Protein AF-A0A815VUG5-F1 (afdb_monomer)

Sequence (391 aa):
QDQIVLQLFACMDKIWQANDFDFRLSLFNVVQTQERCGFIEMITESETLREIESRSGTIKGSLGESALYDWLRLHNTSDREFRIALENLTYSCAAYCVATYILGIGDRHNDNIMVKQSGHLFHIDFGKYLGDTQKFGWFNRDRAPFVFTKQMLYAMSDRGTSNDALHRFVDLCCNAFCTLQQNSSLLLLLLSHLCSSNVANLNHDAVRFVYDRLSPLTNYAHSIAHFTELIVDSLNSTWTTFNFLIHTFAQTTNSTNSSNTISIGTTLSFIPKTYTIATDGKIISAHVVSYEKRTHPTKHYLYKVKVEREIFDDNIIINNQNITRLYITYHYRTYNEFYELYERLNKQFPLINLDLKFSRQTEDKIVAQRRVSDINDFLENLFRLTNEVVE

Mean predicted aligned error: 16.28 Å

Secondary structure (DSSP, 8-state):
-HHHHHHHHHHHHHHHHHTT---------EEEEETTEEEE---SSEEEHHHHHHHHTTS-SS-GGGHHHHHHHHH--SHHHHHHHHHHHHHHHHHHHHHHHHHT-----TTSEEEETTS-EEE----S-TT---EETTEES--SSS---HHHHHHHTTTS-HHHHHHHHHHHHHHHHHHHHHTHHHHHHHHHHHTTS--TT-SHHHHHHHHHHH-TTS-HHHHHHHHHHHHHHHTT---HHHHHHHHHHHHHHHSTTS-----S-------TT---HHHH-EEEEEEEEEEEEE-SSS-EEEEEEEEEEEEEEEEEEETTEEEEEEEEEEEEEEHHHHHHHHHHHHHH-TT-------------HHHHHHHHHHHHHHHHHHHTS-HHHH-

Foldseek 3Di:
DLQVLLVLLVVLQVLCVVVVHHLLADGWDWADDDVVDTDTDDDPQKDFQVVLQVVCVVDDDDHSLCSVLVLLCVLQVDPVQSVQLLSLQLSQVLSQLLSCLLFVQDPDDRRQWMAHNSNHIDGHDRVGTLPNFPDPDPDGPRQASGADESSSLCNNQSVHDSVLSVLVSLQSNLSSLVSCLCVVVVSLVVLVVCLVPPDPPSHPSSSVSSCVSSVSVDDSLVSSLVVLVSVCSNHVDDDPVNVVSNVVSVVVVVPPPDDDDDDPDPPPDPPPPDDDCARPAAWQAKAFPDKDWDPPPHTFIKTKIKTKGWHFDPPDDDPNDTDTDIDIDIDIDGLVVLVVVVVVLCVVPVVDPQDQDDDPDDDDPVVNVVNSVSSRVRRVSQSVDDPVSSD

Nearest PDB structures (foldseek):
  7por-assembly1_A  TM=9.040E-01  e=1.120E-15  Mus musculus
  7k6m-assembly1_A  TM=8.863E-01  e=4.046E-14  Homo sapiens
  5sxa-assembly1_A  TM=8.932E-01  e=9.224E-14  Homo sapiens
  8dp0-assembly1_A  TM=8.334E-01  e=8.787E-14  Homo sapiens
  7mez-assembly1_A  TM=8.416E-01  e=1.498E-13  Homo sapiens

Solvent-accessible surface area (backbone atoms only — not comparable to full-atom values): 22475 Å² total; per-residue (Å²): 104,49,50,56,54,50,50,52,49,53,50,51,51,51,54,35,48,77,68,80,37,83,37,56,75,62,83,72,56,51,46,78,76,53,91,97,40,63,51,70,60,82,74,75,67,51,46,29,47,44,57,44,40,58,65,45,72,77,58,88,90,71,73,66,38,51,21,56,36,54,53,40,46,70,67,23,81,48,74,66,53,29,50,50,15,39,49,27,29,50,33,6,42,25,45,50,37,41,53,32,39,42,47,32,49,47,91,75,48,48,76,35,28,33,37,31,56,67,20,33,30,35,77,51,82,53,90,30,42,47,65,62,64,70,60,67,76,95,42,72,69,74,84,48,73,41,82,52,52,67,27,57,50,44,34,53,19,73,87,52,71,55,62,64,40,47,52,55,43,50,50,49,27,41,50,56,42,50,56,48,26,79,48,35,68,61,57,51,50,52,47,56,59,48,37,77,42,96,50,87,73,41,42,73,67,30,44,47,49,34,47,64,61,46,38,69,89,58,55,69,68,57,53,42,39,52,53,49,49,50,55,39,58,32,53,76,49,93,53,67,71,56,52,52,47,44,51,49,45,57,51,58,66,67,62,70,83,66,85,89,77,94,69,86,74,88,74,84,66,89,59,99,78,70,84,39,57,89,77,65,22,45,78,77,46,59,41,60,79,48,73,47,83,44,72,77,95,56,74,44,59,36,34,35,28,42,35,35,27,41,33,82,45,95,86,49,78,59,91,92,40,80,45,73,45,79,47,78,46,79,46,77,43,44,68,66,60,57,51,51,52,51,53,51,48,41,70,76,40,72,88,55,92,80,69,71,88,85,70,96,65,78,87,38,75,68,56,55,57,50,46,47,53,48,50,34,55,34,40,53,54,47,70,68,49,57,66,86,78,62,106

Structure (mmCIF, N/CA/C/O backbone):
data_AF-A0A815VUG5-F1
#
_entry.id   AF-A0A815VUG5-F1
#
loop_
_atom_site.group_PDB
_atom_site.id
_atom_site.type_symbol
_atom_site.label_atom_id
_atom_site.label_alt_id
_atom_site.label_comp_id
_atom_site.label_asym_id
_atom_site.label_entity_id
_atom_site.label_seq_id
_atom_site.pdbx_PDB_ins_code
_atom_site.Cartn_x
_atom_site.Cartn_y
_atom_site.Cartn_z
_atom_site.occupancy
_atom_site.B_iso_or_equiv
_atom_site.auth_seq_id
_atom_site.auth_comp_id
_atom_site.auth_asym_id
_atom_site.auth_atom_id
_atom_site.pdbx_PDB_model_num
ATOM 1 N N . GLN A 1 1 ? 5.856 -1.641 -21.251 1.00 85.94 1 GLN A N 1
ATOM 2 C CA . GLN A 1 1 ? 6.251 -1.076 -19.944 1.00 85.94 1 GLN A CA 1
ATOM 3 C C . GLN A 1 1 ? 5.311 -1.595 -18.869 1.00 85.94 1 GLN A C 1
ATOM 5 O O . GLN A 1 1 ? 5.776 -2.299 -17.984 1.00 85.94 1 GLN A O 1
ATOM 10 N N . ASP A 1 2 ? 4.002 -1.398 -19.022 1.00 90.19 2 ASP A N 1
ATOM 11 C CA . ASP A 1 2 ? 2.960 -1.885 -18.104 1.00 90.19 2 ASP A CA 1
ATOM 12 C C . ASP A 1 2 ? 3.083 -3.370 -17.759 1.00 90.19 2 ASP A C 1
ATOM 14 O O . ASP A 1 2 ? 3.078 -3.730 -16.588 1.00 90.19 2 ASP A O 1
ATOM 18 N N . GLN A 1 3 ? 3.298 -4.228 -18.763 1.00 91.06 3 GLN A N 1
ATOM 19 C CA . GLN A 1 3 ? 3.487 -5.665 -18.545 1.00 91.06 3 GLN A CA 1
ATOM 20 C C . GLN A 1 3 ? 4.659 -5.976 -17.594 1.00 91.06 3 GLN A C 1
ATOM 22 O O . GLN A 1 3 ? 4.544 -6.875 -16.768 1.00 91.06 3 GLN A O 1
ATOM 27 N N . ILE A 1 4 ? 5.765 -5.224 -17.661 1.00 89.75 4 ILE A N 1
ATOM 28 C CA . ILE A 1 4 ? 6.914 -5.418 -16.762 1.00 89.75 4 ILE A CA 1
ATOM 29 C C . ILE A 1 4 ? 6.592 -4.917 -15.359 1.00 89.75 4 ILE A C 1
ATOM 31 O O . ILE A 1 4 ? 6.892 -5.605 -14.389 1.00 89.75 4 ILE A O 1
ATOM 35 N N . VAL A 1 5 ? 5.958 -3.750 -15.235 1.00 91.56 5 VAL A N 1
ATOM 36 C CA . VAL A 1 5 ? 5.565 -3.208 -13.927 1.00 91.56 5 VAL A CA 1
ATOM 37 C C . VAL A 1 5 ? 4.613 -4.168 -13.212 1.00 91.56 5 VAL A C 1
ATOM 39 O O . VAL A 1 5 ? 4.834 -4.496 -12.050 1.00 91.56 5 VAL A O 1
ATOM 42 N N . LEU A 1 6 ? 3.624 -4.712 -13.924 1.00 94.31 6 LEU A N 1
ATOM 43 C CA . LEU A 1 6 ? 2.701 -5.714 -13.389 1.00 94.31 6 LEU A CA 1
ATOM 44 C C . LEU A 1 6 ? 3.402 -7.027 -13.018 1.00 94.31 6 LEU A C 1
ATOM 46 O O . LEU A 1 6 ? 3.059 -7.635 -12.008 1.00 94.31 6 LEU A O 1
ATOM 50 N N . GLN A 1 7 ? 4.416 -7.454 -13.775 1.00 92.25 7 GLN A N 1
ATOM 51 C CA . GLN A 1 7 ? 5.239 -8.614 -13.410 1.00 92.25 7 GLN A CA 1
ATOM 52 C C . GLN A 1 7 ? 6.087 -8.362 -12.157 1.00 92.25 7 GLN A C 1
ATOM 54 O O . GLN A 1 7 ? 6.210 -9.251 -11.315 1.00 92.25 7 GLN A O 1
ATOM 59 N N . LEU A 1 8 ? 6.650 -7.161 -12.003 1.00 93.19 8 LEU A N 1
ATOM 60 C CA . LEU A 1 8 ? 7.384 -6.768 -10.799 1.00 93.19 8 LEU A CA 1
ATOM 61 C C . LEU A 1 8 ? 6.453 -6.724 -9.585 1.00 93.19 8 LEU A C 1
ATOM 63 O O . LEU A 1 8 ? 6.804 -7.249 -8.533 1.00 93.19 8 LEU A O 1
ATOM 67 N N . PHE A 1 9 ? 5.245 -6.188 -9.746 1.00 95.81 9 PHE A N 1
ATOM 68 C CA . PHE A 1 9 ? 4.210 -6.235 -8.719 1.00 95.81 9 PHE A CA 1
ATOM 69 C C . PHE A 1 9 ? 3.802 -7.667 -8.362 1.00 95.81 9 PHE A C 1
ATOM 71 O O . PHE A 1 9 ? 3.721 -7.990 -7.182 1.00 95.81 9 PHE A O 1
ATOM 78 N N . ALA A 1 10 ? 3.639 -8.556 -9.346 1.00 95.50 10 ALA A N 1
ATOM 79 C CA . ALA A 1 10 ? 3.379 -9.975 -9.093 1.00 95.50 10 ALA A CA 1
ATOM 80 C C . ALA A 1 10 ? 4.529 -10.649 -8.330 1.00 95.50 10 ALA A C 1
ATOM 82 O O . ALA A 1 10 ? 4.305 -11.547 -7.521 1.00 95.50 10 ALA A O 1
ATOM 83 N N . CYS A 1 11 ? 5.774 -10.231 -8.572 1.00 95.38 11 CYS A N 1
ATOM 84 C CA . CYS A 1 11 ? 6.913 -10.703 -7.795 1.00 95.38 11 CYS A CA 1
ATOM 85 C C . CYS A 1 11 ? 6.872 -10.184 -6.352 1.00 95.38 11 CYS A C 1
ATOM 87 O O . CYS A 1 11 ? 7.107 -10.963 -5.433 1.00 95.38 11 CYS A O 1
ATOM 89 N N . MET A 1 12 ? 6.574 -8.897 -6.146 1.00 96.56 12 MET A N 1
ATOM 90 C CA . MET A 1 12 ? 6.418 -8.314 -4.808 1.00 96.56 12 MET A CA 1
ATOM 91 C C . MET A 1 12 ? 5.311 -9.022 -4.019 1.00 96.56 12 MET A C 1
ATOM 93 O O . MET A 1 12 ? 5.532 -9.393 -2.871 1.00 96.56 12 MET A O 1
ATOM 97 N N . ASP A 1 13 ? 4.176 -9.302 -4.664 1.00 96.44 13 ASP A N 1
ATOM 98 C CA . ASP A 1 13 ? 3.054 -10.038 -4.077 1.00 96.44 13 ASP A CA 1
ATOM 99 C C . ASP A 1 13 ? 3.458 -11.442 -3.610 1.00 96.44 13 ASP A C 1
ATOM 101 O O . ASP A 1 13 ? 3.217 -11.819 -2.466 1.00 96.44 13 ASP A O 1
ATOM 105 N N . LYS A 1 14 ? 4.197 -12.186 -4.441 1.00 95.75 14 LYS A N 1
ATOM 106 C CA . LYS A 1 14 ? 4.744 -13.496 -4.050 1.00 95.75 14 LYS A CA 1
ATOM 107 C C . LYS A 1 14 ? 5.735 -13.411 -2.891 1.00 95.75 14 LYS A C 1
ATOM 109 O O . LYS A 1 14 ? 5.760 -14.311 -2.057 1.00 95.75 14 LYS A O 1
ATOM 114 N N . ILE A 1 15 ? 6.559 -12.361 -2.838 1.00 94.88 15 ILE A N 1
ATOM 115 C CA . ILE A 1 15 ? 7.486 -12.137 -1.721 1.00 94.88 15 ILE A CA 1
ATOM 116 C C . ILE A 1 15 ? 6.699 -11.896 -0.429 1.00 94.88 15 ILE A C 1
ATOM 118 O O . ILE A 1 15 ? 7.027 -12.493 0.594 1.00 94.88 15 ILE A O 1
ATOM 122 N N . TRP A 1 16 ? 5.654 -11.067 -0.462 1.00 95.06 16 TRP A N 1
ATOM 123 C CA . TRP A 1 16 ? 4.803 -10.830 0.704 1.00 95.06 16 TRP A CA 1
ATOM 124 C C . TRP A 1 16 ? 4.090 -12.102 1.164 1.00 95.06 16 TRP A C 1
ATOM 126 O O . TRP A 1 16 ? 4.183 -12.446 2.340 1.00 95.06 16 TRP A O 1
ATOM 136 N N . GLN A 1 17 ? 3.486 -12.854 0.240 1.00 93.62 17 GLN A N 1
ATOM 137 C CA . GLN A 1 17 ? 2.802 -14.113 0.552 1.00 93.62 17 GLN A CA 1
ATOM 138 C C . GLN A 1 17 ? 3.749 -15.160 1.149 1.00 93.62 17 GLN A C 1
ATOM 140 O O . GLN A 1 17 ? 3.374 -15.868 2.077 1.00 93.62 17 GLN A O 1
ATOM 145 N N . ALA A 1 18 ? 4.995 -15.233 0.668 1.00 92.69 18 ALA A N 1
ATOM 146 C CA . ALA A 1 18 ? 6.015 -16.122 1.227 1.00 92.69 18 ALA A CA 1
ATOM 147 C C . ALA A 1 18 ? 6.457 -15.739 2.654 1.00 92.69 18 ALA A C 1
ATOM 149 O O . ALA A 1 18 ? 7.100 -16.544 3.321 1.00 92.69 18 ALA A O 1
ATOM 150 N N . ASN A 1 19 ? 6.130 -14.527 3.110 1.00 89.06 19 ASN A N 1
ATOM 151 C CA . ASN A 1 19 ? 6.386 -14.026 4.462 1.00 89.06 19 ASN A CA 1
ATOM 152 C C . ASN A 1 19 ? 5.072 -13.841 5.254 1.00 89.06 19 ASN A C 1
ATOM 154 O O . ASN A 1 19 ? 5.003 -12.982 6.129 1.00 89.06 19 ASN A O 1
ATOM 158 N N . ASP A 1 20 ? 4.029 -14.614 4.926 1.00 90.62 20 ASP A N 1
ATOM 159 C CA . ASP A 1 20 ? 2.719 -14.630 5.599 1.00 90.62 20 ASP A CA 1
ATOM 160 C C . ASP A 1 20 ? 1.939 -13.300 5.559 1.00 90.62 20 ASP A C 1
ATOM 162 O O . ASP A 1 20 ? 1.045 -13.054 6.375 1.00 90.62 20 ASP A O 1
ATOM 166 N N . PHE A 1 21 ? 2.229 -12.445 4.574 1.00 90.75 21 PHE A N 1
ATOM 167 C CA . PHE A 1 21 ? 1.478 -11.219 4.328 1.00 90.75 21 PHE A CA 1
ATOM 168 C C . PHE A 1 21 ? 0.626 -11.322 3.060 1.00 90.75 21 PHE A C 1
ATOM 170 O O . PHE A 1 21 ? 1.145 -11.438 1.952 1.00 90.75 21 PHE A O 1
ATOM 177 N N . ASP A 1 22 ? -0.692 -11.194 3.219 1.00 93.31 22 ASP A N 1
ATOM 178 C CA . ASP A 1 22 ? -1.633 -11.001 2.113 1.00 93.31 22 ASP A CA 1
ATOM 179 C C . ASP A 1 22 ? -2.083 -9.536 2.059 1.00 93.31 22 ASP A C 1
ATOM 181 O O . ASP A 1 22 ? -2.927 -9.088 2.843 1.00 93.31 22 ASP A O 1
ATOM 185 N N . PHE A 1 23 ? -1.501 -8.780 1.126 1.00 94.94 23 PHE A N 1
ATOM 186 C CA . PHE A 1 23 ? -1.868 -7.385 0.884 1.00 94.94 23 PHE A CA 1
ATOM 187 C C . PHE A 1 23 ? -2.985 -7.211 -0.148 1.00 94.94 23 PHE A C 1
ATOM 189 O O . PHE A 1 23 ? -3.315 -6.078 -0.494 1.00 94.94 23 PHE A O 1
ATOM 196 N N . ARG A 1 24 ? -3.611 -8.299 -0.611 1.00 95.19 24 ARG A N 1
ATOM 197 C CA . ARG A 1 24 ? -4.793 -8.245 -1.480 1.00 95.19 24 ARG A CA 1
ATOM 198 C C . ARG A 1 24 ? -4.532 -7.420 -2.749 1.00 95.19 24 ARG A C 1
ATOM 200 O O . ARG A 1 24 ? -5.316 -6.547 -3.122 1.00 95.19 24 ARG A O 1
ATOM 207 N N . LEU A 1 25 ? -3.388 -7.648 -3.396 1.00 94.38 25 LEU A N 1
ATOM 208 C CA . LEU A 1 25 ? -3.000 -6.918 -4.599 1.00 94.38 25 LEU A CA 1
ATOM 209 C C . LEU A 1 25 ? -3.880 -7.349 -5.786 1.00 94.38 25 LEU A C 1
ATOM 211 O O . LEU A 1 25 ? -3.941 -8.525 -6.132 1.00 94.38 25 LEU A O 1
ATOM 215 N N . SER A 1 26 ? -4.560 -6.401 -6.434 1.00 93.00 26 SER A N 1
ATOM 216 C CA . SER A 1 26 ? -5.410 -6.685 -7.598 1.00 93.00 26 SER A CA 1
ATOM 217 C C . SER A 1 26 ? -4.659 -6.403 -8.898 1.00 93.00 26 SER A C 1
ATOM 219 O O . SER A 1 26 ? -4.688 -5.287 -9.414 1.00 93.00 26 SER A O 1
ATOM 221 N N . LEU A 1 27 ? -4.005 -7.428 -9.444 1.00 94.81 27 LEU A N 1
ATOM 222 C CA . LEU A 1 27 ? -3.308 -7.353 -10.729 1.00 94.81 27 LEU A CA 1
ATOM 223 C C . LEU A 1 27 ? -4.229 -7.700 -11.900 1.00 94.81 27 LEU A C 1
ATOM 225 O O . LEU A 1 27 ? -5.130 -8.524 -11.772 1.00 94.81 27 LEU A O 1
ATOM 229 N N . PHE A 1 28 ? -3.965 -7.083 -13.048 1.00 95.25 28 PHE A N 1
ATOM 230 C CA . PHE A 1 28 ? -4.668 -7.317 -14.306 1.00 95.25 28 PHE A CA 1
ATOM 231 C C . PHE A 1 28 ? -3.673 -7.706 -15.396 1.00 95.25 28 PHE A C 1
ATOM 233 O O . PHE A 1 28 ? -2.480 -7.405 -15.312 1.00 95.25 28 PHE A O 1
ATOM 240 N N . ASN A 1 29 ? -4.150 -8.394 -16.425 1.00 94.69 29 ASN A N 1
ATOM 241 C CA . ASN A 1 29 ? -3.298 -8.872 -17.499 1.00 94.69 29 ASN A CA 1
ATOM 242 C C . ASN A 1 29 ? -3.049 -7.787 -18.546 1.00 94.69 29 ASN A C 1
ATOM 244 O O . ASN A 1 29 ? -3.972 -7.155 -19.059 1.00 94.69 29 ASN A O 1
ATOM 248 N N . VAL A 1 30 ? -1.780 -7.624 -18.916 1.00 94.38 30 VAL A N 1
ATOM 249 C CA . VAL A 1 30 ? -1.361 -6.816 -20.062 1.00 94.38 30 VAL A CA 1
ATOM 250 C C . VAL A 1 30 ? -0.482 -7.673 -20.951 1.00 94.38 30 VAL A C 1
ATOM 252 O O . VAL A 1 30 ? 0.514 -8.237 -20.495 1.00 94.38 30 VAL A O 1
ATOM 255 N N . VAL A 1 31 ? -0.854 -7.766 -22.224 1.00 94.00 31 VAL A N 1
ATOM 256 C CA . VAL A 1 31 ? -0.143 -8.574 -23.213 1.00 94.00 31 VAL A CA 1
ATOM 257 C C . VAL A 1 31 ? 0.210 -7.699 -24.400 1.00 94.00 31 VAL A C 1
ATOM 259 O O . VAL A 1 31 ? -0.668 -7.247 -25.136 1.00 94.00 31 VAL A O 1
ATOM 262 N N . GLN A 1 32 ? 1.505 -7.484 -24.611 1.00 90.44 32 GLN A N 1
ATOM 263 C CA . GLN A 1 32 ? 1.992 -6.884 -25.846 1.00 90.44 32 GLN A CA 1
ATOM 264 C C . GLN A 1 32 ? 1.894 -7.898 -26.996 1.00 90.44 32 GLN A C 1
ATOM 266 O O . GLN A 1 32 ? 2.369 -9.025 -26.874 1.00 90.44 32 GLN A O 1
ATOM 271 N N . THR A 1 33 ? 1.306 -7.493 -28.123 1.00 92.19 33 THR A N 1
ATOM 272 C CA . THR A 1 33 ? 1.186 -8.339 -29.323 1.00 92.19 33 THR A CA 1
ATOM 273 C C . THR A 1 33 ? 2.107 -7.888 -30.449 1.00 92.19 33 THR A C 1
ATOM 275 O O . THR A 1 33 ? 2.665 -8.729 -31.150 1.00 92.19 33 THR A O 1
ATOM 278 N N . GLN A 1 34 ? 2.286 -6.575 -30.624 1.00 90.56 34 GLN A N 1
ATOM 279 C CA . GLN A 1 34 ? 3.186 -5.975 -31.615 1.00 90.56 34 GLN A CA 1
ATOM 280 C C . GLN A 1 34 ? 3.817 -4.688 -31.059 1.00 90.56 34 GLN A C 1
ATOM 282 O O . GLN A 1 34 ? 3.599 -4.303 -29.905 1.00 90.56 34 GLN A O 1
ATOM 287 N N . GLU A 1 35 ? 4.634 -4.005 -31.861 1.00 86.56 35 GLU A N 1
ATOM 288 C CA . GLU A 1 35 ? 5.133 -2.680 -31.497 1.00 86.56 35 GLU A CA 1
ATOM 289 C C . GLU A 1 35 ? 3.952 -1.708 -31.341 1.00 86.56 35 GLU A C 1
ATOM 291 O O . GLU A 1 35 ? 3.152 -1.544 -32.257 1.00 86.56 35 GLU A O 1
ATOM 296 N N . ARG A 1 36 ? 3.820 -1.084 -30.161 1.00 85.81 36 ARG A N 1
ATOM 297 C CA . ARG A 1 36 ? 2.712 -0.168 -29.812 1.00 85.81 36 ARG A CA 1
ATOM 298 C C . ARG A 1 36 ? 1.305 -0.778 -29.929 1.00 85.81 36 ARG A C 1
ATOM 300 O O . ARG A 1 36 ? 0.328 -0.037 -30.002 1.00 85.81 36 ARG A O 1
ATOM 307 N N . CYS A 1 37 ? 1.176 -2.106 -29.912 1.00 92.81 37 CYS A N 1
ATOM 308 C CA . CYS A 1 37 ? -0.117 -2.791 -29.873 1.00 92.81 37 CYS A CA 1
ATOM 309 C C . CYS A 1 37 ? -0.128 -3.876 -28.795 1.00 92.81 37 CYS A C 1
ATOM 311 O O . CYS A 1 37 ? 0.854 -4.593 -28.588 1.00 92.81 37 CYS A O 1
ATOM 313 N N . GLY A 1 38 ? -1.264 -4.018 -28.124 1.00 94.06 38 GLY A N 1
ATOM 314 C CA . GLY A 1 38 ? -1.458 -5.014 -27.085 1.00 94.06 38 GLY A CA 1
ATOM 315 C C . GLY A 1 38 ? -2.888 -5.015 -26.569 1.00 94.06 38 GLY A C 1
ATOM 316 O O . GLY A 1 38 ? -3.718 -4.218 -27.004 1.00 94.06 38 GLY A O 1
ATOM 317 N N . PHE A 1 39 ? -3.153 -5.918 -25.635 1.00 95.94 39 PHE A N 1
ATOM 318 C CA . PHE A 1 39 ? -4.421 -6.029 -24.930 1.00 95.94 39 PHE A CA 1
ATOM 319 C C . PHE A 1 39 ? -4.220 -5.735 -23.448 1.00 95.94 39 PHE A C 1
ATOM 321 O O . PHE A 1 39 ? -3.195 -6.099 -22.867 1.00 95.94 39 PHE A O 1
ATOM 328 N N . ILE A 1 40 ? -5.222 -5.095 -22.853 1.00 95.69 40 ILE A N 1
ATOM 329 C CA . ILE A 1 40 ? -5.315 -4.827 -21.421 1.00 95.69 40 ILE A CA 1
ATOM 330 C C . ILE A 1 40 ? -6.616 -5.464 -20.945 1.00 95.69 40 ILE A C 1
ATOM 332 O O . ILE A 1 40 ? -7.667 -5.266 -21.556 1.00 95.69 40 ILE A O 1
ATOM 336 N N . GLU A 1 41 ? -6.537 -6.259 -19.887 1.00 96.50 41 GLU A N 1
ATOM 337 C CA . GLU A 1 41 ? -7.708 -6.831 -19.238 1.00 96.50 41 GLU A CA 1
ATOM 338 C C . GLU A 1 41 ? -8.593 -5.725 -18.661 1.00 96.50 41 GLU A C 1
ATOM 340 O O . GLU A 1 41 ? -8.137 -4.855 -17.919 1.00 96.50 41 GLU A O 1
ATOM 345 N N . MET A 1 42 ? -9.881 -5.776 -18.995 1.00 94.31 42 MET A N 1
ATOM 346 C CA . MET A 1 42 ? -10.871 -4.875 -18.427 1.00 94.31 42 MET A CA 1
ATOM 347 C C . MET A 1 42 ? -11.306 -5.398 -17.061 1.00 94.31 42 MET A C 1
ATOM 349 O O . MET A 1 42 ? -11.932 -6.453 -16.964 1.00 94.31 42 MET A O 1
ATOM 353 N N . ILE A 1 43 ? -11.012 -4.633 -16.012 1.00 94.75 43 ILE A N 1
ATOM 354 C CA . ILE A 1 43 ? -11.497 -4.932 -14.668 1.00 94.75 43 ILE A CA 1
ATOM 355 C C . ILE A 1 43 ? -12.938 -4.437 -14.545 1.00 94.75 43 ILE A C 1
ATOM 357 O O . ILE A 1 43 ? -13.225 -3.251 -14.696 1.00 94.75 43 ILE A O 1
ATOM 361 N N . THR A 1 44 ? -13.862 -5.364 -14.307 1.00 94.44 44 THR A N 1
ATOM 362 C CA . THR A 1 44 ? -15.275 -5.047 -14.085 1.00 94.44 44 THR A CA 1
ATOM 363 C C . THR A 1 44 ? -15.501 -4.523 -12.671 1.00 94.44 44 THR A C 1
ATOM 365 O O . THR A 1 44 ? -14.703 -4.779 -11.766 1.00 94.44 44 THR A O 1
ATOM 368 N N . GLU A 1 45 ? -16.626 -3.826 -12.475 1.00 95.12 45 GLU A N 1
ATOM 369 C CA . GLU A 1 45 ? -17.053 -3.329 -11.157 1.00 95.12 45 GLU A CA 1
ATOM 370 C C . GLU A 1 45 ? -15.999 -2.426 -10.502 1.00 95.12 45 GLU A C 1
ATOM 372 O O . GLU A 1 45 ? -15.796 -2.462 -9.290 1.00 95.12 45 GLU A O 1
ATOM 377 N N . SER A 1 46 ? -15.297 -1.631 -11.307 1.00 96.50 46 SER A N 1
ATOM 378 C CA . SER A 1 46 ? -14.299 -0.677 -10.832 1.00 96.50 46 SER A CA 1
ATOM 379 C C . SER A 1 46 ? -14.495 0.690 -11.454 1.00 96.50 46 SER A C 1
ATOM 381 O O . SER A 1 46 ? -14.853 0.790 -12.625 1.00 96.50 46 SER A O 1
ATOM 383 N N . GLU A 1 47 ? -14.210 1.725 -10.674 1.00 95.06 47 GLU A N 1
ATOM 384 C CA . GLU A 1 47 ? -14.261 3.123 -11.097 1.00 95.06 47 GLU A CA 1
ATOM 385 C C . GLU A 1 47 ? -12.966 3.822 -10.684 1.00 95.06 47 GLU A C 1
ATOM 387 O O . GLU A 1 47 ? -12.315 3.429 -9.709 1.00 95.06 47 GLU A O 1
ATOM 392 N N . THR A 1 48 ? -12.577 4.853 -11.429 1.00 94.12 48 THR A N 1
ATOM 393 C CA . THR A 1 48 ? -11.455 5.712 -11.031 1.00 94.12 48 THR A CA 1
ATOM 394 C C . THR A 1 48 ? -11.824 6.510 -9.781 1.00 94.12 48 THR A C 1
ATOM 396 O O . THR A 1 48 ? -12.988 6.869 -9.574 1.00 94.12 48 THR A O 1
ATOM 399 N N . LEU A 1 49 ? -10.839 6.863 -8.949 1.00 90.81 49 LEU A N 1
ATOM 400 C CA . LEU A 1 49 ? -11.088 7.755 -7.810 1.00 90.81 49 LEU A CA 1
ATOM 401 C C . LEU A 1 49 ? -11.694 9.085 -8.267 1.00 90.81 49 LEU A C 1
ATOM 403 O O . LEU A 1 49 ? -12.547 9.642 -7.576 1.00 90.81 49 LEU A O 1
ATOM 407 N N . ARG A 1 50 ? -11.307 9.574 -9.453 1.00 88.75 50 ARG A N 1
ATOM 408 C CA . ARG A 1 50 ? -11.865 10.802 -10.021 1.00 88.75 50 ARG A CA 1
ATOM 409 C C . ARG A 1 50 ? -13.364 10.686 -10.301 1.00 88.75 50 ARG A C 1
ATOM 411 O O . ARG A 1 50 ? -14.115 11.611 -9.983 1.00 88.75 50 ARG A O 1
ATOM 418 N N . GLU A 1 51 ? -13.805 9.576 -10.885 1.00 90.44 51 GLU A N 1
ATOM 419 C CA . GLU A 1 51 ? -15.226 9.319 -11.141 1.00 90.44 51 GLU A CA 1
ATOM 420 C C . GLU A 1 51 ? -16.011 9.233 -9.831 1.00 90.44 51 GLU A C 1
ATOM 422 O O . GLU A 1 51 ? -17.042 9.900 -9.699 1.00 90.44 51 GLU A O 1
ATOM 427 N N . ILE A 1 52 ? -15.482 8.507 -8.841 1.00 90.06 52 ILE A N 1
ATOM 428 C CA . ILE A 1 52 ? -16.081 8.374 -7.507 1.00 90.06 52 ILE A CA 1
ATOM 429 C C . ILE A 1 52 ? -16.255 9.752 -6.847 1.00 90.06 52 ILE A C 1
ATOM 431 O O . ILE A 1 52 ? -17.343 10.092 -6.378 1.00 90.06 52 ILE A O 1
ATOM 435 N N . GLU A 1 53 ? -15.215 10.590 -6.867 1.00 84.38 53 GLU A N 1
ATOM 436 C CA . GLU A 1 53 ? -15.265 11.964 -6.350 1.00 84.38 53 GLU A CA 1
ATOM 437 C C . GLU A 1 53 ? -16.296 12.831 -7.080 1.00 84.38 53 GLU A C 1
ATOM 439 O O . GLU A 1 53 ? -17.027 13.604 -6.453 1.00 84.38 53 GLU A O 1
ATOM 444 N N . SER A 1 54 ? -16.363 12.715 -8.409 1.00 82.94 54 SER A N 1
ATOM 445 C CA . SER A 1 54 ? -17.252 13.536 -9.233 1.00 82.94 54 SER A CA 1
ATOM 446 C C . SER A 1 54 ? -18.735 13.260 -8.966 1.00 82.94 54 SER A C 1
ATOM 448 O O . SER A 1 54 ? -19.538 14.194 -8.966 1.00 82.94 54 SER A O 1
ATOM 450 N N . ARG A 1 55 ? -19.102 12.006 -8.666 1.00 74.06 55 ARG A N 1
ATOM 451 C CA . ARG A 1 55 ? -20.490 11.607 -8.378 1.00 74.06 55 ARG A CA 1
ATOM 452 C C . ARG A 1 55 ? -20.997 12.202 -7.066 1.00 74.06 55 ARG A C 1
ATOM 454 O O . ARG A 1 55 ? -22.127 12.692 -7.005 1.00 74.06 55 ARG A O 1
ATOM 461 N N . SER A 1 56 ? -20.147 12.233 -6.044 1.00 64.94 56 SER A N 1
ATOM 462 C CA . SER A 1 56 ? -20.505 12.740 -4.713 1.00 64.94 56 SER A CA 1
ATOM 463 C C . SER A 1 56 ? -20.620 14.266 -4.646 1.00 64.94 56 SER A C 1
ATOM 465 O O . SER A 1 56 ? -21.313 14.789 -3.775 1.00 64.94 56 SER A O 1
ATOM 467 N N . GLY A 1 57 ? -20.040 14.999 -5.605 1.00 52.91 57 GLY A N 1
ATOM 468 C CA . GLY A 1 57 ? -20.140 16.463 -5.703 1.00 52.91 57 GLY A CA 1
ATOM 469 C C . GLY A 1 57 ? -21.558 17.022 -5.917 1.00 52.91 57 GLY A C 1
ATOM 470 O O . GLY A 1 57 ? -21.754 18.232 -5.814 1.00 52.91 57 GLY A O 1
ATOM 471 N N . THR A 1 58 ? -22.556 16.168 -6.177 1.00 48.56 58 THR A N 1
ATOM 472 C CA . THR A 1 58 ? -23.959 16.578 -6.393 1.00 48.56 58 THR A CA 1
ATOM 473 C C . THR A 1 58 ? -24.771 16.659 -5.088 1.00 48.56 58 THR A C 1
ATOM 475 O O . THR A 1 58 ? -25.839 17.274 -5.064 1.00 48.56 58 THR A O 1
ATOM 478 N N . ILE A 1 59 ? -24.282 16.095 -3.974 1.00 46.12 59 ILE A N 1
ATOM 479 C CA . ILE A 1 59 ? -25.003 16.066 -2.691 1.00 46.12 59 ILE A CA 1
ATOM 480 C C . ILE A 1 59 ? -24.287 16.975 -1.678 1.00 46.12 59 ILE A C 1
ATOM 482 O O . ILE A 1 59 ? -23.148 16.755 -1.284 1.00 46.12 59 ILE A O 1
ATOM 486 N N . LYS A 1 60 ? -2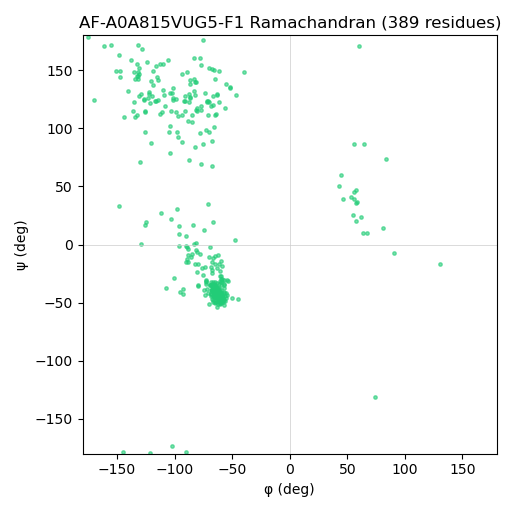4.974 18.054 -1.289 1.00 44.41 60 LYS A N 1
ATOM 487 C CA . LYS A 1 60 ? -24.519 19.133 -0.395 1.00 44.41 60 LYS A CA 1
ATOM 488 C C . LYS A 1 60 ? -23.954 18.627 0.947 1.00 44.41 60 LYS A C 1
ATOM 490 O O . LYS A 1 60 ? -24.645 17.907 1.658 1.00 44.41 60 LYS A O 1
ATOM 495 N N . GLY A 1 61 ? -22.818 19.189 1.381 1.00 41.38 61 GLY A N 1
ATOM 496 C CA . GLY A 1 61 ? -22.627 19.557 2.798 1.00 41.38 61 GLY A CA 1
ATOM 497 C C . GLY A 1 61 ? -21.350 19.105 3.515 1.00 41.38 61 GLY A C 1
ATOM 498 O O . GLY A 1 61 ? -21.018 19.700 4.533 1.00 41.38 61 GLY A O 1
ATOM 499 N N . SER A 1 62 ? -20.600 18.133 2.995 1.00 46.00 62 SER A N 1
ATOM 500 C CA . SER A 1 62 ? -19.322 17.683 3.570 1.00 46.00 62 SER A CA 1
ATOM 501 C C . SER A 1 62 ? -18.383 17.317 2.423 1.00 46.00 62 SER A C 1
ATOM 503 O O . SER A 1 62 ? -18.660 16.377 1.688 1.00 46.00 62 SER A O 1
ATOM 505 N N . LEU A 1 63 ? -17.346 18.141 2.222 1.00 51.28 63 LEU A N 1
ATOM 506 C CA . LEU A 1 63 ? -16.325 18.079 1.161 1.00 51.28 63 LEU A CA 1
ATOM 507 C C . LEU A 1 63 ? -15.873 16.638 0.850 1.00 51.28 63 LEU A C 1
ATOM 509 O O . LEU A 1 63 ? -15.808 15.828 1.763 1.00 51.28 63 LEU A O 1
ATOM 513 N N . GLY A 1 64 ? -15.507 16.357 -0.411 1.00 62.25 64 GLY A N 1
ATOM 514 C CA . GLY A 1 64 ? -15.295 15.034 -1.045 1.00 62.25 64 GLY A CA 1
ATOM 515 C C . GLY A 1 64 ? -14.448 13.947 -0.348 1.00 62.25 64 GLY A C 1
ATOM 516 O O . GLY A 1 64 ? -14.275 12.870 -0.917 1.00 62.25 64 GLY A O 1
ATOM 517 N N . GLU A 1 65 ? -13.967 14.174 0.872 1.00 72.12 65 GLU A N 1
ATOM 518 C CA . GLU A 1 65 ? -13.301 13.203 1.743 1.00 72.12 65 GLU A CA 1
ATOM 519 C C . GLU A 1 65 ? -14.184 11.981 2.069 1.00 72.12 65 GLU A C 1
ATOM 521 O O . GLU A 1 65 ? -13.649 10.885 2.200 1.00 72.12 65 GLU A O 1
ATOM 526 N N . SER A 1 66 ? -15.520 12.109 2.111 1.00 83.62 66 SER A N 1
ATOM 527 C CA . SER A 1 66 ? -16.414 10.952 2.323 1.00 83.62 66 SER A CA 1
ATOM 528 C C . SER A 1 66 ? -16.773 10.184 1.051 1.00 83.62 66 SER A C 1
ATOM 530 O O . SER A 1 66 ? -17.331 9.094 1.141 1.00 83.62 66 SER A O 1
ATOM 532 N N . ALA A 1 67 ? -16.454 10.702 -0.140 1.00 87.62 67 ALA A N 1
ATOM 533 C CA . ALA A 1 67 ? -17.015 10.170 -1.382 1.00 87.62 67 ALA A CA 1
ATOM 534 C C . ALA A 1 67 ? -16.646 8.697 -1.636 1.00 87.62 67 ALA A C 1
ATOM 536 O O . ALA A 1 67 ? -17.510 7.921 -2.036 1.00 87.62 67 ALA A O 1
ATOM 537 N N . LEU A 1 68 ? -15.408 8.294 -1.333 1.00 90.94 68 LEU A N 1
ATOM 538 C CA . LEU A 1 68 ? -14.985 6.893 -1.417 1.00 90.94 68 LEU A CA 1
ATOM 539 C C . LEU A 1 68 ? -15.702 6.005 -0.393 1.00 90.94 68 LEU A C 1
ATOM 541 O O . LEU A 1 68 ? -16.128 4.903 -0.731 1.00 90.94 68 LEU A O 1
ATOM 545 N N . TYR A 1 69 ? -15.865 6.492 0.841 1.00 91.88 69 TYR A N 1
ATOM 546 C CA . TYR A 1 69 ? -16.601 5.779 1.887 1.00 91.88 69 TYR A CA 1
ATOM 547 C C . TYR A 1 69 ? -18.050 5.527 1.456 1.00 91.88 69 TYR A C 1
ATOM 549 O O . TYR A 1 69 ? -18.532 4.396 1.504 1.00 91.88 69 TYR A O 1
ATOM 557 N N . ASP A 1 70 ? -18.731 6.577 0.996 1.00 91.06 70 ASP A N 1
ATOM 558 C CA . ASP A 1 70 ? -20.136 6.514 0.599 1.00 91.06 70 ASP A CA 1
ATOM 559 C C . ASP A 1 70 ? -20.324 5.625 -0.641 1.00 91.06 70 ASP A C 1
ATOM 561 O O . ASP A 1 70 ? -21.277 4.848 -0.704 1.00 91.06 70 ASP A O 1
ATOM 565 N N . TRP A 1 71 ? -19.384 5.658 -1.591 1.00 93.38 71 TRP A N 1
ATOM 566 C CA . TRP A 1 71 ? -19.389 4.777 -2.762 1.00 93.38 71 TRP A CA 1
ATOM 567 C C . TRP A 1 71 ? -19.187 3.303 -2.394 1.00 93.38 71 TRP A C 1
ATOM 569 O O . TRP A 1 71 ? -19.912 2.443 -2.898 1.00 93.38 71 TRP A O 1
ATOM 579 N N . LEU A 1 72 ? -18.261 2.992 -1.480 1.00 94.62 72 LEU A N 1
ATOM 580 C CA . LEU A 1 72 ? -18.080 1.624 -0.984 1.00 94.62 72 LEU A CA 1
ATOM 581 C C . LEU A 1 72 ? -19.317 1.148 -0.220 1.00 94.62 72 LEU A C 1
ATOM 583 O O . LEU A 1 72 ? -19.726 -0.003 -0.377 1.00 94.62 72 LEU A O 1
ATOM 587 N N . ARG A 1 73 ? -19.952 2.029 0.561 1.00 92.94 73 ARG A N 1
ATOM 588 C CA . ARG A 1 73 ? -21.175 1.703 1.303 1.00 92.94 73 ARG A CA 1
ATOM 589 C C . ARG A 1 73 ? -22.367 1.469 0.379 1.00 92.94 73 ARG A C 1
ATOM 591 O O . ARG A 1 73 ? -23.187 0.604 0.663 1.00 92.94 73 ARG A O 1
ATOM 598 N N . LEU A 1 74 ? -22.450 2.204 -0.730 1.00 93.44 74 LEU A N 1
ATOM 599 C CA . LEU A 1 74 ? -23.495 2.032 -1.738 1.00 93.44 74 LEU A CA 1
ATOM 600 C C . LEU A 1 74 ? -23.455 0.635 -2.376 1.00 93.44 74 LEU A C 1
ATOM 602 O O . LEU A 1 74 ? -24.506 0.040 -2.599 1.00 93.44 74 LEU A O 1
ATOM 606 N N . HIS A 1 75 ? -22.257 0.112 -2.649 1.00 93.62 75 HIS A N 1
ATOM 607 C CA . HIS A 1 75 ? -22.076 -1.179 -3.321 1.00 93.62 75 HIS A CA 1
ATOM 608 C C . HIS A 1 75 ? -21.987 -2.375 -2.362 1.00 93.62 75 HIS A C 1
ATOM 610 O O . HIS A 1 75 ? -22.160 -3.511 -2.791 1.00 93.62 75 HIS A O 1
ATOM 616 N N . ASN A 1 76 ? -21.766 -2.138 -1.066 1.00 94.50 76 ASN A N 1
ATOM 617 C CA . ASN A 1 76 ? -21.676 -3.181 -0.045 1.00 94.50 76 ASN A CA 1
ATOM 618 C C . ASN A 1 76 ? -22.751 -2.948 1.024 1.00 94.50 76 ASN A C 1
ATOM 620 O O . ASN A 1 76 ? -22.525 -2.268 2.026 1.00 94.50 76 ASN A O 1
ATOM 624 N N . THR A 1 77 ? -23.945 -3.494 0.780 1.00 92.25 77 THR A N 1
ATOM 625 C CA . THR A 1 77 ? -25.135 -3.215 1.605 1.00 92.25 77 THR A CA 1
ATOM 626 C C . THR A 1 77 ? -25.092 -3.880 2.977 1.00 92.25 77 THR A C 1
ATOM 628 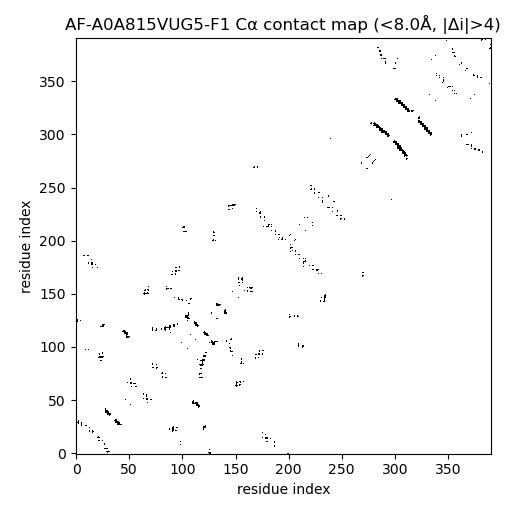O O . THR A 1 77 ? -25.633 -3.329 3.937 1.00 92.25 77 THR A O 1
ATOM 631 N N . SER A 1 78 ? -24.440 -5.041 3.098 1.00 94.19 78 SER A N 1
ATOM 632 C CA . SER A 1 78 ? -24.260 -5.693 4.392 1.00 94.19 78 SER A CA 1
ATOM 633 C C . SER A 1 78 ? -23.055 -5.120 5.140 1.00 94.19 78 SER A C 1
ATOM 635 O O . SER A 1 78 ? -21.993 -4.878 4.565 1.00 94.19 78 SER A O 1
ATOM 637 N N . ASP A 1 79 ? -23.170 -4.979 6.464 1.00 89.94 79 ASP A N 1
ATOM 638 C CA . ASP A 1 79 ? -22.060 -4.495 7.301 1.00 89.94 79 ASP A CA 1
ATOM 639 C C . ASP A 1 79 ? -20.827 -5.406 7.229 1.00 89.94 79 ASP A C 1
ATOM 641 O O . ASP A 1 79 ? -19.692 -4.960 7.401 1.00 89.94 79 ASP A O 1
ATOM 645 N N . ARG A 1 80 ? -21.036 -6.700 6.952 1.00 90.81 80 ARG A N 1
ATOM 646 C CA . ARG A 1 80 ? -19.950 -7.660 6.760 1.00 90.81 80 ARG A CA 1
ATOM 647 C C . ARG A 1 80 ? -19.190 -7.402 5.461 1.00 90.81 80 ARG A C 1
ATOM 649 O O . ARG A 1 80 ? -17.966 -7.339 5.509 1.00 90.81 80 ARG A O 1
ATOM 656 N N . GLU A 1 81 ? -19.885 -7.277 4.333 1.00 92.69 81 GLU A N 1
ATOM 657 C CA . GLU A 1 81 ? -19.256 -6.986 3.036 1.00 92.69 81 GLU A CA 1
ATOM 658 C C . GLU A 1 81 ? -18.578 -5.623 3.058 1.00 92.69 81 GLU A C 1
ATOM 660 O O . GLU A 1 81 ? -17.445 -5.496 2.604 1.00 92.69 81 GLU A O 1
ATOM 665 N N . PHE A 1 82 ? -19.218 -4.633 3.680 1.00 93.88 82 PHE A N 1
ATOM 666 C CA . PHE A 1 82 ? -18.659 -3.297 3.794 1.00 93.88 82 PHE A CA 1
ATOM 667 C C . PHE A 1 82 ? -17.332 -3.289 4.561 1.00 93.88 82 PHE A C 1
ATOM 669 O O . PHE A 1 82 ? -16.346 -2.744 4.071 1.00 93.88 82 PHE A O 1
ATOM 676 N N . ARG A 1 83 ? -17.250 -3.976 5.711 1.00 91.81 83 ARG A N 1
ATOM 677 C CA . ARG A 1 83 ? -15.972 -4.146 6.428 1.00 91.81 83 ARG A CA 1
ATOM 678 C C . ARG A 1 83 ? -14.914 -4.853 5.590 1.00 91.81 83 ARG A C 1
ATOM 680 O O . ARG A 1 83 ? -13.759 -4.448 5.623 1.00 91.81 83 ARG A O 1
ATOM 687 N N . ILE A 1 84 ? -15.289 -5.911 4.868 1.00 93.25 84 ILE A N 1
ATOM 688 C CA . ILE A 1 84 ? -14.353 -6.633 3.994 1.00 93.25 84 ILE A CA 1
ATOM 689 C C . ILE A 1 84 ? -13.820 -5.690 2.910 1.00 93.25 84 ILE A C 1
ATOM 691 O O . ILE A 1 84 ? -12.620 -5.697 2.647 1.00 93.25 84 ILE A O 1
ATOM 695 N N . ALA A 1 85 ? -14.677 -4.846 2.334 1.00 96.25 85 ALA A N 1
ATOM 696 C CA . ALA A 1 85 ? -14.281 -3.855 1.344 1.00 96.25 85 ALA A CA 1
ATOM 697 C C . ALA A 1 85 ? -13.339 -2.789 1.926 1.00 96.25 85 ALA A C 1
ATOM 699 O O . ALA A 1 85 ? -12.325 -2.475 1.306 1.00 96.25 85 ALA A O 1
ATOM 700 N N . LEU A 1 86 ? -13.605 -2.286 3.136 1.00 94.00 86 LEU A N 1
ATOM 701 C CA . LEU A 1 86 ? -12.690 -1.366 3.820 1.00 94.00 86 LEU A CA 1
ATOM 702 C C . LEU A 1 86 ? -11.332 -2.013 4.112 1.00 94.00 86 LEU A C 1
ATOM 704 O O . LEU A 1 86 ? -10.300 -1.391 3.886 1.00 94.00 86 LEU A O 1
ATOM 708 N N . GLU A 1 87 ? -11.307 -3.272 4.550 1.00 93.44 87 GLU A N 1
ATOM 709 C CA . GLU A 1 87 ? -10.046 -3.990 4.725 1.00 93.44 87 GLU A CA 1
ATOM 710 C C . GLU A 1 87 ? -9.316 -4.182 3.389 1.00 93.44 87 GLU A C 1
ATOM 712 O O . GLU A 1 87 ? -8.119 -3.914 3.317 1.00 93.44 87 GLU A O 1
ATOM 717 N N . ASN A 1 88 ? -10.018 -4.597 2.326 1.00 96.88 88 ASN A N 1
ATOM 718 C CA . ASN A 1 88 ? -9.439 -4.729 0.985 1.00 96.88 88 ASN A CA 1
ATOM 719 C C . ASN A 1 88 ? -8.796 -3.416 0.545 1.00 96.88 88 ASN A C 1
ATOM 721 O O . ASN A 1 88 ? -7.662 -3.434 0.066 1.00 96.88 88 ASN A O 1
ATOM 725 N N . LEU A 1 89 ? -9.466 -2.290 0.794 1.00 96.56 89 LEU A N 1
ATOM 726 C CA . LEU A 1 89 ? -8.945 -0.958 0.516 1.00 96.56 89 LEU A CA 1
ATOM 727 C C . LEU A 1 89 ? -7.659 -0.695 1.299 1.00 96.56 89 LEU A C 1
ATOM 729 O O . LEU A 1 89 ? -6.668 -0.284 0.706 1.00 96.56 89 LEU A O 1
ATOM 733 N N . THR A 1 90 ? -7.644 -0.955 2.610 1.00 94.56 90 THR A N 1
ATOM 734 C CA . THR A 1 90 ? -6.464 -0.727 3.457 1.00 94.56 90 THR A CA 1
ATOM 735 C C . THR A 1 90 ? -5.259 -1.554 3.009 1.00 94.56 90 THR A C 1
ATOM 737 O O . THR A 1 90 ? -4.175 -0.999 2.838 1.00 94.56 90 THR A O 1
ATOM 740 N N . TYR A 1 91 ? -5.435 -2.863 2.808 1.00 96.06 91 TYR A N 1
ATOM 741 C CA . TYR A 1 91 ? -4.341 -3.771 2.449 1.00 96.06 91 TYR A CA 1
ATOM 742 C C . TYR A 1 91 ? -3.784 -3.469 1.054 1.00 96.06 91 TYR A C 1
ATOM 744 O O . TYR A 1 91 ? -2.575 -3.279 0.906 1.00 96.06 91 TYR A O 1
ATOM 752 N N . SER A 1 92 ? -4.665 -3.343 0.057 1.00 97.38 92 SER A N 1
ATOM 753 C CA . SER A 1 92 ? -4.248 -3.075 -1.323 1.00 97.38 92 SER A CA 1
ATOM 754 C C . SER A 1 92 ? -3.611 -1.692 -1.464 1.00 97.38 92 SER A C 1
ATOM 756 O O . SER A 1 92 ? -2.569 -1.558 -2.104 1.00 97.38 92 SER A O 1
ATOM 758 N N . CYS A 1 93 ? -4.157 -0.671 -0.795 1.00 95.75 93 CYS A N 1
ATOM 759 C CA . CYS A 1 93 ? -3.566 0.664 -0.772 1.00 95.75 93 CYS A CA 1
ATOM 760 C C . CYS A 1 93 ? -2.158 0.653 -0.165 1.00 95.75 93 CYS A C 1
ATOM 762 O O . CYS A 1 93 ? -1.246 1.208 -0.775 1.00 95.75 93 CYS A O 1
ATOM 764 N N . ALA A 1 94 ? -1.946 -0.038 0.962 1.00 94.88 94 ALA A N 1
ATOM 765 C CA . ALA A 1 94 ? -0.626 -0.135 1.584 1.00 94.88 94 ALA A CA 1
ATOM 766 C C . ALA A 1 94 ? 0.411 -0.767 0.637 1.00 94.88 94 ALA A C 1
ATOM 768 O O . ALA A 1 94 ? 1.507 -0.226 0.462 1.00 94.88 94 ALA A O 1
ATOM 769 N N . ALA A 1 95 ? 0.049 -1.862 -0.040 1.00 96.19 95 ALA A N 1
ATOM 770 C CA . ALA A 1 95 ? 0.933 -2.489 -1.018 1.00 96.19 95 ALA A CA 1
ATOM 771 C C . ALA A 1 95 ? 1.235 -1.586 -2.217 1.00 96.19 95 ALA A C 1
ATOM 773 O O . ALA A 1 95 ? 2.399 -1.468 -2.600 1.00 96.19 95 ALA A O 1
ATOM 774 N N . TYR A 1 96 ? 0.234 -0.910 -2.792 1.00 95.75 96 TYR A N 1
ATOM 775 C CA . TYR A 1 96 ? 0.470 0.001 -3.914 1.00 95.75 96 TYR A CA 1
ATOM 776 C C . TYR A 1 96 ? 1.302 1.225 -3.511 1.00 95.75 96 TYR A C 1
ATOM 778 O O . TYR A 1 96 ? 2.171 1.624 -4.288 1.00 95.75 96 TYR A O 1
ATOM 786 N N . CYS A 1 97 ? 1.132 1.784 -2.307 1.00 93.19 97 CYS A N 1
ATOM 787 C CA . CYS A 1 97 ? 1.987 2.866 -1.802 1.00 93.19 97 CYS A CA 1
ATOM 788 C C . CYS A 1 97 ? 3.460 2.438 -1.745 1.00 93.19 97 CYS A C 1
ATOM 790 O O . CYS A 1 97 ? 4.329 3.135 -2.267 1.00 93.19 97 CYS A O 1
ATOM 792 N N . VAL A 1 98 ? 3.742 1.258 -1.187 1.00 94.50 98 VAL A N 1
ATOM 793 C CA . VAL A 1 98 ? 5.106 0.715 -1.098 1.00 94.50 98 VAL A CA 1
ATOM 794 C C . VAL A 1 98 ? 5.668 0.366 -2.477 1.00 94.50 98 VAL A C 1
ATOM 796 O O . VAL A 1 98 ? 6.792 0.747 -2.806 1.00 94.50 98 VAL A O 1
ATOM 799 N N . ALA A 1 99 ? 4.894 -0.328 -3.310 1.00 94.56 99 ALA A N 1
ATOM 800 C CA . ALA A 1 99 ? 5.350 -0.795 -4.614 1.00 94.56 99 ALA A CA 1
ATOM 801 C C . ALA A 1 99 ? 5.632 0.368 -5.578 1.00 94.56 99 ALA A C 1
ATOM 803 O O . ALA A 1 99 ? 6.659 0.384 -6.261 1.00 94.56 99 ALA A O 1
ATOM 804 N N . THR A 1 100 ? 4.754 1.376 -5.606 1.00 91.88 100 THR A N 1
ATOM 805 C CA . THR A 1 100 ? 4.929 2.571 -6.450 1.00 91.88 100 THR A CA 1
ATOM 806 C C . THR A 1 100 ? 6.087 3.442 -5.978 1.00 91.88 100 THR A C 1
ATOM 808 O O . THR A 1 100 ? 6.816 3.964 -6.821 1.00 91.88 100 THR A O 1
ATOM 811 N N . TYR A 1 101 ? 6.317 3.529 -4.664 1.00 91.25 101 TYR A N 1
ATOM 812 C CA . TYR A 1 101 ? 7.483 4.196 -4.091 1.00 91.25 101 TYR A CA 1
ATOM 813 C C . TYR A 1 101 ? 8.797 3.524 -4.515 1.00 91.25 101 TYR A C 1
ATOM 815 O O . TYR A 1 101 ? 9.700 4.193 -5.025 1.00 91.25 101 TYR A O 1
ATOM 823 N N . ILE A 1 102 ? 8.896 2.199 -4.344 1.00 91.44 102 ILE A N 1
ATOM 824 C CA . ILE A 1 102 ? 10.106 1.425 -4.662 1.00 91.44 102 ILE A CA 1
ATOM 825 C C . ILE A 1 102 ? 10.423 1.502 -6.156 1.00 91.44 102 ILE A C 1
ATOM 827 O O . ILE A 1 102 ? 11.568 1.752 -6.528 1.00 91.44 102 ILE A O 1
ATOM 831 N N . LEU A 1 103 ? 9.414 1.324 -7.015 1.00 90.31 103 LEU A N 1
ATOM 832 C CA . LEU A 1 103 ? 9.590 1.378 -8.468 1.00 90.31 103 LEU A CA 1
ATOM 833 C C . LEU A 1 103 ? 9.615 2.805 -9.031 1.00 90.31 103 LEU A C 1
ATOM 835 O O . LEU A 1 103 ? 9.836 2.971 -10.227 1.00 90.31 103 LEU A O 1
ATOM 839 N N . GLY A 1 104 ? 9.386 3.836 -8.211 1.00 87.31 104 GLY A N 1
ATOM 840 C CA . GLY A 1 104 ? 9.378 5.233 -8.650 1.00 87.31 104 GLY A CA 1
ATOM 841 C C . GLY A 1 104 ? 8.364 5.503 -9.758 1.00 87.31 104 GLY A C 1
ATOM 842 O O . GLY A 1 104 ? 8.720 6.090 -10.781 1.00 87.31 104 GLY A O 1
ATOM 843 N N . ILE A 1 105 ? 7.132 5.020 -9.586 1.00 86.31 105 ILE A N 1
ATOM 844 C CA . ILE A 1 105 ? 6.049 5.211 -10.557 1.00 86.31 105 ILE A CA 1
ATOM 845 C C . ILE A 1 105 ? 5.505 6.632 -10.412 1.00 86.31 105 ILE A C 1
ATOM 847 O O . ILE A 1 105 ? 4.950 6.988 -9.372 1.00 86.31 105 ILE A O 1
ATOM 851 N N . GLY A 1 106 ? 5.676 7.432 -11.463 1.00 76.38 106 GLY A N 1
ATOM 852 C CA . GLY A 1 106 ? 5.280 8.839 -11.503 1.00 76.38 106 GLY A CA 1
ATOM 853 C C . GLY A 1 106 ? 3.854 9.053 -12.011 1.00 76.38 106 GLY A C 1
ATOM 854 O O . GLY A 1 106 ? 3.133 8.107 -12.336 1.00 76.38 106 GLY A O 1
ATOM 855 N N . ASP A 1 107 ? 3.440 10.321 -12.098 1.00 77.44 107 ASP A N 1
ATOM 856 C CA . ASP A 1 107 ? 2.143 10.732 -12.673 1.00 77.44 107 ASP A CA 1
ATOM 857 C C . ASP A 1 107 ? 0.942 10.009 -12.049 1.00 77.44 107 ASP A C 1
ATOM 859 O O . ASP A 1 107 ? 0.031 9.522 -12.721 1.00 77.44 107 ASP A O 1
ATOM 863 N N . ARG A 1 108 ? 0.994 9.837 -10.727 1.00 83.56 108 ARG A N 1
ATOM 864 C CA . ARG A 1 108 ? -0.075 9.211 -9.953 1.00 83.56 108 ARG A CA 1
ATOM 865 C C . ARG A 1 108 ? -1.070 10.293 -9.543 1.00 83.56 108 ARG A C 1
ATOM 867 O O . ARG A 1 108 ? -0.785 11.119 -8.681 1.00 83.56 108 ARG A O 1
ATOM 874 N N . HIS A 1 109 ? -2.227 10.292 -10.192 1.00 81.69 109 HIS A N 1
ATOM 875 C CA . HIS A 1 109 ? -3.382 11.138 -9.889 1.00 81.69 109 HIS A CA 1
ATOM 876 C C . HIS A 1 109 ? -4.654 10.282 -9.835 1.00 81.69 109 HIS A C 1
ATOM 878 O O . HIS A 1 109 ? -4.623 9.098 -10.168 1.00 81.69 109 HIS A O 1
ATOM 884 N N . ASN A 1 110 ? -5.773 10.873 -9.410 1.00 83.81 110 ASN A N 1
ATOM 885 C CA . ASN A 1 110 ? -7.027 10.155 -9.153 1.00 83.81 110 ASN A CA 1
ATOM 886 C C . ASN A 1 110 ? -7.637 9.455 -10.386 1.00 83.81 110 ASN A C 1
ATOM 888 O O . ASN A 1 110 ? -8.481 8.582 -10.213 1.00 83.81 110 ASN A O 1
ATOM 892 N N . ASP A 1 111 ? -7.227 9.799 -11.611 1.00 86.38 111 ASP A N 1
ATOM 893 C CA . ASP A 1 111 ? -7.649 9.082 -12.829 1.00 86.38 111 ASP A CA 1
ATOM 894 C C . ASP A 1 111 ? -6.843 7.793 -13.064 1.00 86.38 111 ASP A C 1
ATOM 896 O O . ASP A 1 111 ? -7.338 6.862 -13.688 1.00 86.38 111 ASP A O 1
ATOM 900 N N . ASN A 1 112 ? -5.623 7.709 -12.521 1.00 90.50 112 ASN A N 1
ATOM 901 C CA . ASN A 1 112 ? -4.725 6.557 -12.677 1.00 90.50 112 ASN A CA 1
ATOM 902 C C . ASN A 1 112 ? -4.815 5.565 -11.505 1.00 90.50 112 ASN A C 1
ATOM 904 O O . ASN A 1 112 ? -3.995 4.648 -11.382 1.00 90.50 112 ASN A O 1
ATOM 908 N N . ILE A 1 113 ? -5.789 5.768 -10.617 1.00 93.19 113 ILE A N 1
ATOM 909 C CA . ILE A 1 113 ? -6.064 4.916 -9.463 1.00 93.19 113 ILE A CA 1
ATOM 910 C C . ILE A 1 113 ? -7.533 4.525 -9.520 1.00 93.19 113 ILE A C 1
ATOM 912 O O . ILE A 1 113 ? -8.416 5.382 -9.559 1.00 93.19 113 ILE A O 1
ATOM 916 N N . MET A 1 114 ? -7.780 3.222 -9.510 1.00 95.88 114 MET A N 1
ATOM 917 C CA . MET A 1 114 ? -9.109 2.635 -9.563 1.00 95.88 114 MET A CA 1
ATOM 918 C C . MET A 1 114 ? -9.408 1.858 -8.286 1.00 95.88 114 MET A C 1
ATOM 920 O O . MET A 1 114 ? -8.504 1.354 -7.615 1.00 95.88 114 MET A O 1
ATOM 924 N N . VAL A 1 115 ? -10.693 1.744 -7.960 1.00 97.19 115 VAL A N 1
ATOM 925 C CA . VAL A 1 115 ? -11.183 0.955 -6.827 1.00 97.19 115 VAL A CA 1
ATOM 926 C C . VAL A 1 115 ? -12.298 0.036 -7.312 1.00 97.19 115 VAL A C 1
ATOM 928 O O . VAL A 1 115 ? -13.227 0.480 -7.986 1.00 97.19 115 VAL A O 1
ATOM 931 N N . LYS A 1 116 ? -12.207 -1.259 -6.986 1.00 97.44 116 LYS A N 1
ATOM 932 C CA . LYS A 1 116 ? -13.279 -2.237 -7.227 1.00 97.44 116 LYS A CA 1
ATOM 933 C C . LYS A 1 116 ? -14.385 -2.081 -6.185 1.00 97.44 116 LYS A C 1
ATOM 935 O O . LYS A 1 116 ? -14.110 -1.716 -5.046 1.00 97.44 116 LYS A O 1
ATOM 940 N N . GLN A 1 117 ? -15.613 -2.474 -6.511 1.00 96.44 117 GLN A N 1
ATOM 941 C CA . GLN A 1 117 ? -16.729 -2.527 -5.553 1.00 96.44 117 GLN A CA 1
ATOM 942 C C . GLN A 1 117 ? -16.411 -3.419 -4.343 1.00 96.44 117 GLN A C 1
ATOM 944 O O . GLN A 1 117 ? -16.819 -3.120 -3.226 1.00 96.44 117 GLN A O 1
ATOM 949 N N . SER A 1 118 ? -15.588 -4.454 -4.542 1.00 96.25 118 SER A N 1
ATOM 950 C CA . SER A 1 118 ? -15.040 -5.291 -3.468 1.00 96.25 118 SER A CA 1
ATOM 951 C C . SER A 1 118 ? -14.016 -4.584 -2.571 1.00 96.25 118 SER A C 1
ATOM 953 O O . SER A 1 118 ? -13.505 -5.211 -1.654 1.00 96.25 118 SER A O 1
ATOM 955 N N . GLY A 1 119 ? -13.668 -3.322 -2.824 1.00 96.62 119 GLY A N 1
ATOM 956 C CA . GLY A 1 119 ? -12.731 -2.520 -2.036 1.00 96.62 119 GLY A CA 1
ATOM 957 C C . GLY A 1 119 ? -11.269 -2.588 -2.475 1.00 96.62 119 GLY A C 1
ATOM 958 O O . GLY A 1 119 ? -10.458 -1.827 -1.968 1.00 96.62 119 GLY A O 1
ATOM 959 N N . HIS A 1 120 ? -10.906 -3.450 -3.426 1.00 97.75 120 HIS A N 1
ATOM 960 C CA . HIS A 1 120 ? -9.526 -3.538 -3.914 1.00 97.75 120 HIS A CA 1
ATOM 961 C C . HIS A 1 120 ? -9.138 -2.271 -4.684 1.00 97.75 120 HIS A C 1
ATOM 963 O O . HIS A 1 120 ? -9.744 -1.965 -5.713 1.00 97.75 120 HIS A O 1
ATOM 969 N N . LEU A 1 121 ? -8.116 -1.565 -4.207 1.00 96.75 121 LEU A N 1
ATOM 970 C CA . LEU A 1 121 ? -7.479 -0.457 -4.905 1.00 96.75 121 LEU A CA 1
ATOM 971 C C . LEU A 1 121 ? -6.389 -0.995 -5.826 1.00 96.75 121 LEU A C 1
ATOM 973 O O . LEU A 1 121 ? -5.621 -1.873 -5.438 1.00 96.75 121 LEU A O 1
ATOM 977 N N . PHE A 1 122 ? -6.307 -0.453 -7.037 1.00 96.75 122 PHE A N 1
ATOM 978 C CA . PHE A 1 122 ? -5.240 -0.772 -7.975 1.00 96.75 122 PHE A CA 1
ATOM 979 C C . PHE A 1 122 ? -4.872 0.421 -8.852 1.00 96.75 122 PHE A C 1
ATOM 981 O O . PHE A 1 122 ? -5.686 1.295 -9.141 1.00 96.75 122 PHE A O 1
ATOM 988 N N . HIS A 1 123 ? -3.603 0.474 -9.245 1.00 94.81 123 HIS A N 1
ATOM 989 C CA . HIS A 1 123 ? -3.076 1.515 -10.123 1.00 94.81 123 HIS A CA 1
ATOM 990 C C . HIS A 1 123 ? -3.131 1.039 -11.576 1.00 94.81 123 HIS A C 1
ATOM 992 O O . HIS A 1 123 ? -2.932 -0.145 -11.839 1.00 94.81 123 HIS A O 1
ATOM 998 N N . ILE A 1 124 ? -3.356 1.961 -12.507 1.00 94.12 124 ILE A N 1
ATOM 999 C CA . ILE A 1 124 ? -3.355 1.715 -13.957 1.00 94.12 124 ILE A CA 1
ATOM 1000 C C . ILE A 1 124 ? -2.446 2.721 -14.664 1.00 94.12 124 ILE A C 1
ATOM 1002 O O . ILE A 1 124 ? -2.044 3.703 -14.049 1.00 94.12 124 ILE A O 1
ATOM 1006 N N . ASP A 1 125 ? -2.143 2.493 -15.942 1.00 90.50 125 ASP A N 1
ATOM 1007 C CA . ASP A 1 125 ? -1.290 3.361 -16.768 1.00 90.50 125 ASP A CA 1
ATOM 1008 C C . ASP A 1 125 ? 0.099 3.592 -16.147 1.00 90.50 125 ASP A C 1
ATOM 1010 O O . ASP A 1 125 ? 0.334 4.556 -15.418 1.00 90.50 125 ASP A O 1
ATOM 1014 N N . PHE A 1 126 ? 1.043 2.691 -16.416 1.00 88.69 126 PHE A N 1
ATOM 1015 C CA . PHE A 1 126 ? 2.400 2.746 -15.865 1.00 88.69 126 PHE A CA 1
ATOM 1016 C C . PHE A 1 126 ? 3.414 3.369 -16.831 1.00 88.69 126 PHE A C 1
ATOM 1018 O O . PHE A 1 126 ? 4.597 3.018 -16.806 1.00 88.69 126 PHE A O 1
ATOM 1025 N N . GLY A 1 127 ? 2.974 4.305 -17.679 1.00 76.19 127 GLY A N 1
ATOM 1026 C CA . GLY A 1 127 ? 3.817 4.927 -18.704 1.00 76.19 127 GLY A CA 1
ATOM 1027 C C . GLY A 1 127 ? 5.061 5.661 -18.177 1.00 76.19 127 GLY A C 1
ATOM 1028 O O . GLY A 1 127 ? 6.003 5.875 -18.938 1.00 76.19 127 GLY A O 1
ATOM 1029 N N . LYS A 1 128 ? 5.106 6.016 -16.881 1.00 75.44 128 LYS A N 1
ATOM 1030 C CA . LYS A 1 128 ? 6.261 6.653 -16.216 1.00 75.44 128 LYS A CA 1
ATOM 1031 C C . LYS A 1 128 ? 6.685 5.867 -14.977 1.00 75.44 128 LYS A C 1
ATOM 1033 O O . LYS A 1 128 ? 5.948 5.801 -13.994 1.00 75.44 128 LYS A O 1
ATOM 1038 N N . TYR A 1 129 ? 7.885 5.295 -15.010 1.00 76.56 129 TYR A N 1
ATOM 1039 C CA . TYR A 1 129 ? 8.414 4.425 -13.957 1.00 76.56 129 TYR A CA 1
ATOM 1040 C C . TYR A 1 129 ? 9.942 4.552 -13.847 1.00 76.56 129 TYR A C 1
ATOM 1042 O O . TYR A 1 129 ? 10.588 5.078 -14.754 1.00 76.56 129 TYR A O 1
ATOM 1050 N N . LEU A 1 130 ? 10.511 4.093 -12.727 1.00 70.94 130 LEU A N 1
ATOM 1051 C CA . LEU A 1 130 ? 11.952 4.078 -12.427 1.00 70.94 130 LEU A CA 1
ATOM 1052 C C . LEU A 1 130 ? 12.622 5.460 -12.470 1.00 70.94 130 LEU A C 1
ATOM 1054 O O . LEU A 1 130 ? 13.772 5.601 -12.881 1.00 70.94 130 LEU A O 1
ATOM 1058 N N . GLY A 1 131 ? 11.906 6.491 -12.016 1.00 59.38 131 GLY A N 1
ATOM 1059 C CA . GLY A 1 131 ? 12.471 7.835 -11.885 1.00 59.38 131 GLY A CA 1
ATOM 1060 C C . GLY A 1 131 ? 12.521 8.641 -13.186 1.00 59.38 131 GLY A C 1
ATOM 1061 O O . GLY A 1 131 ? 13.164 9.695 -13.201 1.00 59.38 131 GLY A O 1
ATOM 1062 N N . ASP A 1 132 ? 11.806 8.205 -14.234 1.00 62.47 132 ASP A N 1
ATOM 1063 C CA . ASP A 1 132 ? 11.511 9.003 -15.435 1.00 62.47 132 ASP A CA 1
ATOM 1064 C C . ASP A 1 132 ? 10.570 10.176 -15.089 1.00 62.47 132 ASP A C 1
ATOM 1066 O O . ASP A 1 132 ? 9.376 10.207 -15.394 1.00 62.47 132 ASP A O 1
ATOM 1070 N N . THR A 1 133 ? 11.105 11.121 -14.317 1.00 52.72 133 THR A N 1
ATOM 1071 C CA . THR A 1 133 ? 10.390 12.280 -13.793 1.00 52.72 133 THR A CA 1
ATOM 1072 C C . THR A 1 133 ? 10.523 13.437 -14.775 1.00 52.72 133 THR A C 1
ATOM 1074 O O . THR A 1 133 ? 11.622 13.833 -15.171 1.00 52.72 133 THR A O 1
ATOM 1077 N N . GLN A 1 134 ? 9.391 14.032 -15.162 1.00 43.75 134 GLN A N 1
ATOM 1078 C CA . GLN A 1 134 ? 9.405 15.285 -15.913 1.00 43.75 134 GLN A CA 1
ATOM 1079 C C . GLN A 1 134 ? 9.972 16.394 -15.018 1.00 43.75 134 GLN A C 1
ATOM 1081 O O . GLN A 1 134 ? 9.276 16.953 -14.167 1.00 43.75 134 GLN A O 1
ATOM 1086 N N . LYS A 1 135 ? 11.243 16.737 -15.230 1.00 41.62 135 LYS A N 1
ATOM 1087 C CA . LYS A 1 135 ? 11.835 17.964 -14.698 1.00 41.62 135 LYS A CA 1
ATOM 1088 C C . LYS A 1 135 ? 11.236 19.147 -15.455 1.00 41.62 135 LYS A C 1
ATOM 1090 O O . LYS A 1 135 ? 11.504 19.322 -16.641 1.00 41.62 135 LYS A O 1
ATOM 1095 N N . PHE A 1 136 ? 10.431 19.969 -14.785 1.00 35.25 136 PHE A N 1
ATOM 1096 C CA . PHE A 1 136 ? 10.061 21.282 -15.315 1.00 35.25 136 PHE A CA 1
ATOM 1097 C C . PHE A 1 136 ? 11.050 22.307 -14.745 1.00 35.25 136 PHE A C 1
ATOM 1099 O O . PHE A 1 136 ? 10.857 22.852 -13.658 1.00 35.25 136 PHE A O 1
ATOM 1106 N N . GLY A 1 137 ? 12.171 22.503 -15.444 1.00 44.75 137 GLY A N 1
ATOM 1107 C CA . GLY A 1 137 ? 13.295 23.300 -14.942 1.00 44.75 137 GLY A CA 1
ATOM 1108 C C . GLY A 1 137 ? 14.093 22.571 -13.849 1.00 44.75 137 GLY A C 1
ATOM 1109 O O . GLY A 1 137 ? 14.464 21.415 -14.026 1.00 44.75 137 GLY A O 1
ATOM 1110 N N . TRP A 1 138 ? 14.372 23.246 -12.726 1.00 35.53 138 TRP A N 1
ATOM 1111 C CA . TRP A 1 138 ? 15.158 22.714 -11.591 1.00 35.53 138 TRP A CA 1
ATOM 1112 C C . TRP A 1 138 ? 14.326 21.995 -10.512 1.00 35.53 138 TRP A C 1
ATOM 1114 O O . TRP A 1 138 ? 14.892 21.513 -9.533 1.00 35.53 138 TRP A O 1
ATOM 1124 N N . PHE A 1 139 ? 12.998 21.931 -10.663 1.00 34.81 139 PHE A N 1
ATOM 1125 C CA . PHE A 1 139 ? 12.091 21.364 -9.662 1.00 34.81 139 PHE A CA 1
ATOM 1126 C C . PHE A 1 139 ? 11.481 20.044 -10.147 1.00 34.81 139 PHE A C 1
ATOM 1128 O O . PHE A 1 139 ? 10.967 19.955 -11.265 1.00 34.81 139 PHE A O 1
ATOM 1135 N N . ASN A 1 140 ? 11.501 19.028 -9.282 1.00 45.44 140 ASN A N 1
ATOM 1136 C CA . ASN A 1 140 ? 10.752 17.791 -9.494 1.00 45.44 140 ASN A CA 1
ATOM 1137 C C . ASN A 1 140 ? 9.255 18.103 -9.336 1.00 45.44 140 ASN A C 1
ATOM 1139 O O . ASN A 1 140 ? 8.835 18.643 -8.313 1.00 45.44 140 ASN A O 1
ATOM 1143 N N . ARG A 1 141 ? 8.451 17.815 -10.367 1.00 40.81 141 ARG A N 1
ATOM 1144 C CA . ARG A 1 141 ? 7.002 18.081 -10.356 1.00 40.81 141 ARG A CA 1
ATOM 1145 C C . ARG A 1 141 ? 6.221 17.059 -9.517 1.00 40.81 141 ARG A C 1
ATOM 1147 O O . ARG A 1 141 ? 5.122 17.380 -9.065 1.00 40.81 141 ARG A O 1
ATOM 1154 N N . ASP A 1 142 ? 6.794 15.883 -9.267 1.00 48.69 142 ASP A N 1
ATOM 1155 C CA . ASP A 1 142 ? 6.216 14.874 -8.377 1.00 48.69 142 ASP A CA 1
ATOM 1156 C C . ASP A 1 142 ? 6.363 15.337 -6.921 1.00 48.69 142 ASP A C 1
ATOM 1158 O O . ASP A 1 142 ? 7.432 15.258 -6.319 1.00 48.69 142 ASP A O 1
ATOM 1162 N N . ARG A 1 143 ? 5.282 15.917 -6.383 1.00 51.97 143 ARG A N 1
ATOM 1163 C CA . ARG A 1 143 ? 5.251 16.560 -5.058 1.00 51.97 143 ARG A CA 1
ATOM 1164 C C . ARG A 1 143 ? 5.127 15.582 -3.886 1.00 51.97 143 ARG A C 1
ATOM 1166 O O . ARG A 1 143 ? 5.392 15.993 -2.765 1.00 51.97 143 ARG A O 1
ATOM 1173 N N . ALA A 1 144 ? 4.720 14.334 -4.124 1.00 57.22 144 ALA A N 1
ATOM 1174 C CA . ALA A 1 144 ? 4.546 13.321 -3.086 1.00 57.22 144 ALA A CA 1
ATOM 1175 C C . ALA A 1 144 ? 5.171 11.981 -3.525 1.00 57.22 144 ALA A C 1
ATOM 1177 O O . ALA A 1 144 ? 5.079 11.630 -4.702 1.00 57.22 144 ALA A O 1
ATOM 1178 N N . PRO A 1 145 ? 5.801 11.231 -2.602 1.00 61.34 145 PRO A N 1
ATOM 1179 C CA . PRO A 1 145 ? 6.523 9.988 -2.899 1.00 61.34 145 PRO A CA 1
ATOM 1180 C C . PRO A 1 145 ? 5.616 8.834 -3.363 1.00 61.34 145 PRO A C 1
ATOM 1182 O O . PRO A 1 145 ? 6.097 7.907 -4.010 1.00 61.34 145 PRO A O 1
ATOM 1185 N N . PHE A 1 146 ? 4.324 8.902 -3.036 1.00 73.31 146 PHE A N 1
ATOM 1186 C CA . PHE A 1 146 ? 3.229 8.054 -3.515 1.00 73.31 146 PHE A CA 1
ATOM 1187 C C . PHE A 1 146 ? 1.893 8.771 -3.245 1.00 73.31 146 PHE A C 1
ATOM 1189 O O . PHE A 1 146 ? 1.856 9.796 -2.559 1.00 73.31 146 PHE A O 1
ATOM 1196 N N . VAL A 1 147 ? 0.786 8.240 -3.776 1.00 77.31 147 VAL A N 1
ATOM 1197 C CA . VAL A 1 147 ? -0.556 8.801 -3.550 1.00 77.31 147 VAL A CA 1
ATOM 1198 C C . VAL A 1 147 ? -1.221 8.106 -2.373 1.00 77.31 147 VAL A C 1
ATOM 1200 O O . VAL A 1 147 ? -1.599 6.943 -2.468 1.00 77.31 147 VAL A O 1
ATOM 1203 N N . PHE A 1 148 ? -1.394 8.846 -1.284 1.00 83.25 148 PHE A N 1
ATOM 1204 C CA . PHE A 1 148 ? -2.256 8.481 -0.168 1.00 83.25 148 PHE A CA 1
ATOM 1205 C C . PHE A 1 148 ? -3.050 9.722 0.242 1.00 83.25 148 PHE A C 1
ATOM 1207 O O . PHE A 1 148 ? -2.479 10.743 0.622 1.00 83.25 148 PHE A O 1
ATOM 1214 N N . THR A 1 149 ? -4.372 9.684 0.070 1.00 81.94 149 THR A N 1
ATOM 1215 C CA . THR A 1 149 ? -5.226 10.875 0.198 1.00 81.94 149 THR A CA 1
ATOM 1216 C C . THR A 1 149 ? -6.025 10.867 1.499 1.00 81.94 149 THR A C 1
ATOM 1218 O O . THR A 1 149 ? -6.306 9.820 2.083 1.00 81.94 149 THR A O 1
ATOM 1221 N N . LYS A 1 150 ? -6.478 12.048 1.943 1.00 81.56 150 LYS A N 1
ATOM 1222 C CA . LYS A 1 150 ? -7.378 12.169 3.106 1.00 81.56 150 LYS A CA 1
ATOM 1223 C C . LYS A 1 150 ? -8.682 11.394 2.926 1.00 81.56 150 LYS A C 1
ATOM 1225 O O . LYS A 1 150 ? -9.215 10.876 3.897 1.00 81.56 150 LYS A O 1
ATOM 1230 N N . GLN A 1 151 ? -9.159 11.280 1.689 1.00 83.00 151 GLN A N 1
ATOM 1231 C CA . GLN A 1 151 ? -10.340 10.497 1.344 1.00 83.00 151 GLN A CA 1
ATOM 1232 C C . GLN A 1 151 ? -10.122 8.996 1.587 1.00 83.00 151 GLN A C 1
ATOM 1234 O O . GLN A 1 151 ? -10.992 8.329 2.145 1.00 83.00 151 GLN A O 1
ATOM 1239 N N . MET A 1 152 ? -8.952 8.467 1.212 1.00 88.81 152 MET A N 1
ATOM 1240 C CA . MET A 1 152 ? -8.581 7.082 1.516 1.00 88.81 152 MET A CA 1
ATOM 1241 C C . MET A 1 152 ? -8.533 6.861 3.027 1.00 88.81 152 MET A C 1
ATOM 1243 O O . MET A 1 152 ? -9.149 5.924 3.526 1.00 88.81 152 MET A O 1
ATOM 1247 N N . LEU A 1 153 ? -7.874 7.762 3.763 1.00 87.69 153 LEU A N 1
ATOM 1248 C CA . LEU A 1 153 ? -7.787 7.668 5.220 1.00 87.69 153 LEU A CA 1
ATOM 1249 C C . LEU A 1 153 ? -9.168 7.740 5.894 1.00 87.69 153 LEU A C 1
ATOM 1251 O O . LEU A 1 153 ? -9.442 6.963 6.804 1.00 87.69 153 LEU A O 1
ATOM 1255 N N . TYR A 1 154 ? -10.045 8.633 5.430 1.00 87.00 154 TYR A N 1
ATOM 1256 C CA . TYR A 1 154 ? -11.416 8.750 5.927 1.00 87.00 154 TYR A CA 1
ATOM 1257 C C . TYR A 1 154 ? -12.226 7.472 5.675 1.00 87.00 154 TYR A C 1
ATOM 1259 O O . TYR A 1 154 ? -12.949 7.011 6.556 1.00 87.00 154 TYR A O 1
ATOM 1267 N N . ALA A 1 155 ? -12.088 6.868 4.490 1.00 88.19 155 ALA A N 1
ATOM 1268 C CA . ALA A 1 155 ? -12.744 5.600 4.194 1.00 88.19 155 ALA A CA 1
ATOM 1269 C C . ALA A 1 155 ? -12.261 4.487 5.139 1.00 88.19 155 ALA A C 1
ATOM 1271 O O . ALA A 1 155 ? -13.075 3.754 5.696 1.00 88.19 155 ALA A O 1
ATOM 1272 N N . MET A 1 156 ? -10.950 4.412 5.383 1.00 88.50 156 MET A N 1
ATOM 1273 C CA . MET A 1 156 ? -10.342 3.421 6.277 1.00 88.50 156 MET A CA 1
ATOM 1274 C C . MET A 1 156 ? -10.703 3.618 7.757 1.00 88.50 156 MET A C 1
ATOM 1276 O O . MET A 1 156 ? -10.639 2.655 8.518 1.00 88.50 156 MET A O 1
ATOM 1280 N N . SER A 1 157 ? -11.068 4.832 8.185 1.00 82.94 157 SER A N 1
ATOM 1281 C CA . SER A 1 157 ? -11.390 5.120 9.589 1.00 82.94 157 SER A CA 1
ATOM 1282 C C . SER A 1 157 ? -12.824 4.784 9.998 1.00 82.94 157 SER A C 1
ATOM 1284 O O . SER A 1 157 ? -13.179 5.012 11.151 1.00 82.94 157 SER A O 1
ATOM 1286 N N . ASP A 1 158 ? -13.645 4.261 9.081 1.00 76.50 158 ASP A N 1
ATOM 1287 C CA . ASP A 1 158 ? -15.058 3.918 9.296 1.00 76.50 158 ASP A CA 1
ATOM 1288 C C . ASP A 1 158 ? -15.843 4.985 10.087 1.00 76.50 158 ASP A C 1
ATOM 1290 O O . ASP A 1 158 ? -16.480 4.714 11.103 1.00 76.50 158 ASP A O 1
ATOM 1294 N N . ARG A 1 159 ? -15.739 6.250 9.647 1.00 64.25 159 ARG A N 1
ATOM 1295 C CA . ARG A 1 159 ? -16.337 7.446 10.289 1.00 64.25 159 ARG A CA 1
ATOM 1296 C C . ARG A 1 159 ? -15.812 7.786 11.701 1.00 64.25 159 ARG A C 1
ATOM 1298 O O . ARG A 1 159 ? -16.373 8.670 12.347 1.00 64.25 159 ARG A O 1
ATOM 1305 N N . GLY A 1 160 ? -14.749 7.134 12.177 1.00 57.25 160 GLY A N 1
ATOM 1306 C CA . GLY A 1 160 ? -14.131 7.327 13.496 1.00 57.25 160 GLY A CA 1
ATOM 1307 C C . GLY A 1 160 ? -12.835 8.152 13.505 1.00 57.25 160 GLY A C 1
ATOM 1308 O O . GLY A 1 160 ? -12.418 8.715 12.490 1.00 57.25 160 GLY A O 1
ATOM 1309 N N . THR A 1 161 ? -12.191 8.224 14.681 1.00 55.38 161 THR A N 1
ATOM 1310 C CA . THR A 1 161 ? -10.903 8.905 14.904 1.00 55.38 161 THR A CA 1
ATOM 1311 C C . THR A 1 161 ? -9.836 8.350 13.964 1.00 55.38 161 THR A C 1
ATOM 1313 O O . THR A 1 161 ? -9.465 7.183 14.045 1.00 55.38 161 THR A O 1
ATOM 1316 N N . SER A 1 162 ? -9.304 9.207 13.092 1.00 64.19 162 SER A N 1
ATOM 1317 C CA . SER A 1 162 ? -8.338 8.858 12.044 1.00 64.19 162 SER A CA 1
ATOM 1318 C C . SER A 1 162 ? -7.022 8.257 12.558 1.00 64.19 162 SER A C 1
ATOM 1320 O O . SER A 1 162 ? -6.274 7.699 11.763 1.00 64.19 162 SER A O 1
ATOM 1322 N N . ASN A 1 163 ? -6.732 8.354 13.861 1.00 68.81 163 ASN A N 1
ATOM 1323 C CA . ASN A 1 163 ? -5.473 7.907 14.456 1.00 68.81 163 ASN A CA 1
ATOM 1324 C C . ASN A 1 163 ? -5.285 6.392 14.306 1.00 68.81 163 ASN A C 1
ATOM 1326 O O . ASN A 1 163 ? -4.280 5.973 13.746 1.00 68.81 163 ASN A O 1
ATOM 1330 N N . ASP A 1 164 ? -6.248 5.578 14.746 1.00 75.12 164 ASP A N 1
ATOM 1331 C CA . ASP A 1 164 ? -6.099 4.113 14.789 1.00 75.12 164 ASP A CA 1
ATOM 1332 C C . ASP A 1 164 ? -5.982 3.511 13.383 1.00 75.12 164 ASP A C 1
ATOM 1334 O O . ASP A 1 164 ? -5.130 2.659 13.124 1.00 75.12 164 ASP A O 1
ATOM 1338 N N . ALA A 1 165 ? -6.802 3.998 12.447 1.00 79.69 165 ALA A N 1
ATOM 1339 C CA . ALA A 1 165 ? -6.751 3.578 11.050 1.00 79.69 165 ALA A CA 1
ATOM 1340 C C . ALA A 1 165 ? -5.434 3.986 10.377 1.00 79.69 165 ALA A C 1
ATOM 1342 O O . ALA A 1 165 ? -4.855 3.189 9.639 1.00 79.69 165 ALA A O 1
ATOM 1343 N N . LEU A 1 166 ? -4.929 5.191 10.668 1.00 80.50 166 LEU A N 1
ATOM 1344 C CA . LEU A 1 166 ? -3.631 5.642 10.174 1.00 80.50 166 LEU A CA 1
ATOM 1345 C C . LEU A 1 166 ? -2.487 4.814 10.763 1.00 80.50 166 LEU A C 1
ATOM 1347 O O . LEU A 1 166 ? -1.609 4.411 10.013 1.00 80.50 166 LEU A O 1
ATOM 1351 N N . HIS A 1 167 ? -2.501 4.530 12.069 1.00 80.56 167 HIS A N 1
ATOM 1352 C CA . HIS A 1 167 ? -1.503 3.671 12.714 1.00 80.56 167 HIS A CA 1
ATOM 1353 C C . HIS A 1 167 ? -1.463 2.295 12.053 1.00 80.56 167 HIS A C 1
ATOM 1355 O O . HIS A 1 167 ? -0.418 1.887 11.554 1.00 80.56 167 HIS A O 1
ATOM 1361 N N . ARG A 1 168 ? -2.623 1.644 11.916 1.00 83.50 168 ARG A N 1
ATOM 1362 C CA . ARG A 1 168 ? -2.731 0.363 11.212 1.00 83.50 168 ARG A CA 1
ATOM 1363 C C . ARG A 1 168 ? -2.221 0.447 9.770 1.00 83.50 168 ARG A C 1
ATOM 1365 O O . ARG A 1 168 ? -1.572 -0.482 9.295 1.00 83.50 168 ARG A O 1
ATOM 1372 N N . PHE A 1 169 ? -2.529 1.527 9.056 1.00 87.75 169 PHE A N 1
ATOM 1373 C CA . PHE A 1 169 ? -2.069 1.724 7.683 1.00 87.75 169 PHE A CA 1
ATOM 1374 C C . PHE A 1 169 ? -0.546 1.896 7.598 1.00 87.75 169 PHE A C 1
ATOM 1376 O O . PHE A 1 169 ? 0.093 1.269 6.752 1.00 87.75 169 PHE A O 1
ATOM 1383 N N . VAL A 1 170 ? 0.038 2.696 8.494 1.00 86.00 170 VAL A N 1
ATOM 1384 C CA . VAL A 1 170 ? 1.492 2.873 8.608 1.00 86.00 170 VAL A CA 1
ATOM 1385 C C . VAL A 1 170 ? 2.164 1.533 8.879 1.00 86.00 170 VAL A C 1
ATOM 1387 O O . VAL A 1 170 ? 3.128 1.200 8.197 1.00 86.00 170 VAL A O 1
ATOM 1390 N N . ASP A 1 171 ? 1.613 0.720 9.776 1.00 83.38 171 ASP A N 1
ATOM 1391 C CA . ASP A 1 171 ? 2.173 -0.595 10.096 1.00 83.38 171 ASP A CA 1
ATOM 1392 C C . ASP A 1 171 ? 2.164 -1.539 8.905 1.00 83.38 171 ASP A C 1
ATOM 1394 O O . ASP A 1 171 ? 3.157 -2.212 8.634 1.00 83.38 171 ASP A O 1
ATOM 1398 N N . LEU A 1 172 ? 1.055 -1.575 8.164 1.00 90.56 172 LEU A N 1
ATOM 1399 C CA . LEU A 1 172 ? 0.952 -2.369 6.945 1.00 90.56 172 LEU A CA 1
ATOM 1400 C C . LEU A 1 172 ? 1.989 -1.929 5.911 1.00 90.56 172 LEU A C 1
ATOM 1402 O O . LEU A 1 172 ? 2.660 -2.779 5.329 1.00 90.56 172 LEU A O 1
ATOM 1406 N N . CYS A 1 173 ? 2.171 -0.621 5.730 1.00 91.06 173 CYS A N 1
ATOM 1407 C CA . CYS A 1 173 ? 3.177 -0.085 4.821 1.00 91.06 173 CYS A CA 1
ATOM 1408 C C . CYS A 1 173 ? 4.607 -0.410 5.273 1.00 91.06 173 CYS A C 1
ATOM 1410 O O . CYS A 1 173 ? 5.430 -0.831 4.462 1.00 91.06 173 CYS A O 1
ATOM 1412 N N . CYS A 1 174 ? 4.912 -0.242 6.560 1.00 87.31 174 CYS A N 1
ATOM 1413 C CA . CYS A 1 174 ? 6.222 -0.557 7.120 1.00 87.31 174 CYS A CA 1
ATOM 1414 C C . CYS A 1 174 ? 6.542 -2.048 6.990 1.00 87.31 174 CYS A C 1
ATOM 1416 O O . CYS A 1 174 ? 7.635 -2.389 6.544 1.00 87.31 174 CYS A O 1
ATOM 1418 N N . ASN A 1 175 ? 5.584 -2.929 7.291 1.00 86.94 175 ASN A N 1
ATOM 1419 C CA . ASN A 1 175 ? 5.741 -4.369 7.100 1.00 86.94 175 ASN A CA 1
ATOM 1420 C C . ASN A 1 175 ? 5.986 -4.700 5.623 1.00 86.94 175 ASN A C 1
ATOM 1422 O O . ASN A 1 175 ? 6.990 -5.329 5.300 1.00 86.94 175 ASN A O 1
ATOM 1426 N N . ALA A 1 176 ? 5.143 -4.197 4.713 1.00 92.75 176 ALA A N 1
ATOM 1427 C CA . ALA A 1 176 ? 5.315 -4.397 3.275 1.00 92.75 176 ALA A CA 1
ATOM 1428 C C . ALA A 1 176 ? 6.696 -3.932 2.784 1.00 92.75 176 ALA A C 1
ATOM 1430 O O . ALA A 1 176 ? 7.368 -4.660 2.047 1.00 92.75 176 ALA A O 1
ATOM 1431 N N . PHE A 1 177 ? 7.136 -2.741 3.201 1.00 92.81 177 PHE A N 1
ATOM 1432 C CA . PHE A 1 177 ? 8.430 -2.179 2.820 1.00 92.81 177 PHE A CA 1
ATOM 1433 C C . PHE A 1 177 ? 9.590 -3.020 3.355 1.00 92.81 177 PHE A C 1
ATOM 1435 O O . PHE A 1 177 ? 10.482 -3.397 2.596 1.00 92.81 177 PHE A O 1
ATOM 1442 N N . CYS A 1 178 ? 9.574 -3.355 4.644 1.00 88.88 178 CYS A N 1
ATOM 1443 C CA . CYS A 1 178 ? 10.653 -4.106 5.269 1.00 88.88 178 CYS A CA 1
ATOM 1444 C C . CYS A 1 178 ? 10.752 -5.544 4.748 1.00 88.88 178 CYS A C 1
ATOM 1446 O O . CYS A 1 178 ? 11.865 -6.035 4.553 1.00 88.88 178 CYS A O 1
ATOM 1448 N N . THR A 1 179 ? 9.631 -6.198 4.436 1.00 90.75 179 THR A N 1
ATOM 1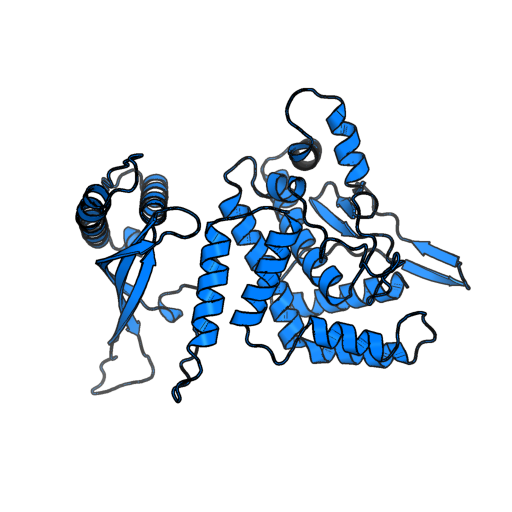449 C CA . THR A 1 179 ? 9.646 -7.513 3.784 1.00 90.75 179 THR A CA 1
ATOM 1450 C C . THR A 1 179 ? 10.331 -7.447 2.416 1.00 90.75 179 THR A C 1
ATOM 1452 O O . THR A 1 179 ? 11.163 -8.301 2.103 1.00 90.75 179 THR A O 1
ATOM 1455 N N . LEU A 1 180 ? 10.060 -6.412 1.610 1.00 93.06 180 LEU A N 1
ATOM 1456 C CA . LEU A 1 180 ? 10.757 -6.216 0.332 1.00 93.06 180 LEU A CA 1
ATOM 1457 C C . LEU A 1 180 ? 12.230 -5.832 0.517 1.00 93.06 180 LEU A C 1
ATOM 1459 O O . LEU A 1 180 ? 13.071 -6.275 -0.259 1.00 93.06 180 LEU A O 1
ATOM 1463 N N . GLN A 1 181 ? 12.564 -5.057 1.551 1.00 90.12 181 GLN A N 1
ATOM 1464 C CA . GLN A 1 181 ? 13.943 -4.697 1.893 1.00 90.12 181 GLN A CA 1
ATOM 1465 C C . GLN A 1 181 ? 14.786 -5.940 2.226 1.00 90.12 181 GLN A C 1
ATOM 1467 O O . GLN A 1 181 ? 15.881 -6.109 1.682 1.00 90.12 181 GLN A O 1
ATOM 1472 N N . GLN A 1 182 ? 14.256 -6.842 3.057 1.00 88.81 182 GLN A N 1
ATOM 1473 C CA . GLN A 1 182 ? 14.908 -8.105 3.431 1.00 88.81 182 GLN A CA 1
ATOM 1474 C C . GLN A 1 182 ? 15.084 -9.054 2.237 1.00 88.81 182 GLN A C 1
ATOM 1476 O O . GLN A 1 182 ? 16.076 -9.774 2.158 1.00 88.81 182 GLN A O 1
ATOM 1481 N N . ASN A 1 183 ? 14.160 -9.009 1.275 1.00 89.62 183 ASN A N 1
ATOM 1482 C CA . ASN A 1 183 ? 14.172 -9.831 0.061 1.00 89.62 183 ASN A CA 1
ATOM 1483 C C . ASN A 1 183 ? 14.639 -9.049 -1.183 1.00 89.62 183 ASN A C 1
ATOM 1485 O O . ASN A 1 183 ? 14.349 -9.424 -2.323 1.00 89.62 183 ASN A O 1
ATOM 1489 N N . SER A 1 184 ? 15.379 -7.956 -0.975 1.00 91.31 184 SER A N 1
ATOM 1490 C CA . SER A 1 184 ? 15.801 -7.027 -2.031 1.00 91.31 184 SER A CA 1
ATOM 1491 C C . SER A 1 184 ? 16.652 -7.688 -3.115 1.00 91.31 184 SER A C 1
ATOM 1493 O O . SER A 1 184 ? 16.549 -7.321 -4.284 1.00 91.31 184 SER A O 1
ATOM 1495 N N . SER A 1 185 ? 17.449 -8.698 -2.757 1.00 91.00 185 SER A N 1
ATOM 1496 C CA . SER A 1 185 ? 18.303 -9.447 -3.684 1.00 91.00 185 SER A CA 1
ATOM 1497 C C . SER A 1 185 ? 17.520 -10.049 -4.853 1.00 91.00 185 SER A C 1
ATOM 1499 O O . SER A 1 185 ? 17.968 -9.950 -5.995 1.00 91.00 185 SER A O 1
ATOM 1501 N N . LEU A 1 186 ? 16.334 -10.609 -4.597 1.00 89.81 186 LEU A N 1
ATOM 1502 C CA . LEU A 1 186 ? 15.485 -11.205 -5.628 1.00 89.81 186 LEU A CA 1
ATOM 1503 C C . LEU A 1 186 ? 14.965 -10.146 -6.607 1.00 89.81 186 LEU A C 1
ATOM 1505 O O . LEU A 1 186 ? 15.064 -10.321 -7.823 1.00 89.81 186 LEU A O 1
ATOM 1509 N N . LEU A 1 187 ? 14.449 -9.032 -6.081 1.00 88.50 187 LEU A N 1
ATOM 1510 C CA . LEU A 1 187 ? 13.903 -7.955 -6.905 1.00 88.50 187 LEU A CA 1
ATOM 1511 C C . LEU A 1 187 ? 14.998 -7.287 -7.754 1.00 88.50 187 LEU A C 1
ATOM 1513 O O . LEU A 1 187 ? 14.805 -7.046 -8.945 1.00 88.50 187 LEU A O 1
ATOM 1517 N N . LEU A 1 188 ? 16.170 -7.040 -7.162 1.00 91.38 188 LEU A N 1
ATOM 1518 C CA . LEU A 1 188 ? 17.319 -6.446 -7.846 1.00 91.38 188 LEU A CA 1
ATOM 1519 C C . LEU A 1 188 ? 17.900 -7.372 -8.918 1.00 91.38 188 LEU A C 1
ATOM 1521 O O . LEU A 1 188 ? 18.285 -6.897 -9.987 1.00 91.38 188 LEU A O 1
ATOM 1525 N N . LEU A 1 189 ? 17.935 -8.684 -8.668 1.00 90.81 189 LEU A N 1
ATOM 1526 C CA . LEU A 1 189 ? 18.373 -9.670 -9.654 1.00 90.81 189 LEU A CA 1
ATOM 1527 C C . LEU A 1 189 ? 17.427 -9.704 -10.862 1.00 90.81 189 LEU A C 1
ATOM 1529 O O . LEU A 1 189 ? 17.888 -9.665 -12.003 1.00 90.81 189 LEU A O 1
ATOM 1533 N N . LEU A 1 190 ? 16.112 -9.714 -10.623 1.00 89.00 190 LEU A N 1
ATOM 1534 C CA . LEU A 1 190 ? 15.105 -9.654 -11.686 1.00 89.00 190 LEU A CA 1
ATOM 1535 C C . LEU A 1 190 ? 15.255 -8.387 -12.530 1.00 89.00 190 LEU A C 1
ATOM 1537 O O . LEU A 1 190 ? 15.333 -8.473 -13.754 1.00 89.00 190 LEU A O 1
ATOM 1541 N N . LEU A 1 191 ? 15.365 -7.221 -11.890 1.00 88.44 191 LEU A N 1
ATOM 1542 C CA . LEU A 1 191 ? 15.581 -5.954 -12.591 1.00 88.44 191 LEU A CA 1
ATOM 1543 C C . LEU A 1 191 ? 16.886 -5.958 -13.396 1.00 88.44 191 LEU A C 1
ATOM 1545 O O . LEU A 1 191 ? 16.887 -5.536 -14.549 1.00 88.44 191 LEU A O 1
ATOM 1549 N N . SER A 1 192 ? 17.969 -6.502 -12.833 1.00 88.56 192 SER A N 1
ATOM 1550 C CA . SER A 1 192 ? 19.267 -6.610 -13.514 1.00 88.56 192 SER A CA 1
ATOM 1551 C C . SER A 1 192 ? 19.196 -7.483 -14.768 1.00 88.56 192 SER A C 1
ATOM 1553 O O . SER A 1 192 ? 19.795 -7.147 -15.788 1.00 88.56 192 SER A O 1
ATOM 1555 N N . HIS A 1 193 ? 18.438 -8.583 -14.732 1.00 86.69 193 HIS A N 1
ATOM 1556 C CA . HIS A 1 193 ? 18.198 -9.397 -15.923 1.00 86.69 193 HIS A CA 1
ATOM 1557 C C . HIS A 1 193 ? 17.351 -8.658 -16.960 1.00 86.69 193 HIS A C 1
ATOM 1559 O O . HIS A 1 193 ? 17.647 -8.718 -18.155 1.00 86.69 193 HIS A O 1
ATOM 1565 N N . LEU A 1 194 ? 16.337 -7.913 -16.515 1.00 85.62 194 LEU A N 1
ATOM 1566 C CA . LEU A 1 194 ? 15.500 -7.127 -17.412 1.00 85.62 194 LEU A CA 1
ATOM 1567 C C . LEU A 1 194 ? 16.249 -5.939 -18.043 1.00 85.62 194 LEU A C 1
ATOM 1569 O O . LEU A 1 194 ? 15.838 -5.497 -19.110 1.00 85.62 194 LEU A O 1
ATOM 1573 N N . CYS A 1 195 ? 17.378 -5.473 -17.497 1.00 83.38 195 CYS A N 1
ATOM 1574 C CA . CYS A 1 195 ? 18.229 -4.479 -18.174 1.00 83.38 195 CYS A CA 1
ATOM 1575 C C . CYS A 1 195 ? 18.776 -4.953 -19.526 1.00 83.38 195 CYS A C 1
ATOM 1577 O O . CYS A 1 195 ? 19.135 -4.133 -20.364 1.00 83.38 195 CYS A O 1
ATOM 1579 N N . SER A 1 196 ? 18.851 -6.269 -19.748 1.00 77.50 196 SER A N 1
ATOM 1580 C CA . SER A 1 196 ? 19.230 -6.824 -21.055 1.00 77.50 196 SER A CA 1
ATOM 1581 C C . SER A 1 196 ? 18.074 -6.793 -22.064 1.00 77.50 196 SER A C 1
ATOM 1583 O O . SER A 1 196 ? 18.271 -7.103 -23.237 1.00 77.50 196 SER A O 1
ATOM 1585 N N . SER A 1 197 ? 16.859 -6.445 -21.626 1.00 76.62 197 SER A N 1
ATOM 1586 C CA . SER A 1 197 ? 15.723 -6.217 -22.516 1.00 76.62 197 SER A CA 1
ATOM 1587 C C . SER A 1 197 ? 15.790 -4.797 -23.089 1.00 76.62 197 SER A C 1
ATOM 1589 O O . SER A 1 197 ? 16.095 -3.850 -22.372 1.00 76.62 197 SER A O 1
ATOM 1591 N N . ASN A 1 198 ? 15.476 -4.623 -24.376 1.00 73.25 198 ASN A N 1
ATOM 1592 C CA . ASN A 1 198 ? 15.440 -3.313 -25.056 1.00 73.25 198 ASN A CA 1
ATOM 1593 C C . ASN A 1 198 ? 14.250 -2.431 -24.609 1.00 73.25 198 ASN A C 1
ATOM 1595 O O . ASN A 1 198 ? 13.649 -1.710 -25.406 1.00 73.25 198 ASN A O 1
ATOM 1599 N N . VAL A 1 199 ? 13.854 -2.513 -23.342 1.00 78.81 199 VAL A N 1
ATOM 1600 C CA . VAL A 1 199 ? 12.728 -1.768 -22.793 1.00 78.81 199 VAL A CA 1
ATOM 1601 C C . VAL A 1 199 ? 13.221 -0.404 -22.332 1.00 78.81 199 VAL A C 1
ATOM 1603 O O . VAL A 1 199 ? 14.167 -0.287 -21.555 1.00 78.81 199 VAL A O 1
ATOM 1606 N N . ALA A 1 200 ? 12.560 0.647 -22.815 1.00 72.94 200 ALA A N 1
ATOM 1607 C CA . ALA A 1 200 ? 12.907 2.019 -22.473 1.00 72.94 200 ALA A CA 1
ATOM 1608 C C . ALA A 1 200 ? 12.905 2.247 -20.949 1.00 72.94 200 ALA A C 1
ATOM 1610 O O . ALA A 1 200 ? 11.991 1.797 -20.248 1.00 72.94 200 ALA A O 1
ATOM 1611 N N . ASN A 1 201 ? 13.912 2.991 -20.480 1.00 72.06 201 ASN A N 1
ATOM 1612 C CA . ASN A 1 201 ? 14.152 3.389 -19.085 1.00 72.06 201 ASN A CA 1
ATOM 1613 C C . ASN A 1 201 ? 14.510 2.256 -18.108 1.00 72.06 201 ASN A C 1
ATOM 1615 O O . ASN A 1 201 ? 14.600 2.496 -16.908 1.00 72.06 201 ASN A O 1
ATOM 1619 N N . LEU A 1 202 ? 14.773 1.043 -18.601 1.00 81.31 202 LEU A N 1
ATOM 1620 C CA . LEU A 1 202 ? 15.217 -0.084 -17.782 1.00 81.31 202 LEU A CA 1
ATOM 1621 C C . LEU A 1 202 ? 16.718 -0.328 -17.979 1.00 81.31 202 LEU A C 1
ATOM 1623 O O . LEU A 1 202 ? 17.136 -1.205 -18.726 1.00 81.31 202 LEU A O 1
ATOM 1627 N N . ASN A 1 203 ? 17.539 0.490 -17.326 1.00 82.38 203 ASN A N 1
ATOM 1628 C CA . ASN A 1 203 ? 19.002 0.449 -17.412 1.00 82.38 203 ASN A CA 1
ATOM 1629 C C . ASN A 1 203 ? 19.639 0.214 -16.026 1.00 82.38 203 ASN A C 1
ATOM 1631 O O . ASN A 1 203 ? 18.945 0.078 -15.018 1.00 82.38 203 ASN A O 1
ATOM 1635 N N . HIS A 1 204 ? 20.972 0.176 -15.959 1.00 84.00 204 HIS A N 1
ATOM 1636 C CA . HIS A 1 204 ? 21.679 0.019 -14.683 1.00 84.00 204 HIS A CA 1
ATOM 1637 C C . HIS A 1 204 ? 21.381 1.144 -13.677 1.00 84.00 204 HIS A C 1
ATOM 1639 O O . HIS A 1 204 ? 21.360 0.882 -12.474 1.00 84.00 204 HIS A O 1
ATOM 1645 N N . ASP A 1 205 ? 21.091 2.363 -14.143 1.00 84.31 205 ASP A N 1
ATOM 1646 C CA . ASP A 1 205 ? 20.692 3.471 -13.268 1.00 84.31 205 ASP A CA 1
ATOM 1647 C C . ASP A 1 205 ? 19.320 3.218 -12.634 1.00 84.31 205 ASP A C 1
ATOM 1649 O O . ASP A 1 205 ? 19.110 3.544 -11.470 1.00 84.31 205 ASP A O 1
ATOM 1653 N N . ALA A 1 206 ? 18.409 2.565 -13.354 1.00 83.69 206 ALA A N 1
ATOM 1654 C CA . ALA A 1 206 ? 17.105 2.168 -12.842 1.00 83.69 206 ALA A CA 1
ATOM 1655 C C . ALA A 1 206 ? 17.212 1.080 -11.758 1.00 83.69 206 ALA A C 1
ATOM 1657 O O . ALA A 1 206 ? 16.520 1.139 -10.741 1.00 83.69 206 ALA A O 1
ATOM 1658 N N . VAL A 1 207 ? 18.128 0.115 -11.921 1.00 88.81 207 VAL A N 1
ATOM 1659 C CA . VAL A 1 207 ? 18.437 -0.871 -10.865 1.00 88.81 207 VAL A CA 1
ATOM 1660 C C . VAL A 1 207 ? 19.009 -0.169 -9.639 1.00 88.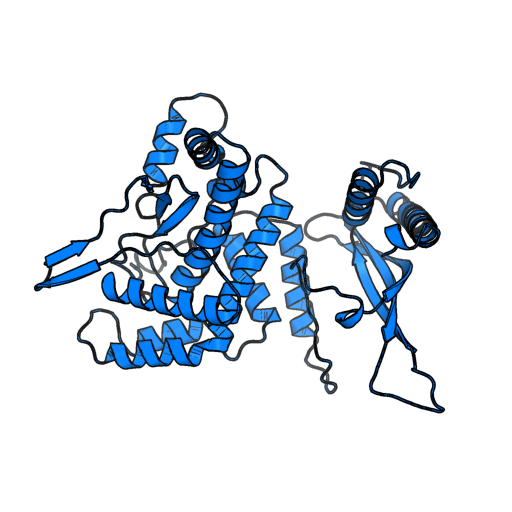81 207 VAL A C 1
ATOM 1662 O O . VAL A 1 207 ? 18.597 -0.453 -8.515 1.00 88.81 207 VAL A O 1
ATOM 1665 N N . ARG A 1 208 ? 19.931 0.778 -9.850 1.00 88.31 208 ARG A N 1
ATOM 1666 C CA . ARG A 1 208 ? 20.510 1.582 -8.772 1.00 88.31 208 ARG A CA 1
ATOM 1667 C C . ARG A 1 208 ? 19.452 2.421 -8.060 1.00 88.31 208 ARG A C 1
ATOM 1669 O O . ARG A 1 208 ? 19.457 2.466 -6.838 1.00 88.31 208 ARG A O 1
ATOM 1676 N N . PHE A 1 209 ? 18.510 3.010 -8.792 1.00 88.38 209 PHE A N 1
ATOM 1677 C CA . PHE A 1 209 ? 17.383 3.737 -8.215 1.00 88.38 209 PHE A CA 1
ATOM 1678 C C . PHE A 1 209 ? 16.574 2.846 -7.264 1.00 88.38 209 PHE A C 1
ATOM 1680 O O . PHE A 1 209 ? 16.306 3.241 -6.131 1.00 88.38 209 PHE A O 1
ATOM 1687 N N . VAL A 1 210 ? 16.233 1.623 -7.684 1.00 90.12 210 VAL A N 1
ATOM 1688 C CA . VAL A 1 210 ? 15.501 0.673 -6.829 1.00 90.12 210 VAL A CA 1
ATOM 1689 C C . VAL A 1 210 ? 16.346 0.229 -5.632 1.00 90.12 210 VAL A C 1
ATOM 1691 O O . VAL A 1 210 ? 15.822 0.130 -4.523 1.00 90.12 210 VAL A O 1
ATOM 1694 N N . TYR A 1 211 ? 17.651 0.016 -5.819 1.00 90.69 211 TYR A N 1
ATOM 1695 C CA . TYR A 1 211 ? 18.581 -0.283 -4.726 1.00 90.69 211 TYR A CA 1
ATOM 1696 C C . TYR A 1 211 ? 18.598 0.834 -3.678 1.00 90.69 211 TYR A C 1
ATOM 1698 O O . TYR A 1 211 ? 18.439 0.563 -2.488 1.00 90.69 211 TYR A O 1
ATOM 1706 N N . ASP A 1 212 ? 18.725 2.086 -4.118 1.00 88.62 212 ASP A N 1
ATOM 1707 C CA . ASP A 1 212 ? 18.746 3.255 -3.242 1.00 88.62 212 ASP A CA 1
ATOM 1708 C C . ASP A 1 212 ? 17.399 3.407 -2.507 1.00 88.62 212 ASP A C 1
ATOM 1710 O O . ASP A 1 212 ? 17.370 3.665 -1.303 1.00 88.62 212 ASP A O 1
ATOM 1714 N N . ARG A 1 213 ? 16.269 3.153 -3.185 1.00 88.31 213 ARG A N 1
ATOM 1715 C CA . ARG A 1 213 ? 14.924 3.182 -2.579 1.00 88.31 213 ARG A CA 1
ATOM 1716 C C . ARG A 1 213 ? 14.695 2.093 -1.535 1.00 88.31 213 ARG A C 1
ATOM 1718 O O . ARG A 1 213 ? 14.065 2.372 -0.517 1.00 88.31 213 ARG A O 1
ATOM 1725 N N . LEU A 1 214 ? 15.180 0.877 -1.784 1.00 88.06 214 LEU A N 1
ATOM 1726 C CA . LEU A 1 214 ? 15.103 -0.235 -0.833 1.00 88.06 214 LEU A CA 1
ATOM 1727 C C . LEU A 1 214 ? 16.073 -0.053 0.333 1.00 88.06 214 LEU A C 1
ATOM 1729 O O . LEU A 1 214 ? 15.777 -0.509 1.433 1.00 88.06 214 LEU A O 1
ATOM 1733 N N . SER A 1 215 ? 17.221 0.595 0.101 1.00 87.12 215 SER A N 1
ATOM 1734 C CA . SER A 1 215 ? 18.261 0.834 1.106 1.00 87.12 215 SER A CA 1
ATOM 1735 C C . SER 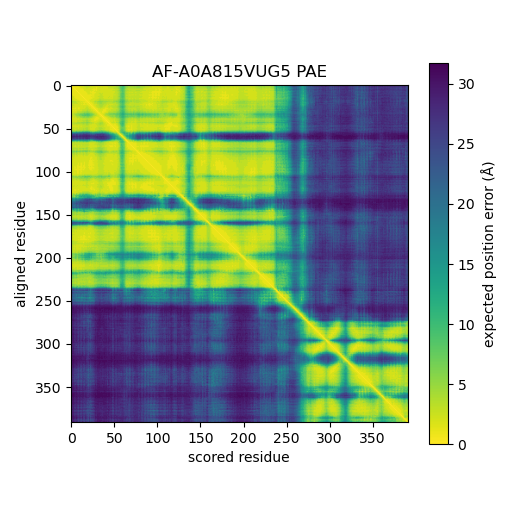A 1 215 ? 18.558 -0.423 1.951 1.00 87.12 215 SER A C 1
ATOM 1737 O O . SER A 1 215 ? 18.372 -0.413 3.166 1.00 87.12 215 SER A O 1
ATOM 1739 N N . PRO A 1 216 ? 18.992 -1.544 1.341 1.00 82.31 216 PRO A N 1
ATOM 1740 C CA . PRO A 1 216 ? 19.045 -2.852 2.009 1.00 82.31 216 PRO A CA 1
ATOM 1741 C C . PRO A 1 216 ? 20.037 -2.935 3.179 1.00 82.31 216 PRO A C 1
ATOM 1743 O O . PRO A 1 216 ? 19.952 -3.846 3.994 1.00 82.31 216 PRO A O 1
ATOM 1746 N N . LEU A 1 217 ? 20.979 -1.992 3.266 1.00 79.25 217 LEU A N 1
ATOM 1747 C CA . LEU A 1 217 ? 21.976 -1.912 4.338 1.00 79.25 217 LEU A CA 1
ATOM 1748 C C . LEU A 1 217 ? 21.495 -1.104 5.554 1.00 79.25 217 LEU A C 1
ATOM 1750 O O . LEU A 1 217 ? 22.219 -0.982 6.542 1.00 79.25 217 LEU A O 1
ATOM 1754 N N . THR A 1 218 ? 20.301 -0.518 5.485 1.00 77.75 218 THR A N 1
ATOM 1755 C CA . THR A 1 218 ? 19.766 0.357 6.525 1.00 77.75 218 THR A CA 1
ATOM 1756 C C . THR A 1 218 ? 19.041 -0.447 7.601 1.00 77.75 218 THR A C 1
ATOM 1758 O O . THR A 1 218 ? 18.347 -1.421 7.320 1.00 77.75 218 THR A O 1
ATOM 1761 N N . ASN A 1 219 ? 19.192 -0.032 8.863 1.00 76.50 219 ASN A N 1
ATOM 1762 C CA . ASN A 1 219 ? 18.513 -0.671 9.988 1.00 76.50 219 ASN A CA 1
ATOM 1763 C C . ASN A 1 219 ? 16.985 -0.498 9.889 1.00 76.50 219 ASN A C 1
ATOM 1765 O O . ASN A 1 219 ? 16.498 0.587 9.570 1.00 76.50 219 ASN A O 1
ATOM 1769 N N . TYR A 1 220 ? 16.245 -1.538 10.275 1.00 71.81 220 TYR A N 1
ATOM 1770 C CA . TYR A 1 220 ? 14.786 -1.597 10.344 1.00 71.81 220 TYR A CA 1
ATOM 1771 C C . TYR A 1 220 ? 14.155 -0.351 10.987 1.00 71.81 220 TYR A C 1
ATOM 1773 O O . TYR A 1 220 ? 13.248 0.250 10.420 1.00 71.81 220 TYR A O 1
ATOM 1781 N N . ALA A 1 221 ? 14.685 0.105 12.127 1.00 69.50 221 ALA A N 1
ATOM 1782 C CA . ALA A 1 221 ? 14.161 1.286 12.822 1.00 69.50 221 ALA A CA 1
ATOM 1783 C C . ALA A 1 221 ? 14.271 2.577 11.987 1.00 69.50 221 ALA A C 1
ATOM 1785 O O . ALA A 1 221 ? 13.365 3.408 12.003 1.00 69.50 221 ALA A O 1
ATOM 1786 N N . HIS A 1 222 ? 15.361 2.736 11.233 1.00 73.75 222 HIS A N 1
ATOM 1787 C CA . HIS A 1 222 ? 15.554 3.891 10.358 1.00 73.75 222 HIS A CA 1
ATOM 1788 C C . HIS A 1 222 ? 14.664 3.791 9.111 1.00 73.75 222 HIS A C 1
ATOM 1790 O O . HIS A 1 222 ? 14.078 4.786 8.694 1.00 73.75 222 HIS A O 1
ATOM 1796 N N . SER A 1 223 ? 14.516 2.589 8.545 1.00 75.00 223 SER A N 1
ATOM 1797 C CA . SER A 1 223 ? 13.603 2.315 7.429 1.00 75.00 223 SER A CA 1
ATOM 1798 C C . SER A 1 223 ? 12.151 2.659 7.775 1.00 75.00 223 SER A C 1
ATOM 1800 O O . SER A 1 223 ? 11.480 3.336 6.998 1.00 75.00 223 SER A O 1
ATOM 1802 N N . ILE A 1 224 ? 11.687 2.256 8.963 1.00 76.25 224 ILE A N 1
ATOM 1803 C CA . ILE A 1 224 ? 10.350 2.591 9.470 1.00 76.25 224 ILE A CA 1
ATOM 1804 C C . ILE A 1 224 ? 10.183 4.096 9.623 1.00 76.25 224 ILE A C 1
ATOM 1806 O O . ILE A 1 224 ? 9.192 4.645 9.146 1.00 76.25 224 ILE A O 1
ATOM 1810 N N . ALA A 1 225 ? 11.135 4.765 10.279 1.00 76.50 225 ALA A N 1
ATOM 1811 C CA . ALA A 1 225 ? 11.053 6.200 10.526 1.00 76.50 225 ALA A CA 1
ATOM 1812 C C . ALA A 1 225 ? 10.961 6.988 9.215 1.00 76.50 225 ALA A C 1
ATOM 1814 O O . ALA A 1 225 ? 10.069 7.818 9.054 1.00 76.50 225 ALA A O 1
ATOM 1815 N N . HIS A 1 226 ? 11.827 6.651 8.258 1.00 78.75 226 HIS A N 1
ATOM 1816 C CA . HIS A 1 226 ? 11.834 7.256 6.935 1.00 78.75 226 HIS A CA 1
ATOM 1817 C C . HIS A 1 226 ? 10.522 7.002 6.182 1.00 78.75 226 HIS A C 1
ATOM 1819 O O . HIS A 1 226 ? 9.914 7.936 5.672 1.00 78.75 226 HIS A O 1
ATOM 1825 N N . PHE A 1 227 ? 10.032 5.758 6.133 1.00 81.50 227 PHE A N 1
ATOM 1826 C CA . PHE A 1 227 ? 8.786 5.469 5.418 1.00 81.50 227 PHE A CA 1
ATOM 1827 C C . PHE A 1 227 ? 7.566 6.129 6.082 1.00 81.50 227 PHE A C 1
ATOM 1829 O O . PHE A 1 227 ? 6.660 6.603 5.400 1.00 81.50 227 PHE A O 1
ATOM 1836 N N . THR A 1 228 ? 7.563 6.225 7.411 1.00 81.44 228 THR A N 1
ATOM 1837 C CA . THR A 1 228 ? 6.527 6.937 8.169 1.00 81.44 228 THR A CA 1
ATOM 1838 C C . THR A 1 228 ? 6.501 8.425 7.816 1.00 81.44 228 THR A C 1
ATOM 1840 O O . THR A 1 228 ? 5.423 8.981 7.614 1.00 81.44 228 THR A O 1
ATOM 1843 N N . GLU A 1 229 ? 7.668 9.063 7.693 1.00 80.25 229 GLU A N 1
ATOM 1844 C CA . GLU A 1 229 ? 7.787 10.457 7.247 1.00 80.25 229 GLU A CA 1
ATOM 1845 C C . GLU A 1 229 ? 7.178 10.645 5.850 1.00 80.25 229 GLU A C 1
ATOM 1847 O O . GLU A 1 229 ? 6.346 11.529 5.662 1.00 80.25 229 GLU A O 1
ATOM 1852 N N . LEU A 1 230 ? 7.453 9.730 4.911 1.00 82.75 230 LEU A N 1
ATOM 1853 C CA . LEU A 1 230 ? 6.854 9.760 3.570 1.00 82.75 230 LEU A CA 1
ATOM 1854 C C . LEU A 1 230 ? 5.316 9.679 3.596 1.00 82.75 230 LEU A C 1
ATOM 1856 O O . LEU A 1 230 ? 4.652 10.359 2.811 1.00 82.75 230 LEU A O 1
ATOM 1860 N N . ILE A 1 231 ? 4.735 8.868 4.492 1.00 81.25 231 ILE A N 1
ATOM 1861 C CA . ILE A 1 231 ? 3.273 8.781 4.669 1.00 81.25 231 ILE A CA 1
ATOM 1862 C C . ILE A 1 231 ? 2.722 10.113 5.188 1.00 81.25 231 ILE A C 1
ATOM 1864 O O . ILE A 1 231 ? 1.730 10.618 4.657 1.00 81.25 231 ILE A O 1
ATOM 1868 N N . VAL A 1 232 ? 3.362 10.708 6.194 1.00 76.56 232 VAL A N 1
ATOM 1869 C CA . VAL A 1 232 ? 2.933 11.990 6.775 1.00 76.56 232 VAL A CA 1
ATOM 1870 C C . VAL A 1 232 ? 3.018 13.121 5.744 1.00 76.56 232 VAL A C 1
ATOM 1872 O O . VAL A 1 232 ? 2.062 13.892 5.602 1.00 76.56 232 VAL A O 1
ATOM 1875 N N . ASP A 1 233 ? 4.104 13.165 4.972 1.00 76.94 233 ASP A N 1
ATOM 1876 C CA . ASP A 1 233 ? 4.308 14.125 3.887 1.00 76.94 233 ASP A CA 1
ATOM 1877 C C . ASP A 1 233 ? 3.240 13.978 2.798 1.00 76.94 233 ASP A C 1
ATOM 1879 O O . ASP A 1 233 ? 2.660 14.972 2.354 1.00 76.94 233 ASP A O 1
ATOM 1883 N N . SER A 1 234 ? 2.902 12.740 2.415 1.00 74.69 234 SER A N 1
ATOM 1884 C CA . SER A 1 234 ? 1.867 12.475 1.405 1.00 74.69 234 SER A CA 1
ATOM 1885 C C . SER A 1 234 ? 0.481 13.010 1.808 1.00 74.69 234 SER A C 1
ATOM 1887 O O . SER A 1 234 ? -0.276 13.485 0.958 1.00 74.69 234 SER A O 1
ATOM 1889 N N . LEU A 1 235 ? 0.176 13.040 3.111 1.00 71.38 235 LEU A N 1
ATOM 1890 C CA . LEU A 1 235 ? -1.078 13.569 3.653 1.00 71.38 235 LEU A CA 1
ATOM 1891 C C . LEU A 1 235 ? -1.106 15.105 3.781 1.00 71.38 235 LEU A C 1
ATOM 1893 O O . LEU A 1 235 ? -2.162 15.658 4.119 1.00 71.38 235 LEU A O 1
ATOM 1897 N N . ASN A 1 236 ? 0.013 15.805 3.529 1.00 63.78 236 ASN A N 1
ATOM 1898 C CA . ASN A 1 236 ? 0.194 17.241 3.795 1.00 63.78 236 ASN A CA 1
ATOM 1899 C C . ASN A 1 236 ? -0.301 17.644 5.203 1.00 63.78 236 ASN A C 1
ATOM 1901 O O . ASN A 1 236 ? -0.966 18.672 5.369 1.00 63.78 236 ASN A O 1
ATOM 1905 N N . SER A 1 237 ? -0.067 16.799 6.214 1.00 52.25 237 SER A N 1
ATOM 1906 C CA . SER A 1 237 ? -0.687 16.948 7.535 1.00 52.25 237 SER A CA 1
ATOM 1907 C C . SER A 1 237 ? 0.337 16.857 8.659 1.00 52.25 237 SER A C 1
ATOM 1909 O O . SER A 1 237 ? 1.058 15.877 8.777 1.00 52.25 237 SER A O 1
ATOM 1911 N N . THR A 1 238 ? 0.354 17.844 9.556 1.00 47.28 238 THR A N 1
ATOM 1912 C CA . THR A 1 238 ? 1.230 17.859 10.736 1.00 47.28 238 THR A CA 1
ATOM 1913 C C . THR A 1 238 ? 0.617 17.033 11.872 1.00 47.28 238 THR A C 1
ATOM 1915 O O . THR A 1 238 ? -0.072 17.569 12.741 1.00 47.28 238 THR A O 1
ATOM 1918 N N . TRP A 1 239 ? 0.829 15.717 11.861 1.00 52.62 239 TRP A N 1
ATOM 1919 C CA . TRP A 1 239 ? 0.327 14.812 12.900 1.00 52.62 239 TRP A CA 1
ATOM 1920 C C . TRP A 1 239 ? 1.270 14.735 14.108 1.00 52.62 239 TRP A C 1
ATOM 1922 O O . TRP A 1 239 ? 2.371 14.193 14.037 1.00 52.62 239 TRP A O 1
ATOM 1932 N N . THR A 1 240 ? 0.830 15.271 15.249 1.00 42.09 240 THR A N 1
ATOM 1933 C CA . THR A 1 240 ? 1.660 15.475 16.452 1.00 42.09 240 THR A CA 1
ATOM 1934 C C . THR A 1 240 ? 2.176 14.181 17.090 1.00 42.09 240 THR A C 1
ATOM 1936 O O . THR A 1 240 ? 3.325 14.153 17.529 1.00 42.09 240 THR A O 1
ATOM 1939 N N . THR A 1 241 ? 1.382 13.105 17.101 1.00 47.44 241 THR A N 1
ATOM 1940 C CA . THR A 1 241 ? 1.796 11.787 17.624 1.00 47.44 241 THR A CA 1
ATOM 1941 C C . THR A 1 241 ? 2.921 11.181 16.785 1.00 47.44 241 THR A C 1
ATOM 1943 O O . THR A 1 241 ? 3.902 10.686 17.331 1.00 47.44 241 THR A O 1
ATOM 1946 N N . PHE A 1 242 ? 2.841 11.293 15.458 1.00 52.44 242 PHE A N 1
ATOM 1947 C CA . PHE A 1 242 ? 3.885 10.798 14.560 1.00 52.44 242 PHE A CA 1
ATOM 1948 C C . PHE A 1 242 ? 5.141 11.664 14.589 1.00 52.44 242 PHE A C 1
ATOM 1950 O O . PHE A 1 242 ? 6.235 11.115 14.569 1.00 52.44 242 PHE A O 1
ATOM 1957 N N . ASN A 1 243 ? 5.015 12.984 14.764 1.00 51.94 243 ASN A N 1
ATOM 1958 C CA . ASN A 1 243 ? 6.175 13.847 15.014 1.00 51.94 243 ASN A CA 1
ATOM 1959 C C . ASN A 1 243 ? 6.951 13.395 16.260 1.00 51.94 243 ASN A C 1
ATOM 1961 O O . ASN A 1 243 ? 8.178 13.345 16.239 1.00 51.94 243 ASN A O 1
ATOM 1965 N N . PHE A 1 244 ? 6.253 13.019 17.337 1.00 50.69 244 PHE A N 1
ATOM 1966 C CA . PHE A 1 244 ? 6.891 12.456 18.530 1.00 50.69 244 PHE A CA 1
ATOM 1967 C C . PHE A 1 244 ? 7.581 11.116 18.241 1.00 50.69 244 PHE A C 1
ATOM 1969 O O . PHE A 1 244 ? 8.703 10.899 18.700 1.00 50.69 244 PHE A O 1
ATOM 1976 N N . LEU A 1 245 ? 6.953 10.242 17.451 1.00 49.69 245 LEU A N 1
ATOM 1977 C CA . LEU A 1 245 ? 7.531 8.958 17.055 1.00 49.69 245 LEU A CA 1
ATOM 1978 C C . LEU A 1 245 ? 8.771 9.141 16.181 1.00 49.69 245 LEU A C 1
ATOM 1980 O O . LEU A 1 245 ? 9.818 8.613 16.535 1.00 49.69 245 LEU A O 1
ATOM 1984 N N . ILE A 1 246 ? 8.703 9.949 15.120 1.00 53.31 246 ILE A N 1
ATOM 1985 C CA . ILE A 1 246 ? 9.834 10.288 14.242 1.00 53.31 246 ILE A CA 1
ATOM 1986 C C . ILE A 1 246 ? 10.981 10.891 15.066 1.00 53.31 246 ILE A C 1
ATOM 1988 O O . ILE A 1 246 ? 12.126 10.459 14.945 1.00 53.31 246 ILE A O 1
ATOM 1992 N N . HIS A 1 247 ? 10.686 11.812 15.991 1.00 51.97 247 HIS A N 1
ATOM 1993 C CA . HIS A 1 247 ? 11.695 12.353 16.905 1.00 51.97 247 HIS A CA 1
ATOM 1994 C C . HIS A 1 247 ? 12.270 11.308 17.867 1.00 51.97 247 HIS A C 1
ATOM 1996 O O . HIS A 1 247 ? 13.445 11.400 18.224 1.00 51.97 247 HIS A O 1
ATOM 2002 N N . THR A 1 248 ? 11.475 10.339 18.318 1.00 47.31 248 THR A N 1
ATOM 2003 C CA . THR A 1 248 ? 11.935 9.241 19.182 1.00 47.31 248 THR A CA 1
ATOM 2004 C C . THR A 1 248 ? 12.820 8.273 18.396 1.00 47.31 248 THR A C 1
ATOM 2006 O O . THR A 1 248 ? 13.890 7.900 18.879 1.00 47.31 248 THR A O 1
ATOM 2009 N N . PHE A 1 249 ? 12.448 7.947 17.156 1.00 47.22 249 PHE A N 1
ATOM 2010 C CA . PHE A 1 249 ? 13.258 7.152 16.234 1.00 47.22 249 PHE A CA 1
ATOM 2011 C C . PHE A 1 249 ? 14.602 7.832 15.945 1.00 47.22 249 PHE A C 1
ATOM 2013 O O . PHE A 1 249 ? 15.643 7.210 16.141 1.00 47.22 249 PHE A O 1
ATOM 2020 N N . ALA A 1 250 ? 14.596 9.125 15.604 1.00 47.34 250 ALA A N 1
ATOM 2021 C CA . ALA A 1 250 ? 15.806 9.908 15.346 1.00 47.34 250 ALA A CA 1
ATOM 2022 C C . ALA A 1 250 ? 16.719 10.048 16.584 1.00 47.34 250 ALA A C 1
ATOM 2024 O O . ALA A 1 250 ? 17.944 10.093 16.471 1.00 47.34 250 ALA A O 1
ATOM 2025 N N . GLN A 1 251 ? 16.145 10.103 17.792 1.00 45.81 251 GLN A N 1
ATOM 2026 C CA . GLN A 1 251 ? 16.919 10.086 19.041 1.00 45.81 251 GLN A CA 1
ATOM 2027 C C . GLN A 1 251 ? 17.530 8.705 19.325 1.00 45.81 251 GLN A C 1
ATOM 2029 O O . GLN A 1 251 ? 18.674 8.638 19.770 1.00 45.81 251 GLN A O 1
ATOM 2034 N N . THR A 1 252 ? 16.810 7.619 19.026 1.00 41.56 252 THR A N 1
ATOM 2035 C CA . THR A 1 252 ? 17.283 6.234 19.221 1.00 41.56 252 THR A CA 1
ATOM 2036 C C . THR A 1 252 ? 18.421 5.877 18.260 1.00 41.56 252 THR A C 1
ATOM 2038 O O . THR A 1 252 ? 19.329 5.138 18.623 1.00 41.56 252 THR A O 1
ATOM 2041 N N . THR A 1 253 ? 18.431 6.436 17.049 1.00 43.59 253 THR A N 1
ATOM 2042 C CA . THR A 1 253 ? 19.525 6.244 16.081 1.00 43.59 253 THR A CA 1
ATOM 2043 C C . THR A 1 253 ? 20.783 7.046 16.416 1.00 43.59 253 THR A C 1
ATOM 2045 O O . THR A 1 253 ? 21.883 6.648 16.049 1.00 43.59 253 THR A O 1
ATOM 2048 N N . ASN A 1 254 ? 20.654 8.169 17.128 1.00 39.00 254 ASN A N 1
ATOM 2049 C CA . ASN A 1 254 ? 21.803 8.993 17.520 1.00 39.00 254 ASN A CA 1
ATOM 2050 C C . ASN A 1 254 ? 22.515 8.473 18.782 1.00 39.00 254 ASN A C 1
ATOM 2052 O O . ASN A 1 254 ? 23.659 8.847 19.037 1.00 39.00 254 ASN A O 1
ATOM 2056 N N . SER A 1 255 ? 21.871 7.604 19.566 1.00 36.41 255 SER A N 1
ATOM 2057 C CA . SER A 1 255 ? 22.438 7.011 20.783 1.00 36.41 255 SER A CA 1
ATOM 2058 C C . SER A 1 255 ? 23.204 5.698 20.553 1.00 36.41 255 SER A C 1
ATOM 2060 O O . SER A 1 255 ? 23.812 5.186 21.490 1.00 36.41 255 SER A O 1
ATOM 2062 N N . THR A 1 256 ? 23.270 5.169 19.325 1.00 37.75 256 THR A N 1
ATOM 2063 C CA . THR A 1 256 ? 23.967 3.903 19.007 1.00 37.75 256 THR A CA 1
ATOM 2064 C C . THR A 1 256 ? 25.484 4.025 18.773 1.00 37.75 256 THR A C 1
ATOM 2066 O O . THR A 1 256 ? 26.092 3.097 18.250 1.00 37.75 256 THR A O 1
ATOM 2069 N N . ASN A 1 257 ? 26.130 5.122 19.192 1.00 31.88 257 ASN A N 1
ATOM 2070 C CA . ASN A 1 257 ? 27.592 5.308 19.084 1.00 31.88 257 ASN A CA 1
ATOM 2071 C C . ASN A 1 257 ? 28.391 4.952 20.356 1.00 31.88 257 ASN A C 1
ATOM 2073 O O . ASN A 1 257 ? 29.567 5.297 20.464 1.00 31.88 257 ASN A O 1
ATOM 2077 N N . SER A 1 258 ? 27.801 4.227 21.307 1.00 27.08 258 SER A N 1
ATOM 2078 C CA . SER A 1 258 ? 28.527 3.647 22.445 1.00 27.08 258 SER A CA 1
ATOM 2079 C C . SER A 1 258 ? 28.395 2.126 22.454 1.00 27.08 258 SER A C 1
ATOM 2081 O O . SER A 1 258 ? 27.306 1.572 22.342 1.00 27.08 258 SER A O 1
ATOM 2083 N N . SER A 1 259 ? 29.548 1.479 22.534 1.00 28.83 259 SER A N 1
ATOM 2084 C CA . SER A 1 259 ? 29.847 0.083 22.241 1.00 28.83 259 SER A CA 1
ATOM 2085 C C . SER A 1 259 ? 29.197 -0.970 23.153 1.00 28.83 259 SER A C 1
ATOM 2087 O O . SER A 1 259 ? 29.059 -0.792 24.358 1.00 28.83 259 SER A O 1
ATOM 2089 N N . ASN A 1 260 ? 28.959 -2.130 22.524 1.00 29.97 260 ASN A N 1
ATOM 2090 C CA . ASN A 1 260 ? 28.844 -3.492 23.061 1.00 29.97 260 ASN A CA 1
ATOM 2091 C C . ASN A 1 260 ? 27.690 -3.815 24.023 1.00 29.97 260 ASN A C 1
ATOM 2093 O O . ASN A 1 260 ? 27.870 -3.923 25.231 1.00 29.97 260 ASN A O 1
ATOM 2097 N N . THR A 1 261 ? 26.542 -4.179 23.450 1.00 26.34 261 THR A N 1
ATOM 2098 C CA . THR A 1 261 ? 25.917 -5.507 23.630 1.00 26.34 261 THR A CA 1
ATOM 2099 C C . THR A 1 261 ? 24.762 -5.636 22.640 1.00 26.34 261 THR A C 1
ATOM 2101 O O . THR A 1 261 ? 23.876 -4.792 22.578 1.00 26.34 261 THR A O 1
ATOM 2104 N N . ILE A 1 262 ? 24.803 -6.684 21.819 1.00 34.91 262 ILE A N 1
ATOM 2105 C CA . ILE A 1 262 ? 23.704 -7.068 20.934 1.00 34.91 262 ILE A CA 1
ATOM 2106 C C . ILE A 1 262 ? 22.590 -7.595 21.842 1.00 34.91 262 ILE A C 1
ATOM 2108 O O . ILE A 1 262 ? 22.631 -8.748 22.262 1.00 34.91 262 ILE A O 1
ATOM 2112 N N . SER A 1 263 ? 21.619 -6.749 22.182 1.00 27.92 263 SER A N 1
ATOM 2113 C CA . SER A 1 263 ? 20.306 -7.206 22.630 1.00 27.92 263 SER A CA 1
ATOM 2114 C C . SER A 1 263 ? 19.368 -7.174 21.432 1.00 27.92 263 SER A C 1
ATOM 2116 O O . SER A 1 263 ? 19.023 -6.114 20.908 1.00 27.92 263 SER A O 1
ATOM 2118 N N . ILE A 1 264 ? 19.007 -8.372 20.993 1.00 34.09 264 ILE A N 1
ATOM 2119 C CA . ILE A 1 264 ? 17.913 -8.666 20.076 1.00 34.09 264 ILE A CA 1
ATOM 2120 C C . ILE A 1 264 ? 16.666 -7.888 20.524 1.00 34.09 264 ILE A C 1
ATOM 2122 O O . ILE A 1 264 ? 16.274 -7.972 21.683 1.00 34.09 264 ILE A O 1
ATOM 2126 N N . GLY A 1 265 ? 16.055 -7.147 19.597 1.00 34.94 265 GLY A N 1
ATOM 2127 C CA . GLY A 1 265 ? 14.676 -6.677 19.731 1.00 34.94 265 GLY A CA 1
ATOM 2128 C C . GLY A 1 265 ? 14.463 -5.397 20.539 1.00 34.94 265 GLY A C 1
ATOM 2129 O O . GLY A 1 265 ? 13.819 -5.413 21.581 1.00 34.94 265 GLY A O 1
ATOM 2130 N N . THR A 1 266 ? 14.823 -4.237 19.986 1.00 34.56 266 THR A N 1
ATOM 2131 C CA . THR A 1 266 ? 13.949 -3.057 20.129 1.00 34.56 266 THR A CA 1
ATOM 2132 C C . THR A 1 266 ? 12.775 -3.216 19.164 1.00 34.56 266 THR A C 1
ATOM 2134 O O . THR A 1 266 ? 12.668 -2.537 18.143 1.00 34.56 266 THR A O 1
ATOM 2137 N N . THR A 1 267 ? 11.908 -4.183 19.466 1.00 35.75 267 THR A N 1
ATOM 2138 C CA . THR A 1 267 ? 10.691 -4.473 18.706 1.00 35.75 267 THR A CA 1
ATOM 2139 C C . THR A 1 267 ? 9.662 -3.396 19.036 1.00 35.75 267 THR A C 1
ATOM 2141 O O . THR A 1 267 ? 8.871 -3.497 19.970 1.00 35.75 267 THR A O 1
ATOM 2144 N N . LEU A 1 268 ? 9.721 -2.291 18.300 1.00 38.16 268 LEU A N 1
ATOM 2145 C CA . LEU A 1 268 ? 8.670 -1.282 18.299 1.00 38.16 268 LEU A CA 1
ATOM 2146 C C . LEU A 1 268 ? 7.537 -1.827 17.429 1.00 38.16 268 LEU A C 1
ATOM 2148 O O . LEU A 1 268 ? 7.606 -1.741 16.207 1.00 38.16 268 LEU A O 1
ATOM 2152 N N . SER A 1 269 ? 6.534 -2.451 18.049 1.00 38.88 269 SER A N 1
ATOM 2153 C CA . SER A 1 269 ? 5.386 -2.995 17.330 1.00 38.88 269 SER A CA 1
ATOM 2154 C C . SER A 1 269 ? 4.112 -2.232 17.665 1.00 38.88 269 SER A C 1
ATOM 2156 O O . SER A 1 269 ? 3.571 -2.334 18.760 1.00 38.88 269 SER A O 1
ATOM 2158 N N . PHE A 1 270 ? 3.595 -1.524 16.672 1.00 40.44 270 PHE A N 1
ATOM 2159 C CA . PHE A 1 270 ? 2.190 -1.120 16.617 1.00 40.44 270 PHE A CA 1
ATOM 2160 C C . PHE A 1 270 ? 1.291 -2.265 16.089 1.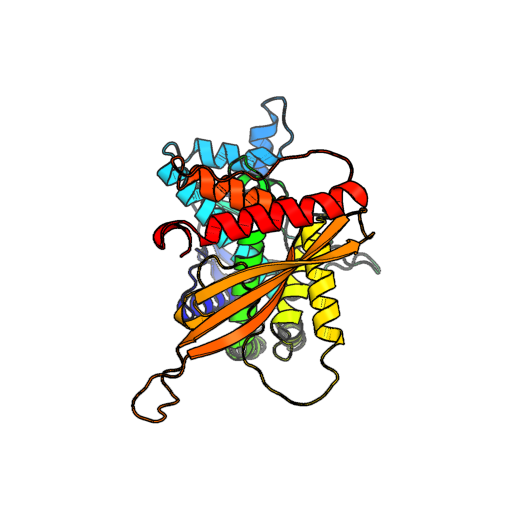00 40.44 270 PHE A C 1
ATOM 2162 O O . PHE A 1 270 ? 0.073 -2.143 16.033 1.00 40.44 270 PHE A O 1
ATOM 2169 N N . ILE A 1 271 ? 1.880 -3.433 15.799 1.00 35.78 271 ILE A N 1
ATOM 2170 C CA . ILE A 1 271 ? 1.187 -4.674 15.444 1.00 35.78 271 ILE A CA 1
ATOM 2171 C C . ILE A 1 271 ? 0.391 -5.169 16.669 1.00 35.78 271 ILE A C 1
ATOM 2173 O O . ILE A 1 271 ? 1.008 -5.530 17.674 1.00 35.78 271 ILE A O 1
ATOM 2177 N N . PRO A 1 272 ? -0.948 -5.313 16.606 1.00 36.19 272 PRO A N 1
ATOM 2178 C CA . PRO A 1 272 ? -1.753 -5.890 17.693 1.00 36.19 272 PRO A CA 1
ATOM 2179 C C . PRO A 1 272 ? -1.499 -7.390 17.964 1.00 36.19 272 PRO A C 1
ATOM 2181 O O . PRO A 1 272 ? -2.363 -8.069 18.510 1.00 36.19 272 PRO A O 1
ATOM 2184 N N . LYS A 1 273 ? -0.361 -7.952 17.533 1.00 40.47 273 LYS A N 1
ATOM 2185 C CA . LYS A 1 273 ? -0.070 -9.396 17.532 1.00 40.47 273 LYS A CA 1
ATOM 2186 C C . LYS A 1 273 ? 1.407 -9.769 17.728 1.00 40.47 273 LYS A C 1
ATOM 2188 O O . LYS A 1 273 ? 1.843 -10.790 17.211 1.00 40.47 273 LYS A O 1
ATOM 2193 N N . THR A 1 274 ? 2.179 -9.002 18.491 1.00 44.34 274 THR A N 1
ATOM 2194 C CA . THR A 1 274 ? 3.559 -9.415 18.837 1.00 44.34 274 THR A CA 1
ATOM 2195 C C . THR A 1 274 ? 3.898 -9.366 20.318 1.00 44.34 274 THR A C 1
ATOM 2197 O O . THR A 1 274 ? 4.999 -9.762 20.672 1.00 44.34 274 THR A O 1
ATOM 2200 N N . TYR A 1 275 ? 2.960 -8.982 21.185 1.00 53.53 275 TYR A N 1
ATOM 2201 C CA . TYR A 1 275 ? 3.163 -9.045 22.630 1.00 53.53 275 TYR A CA 1
ATOM 2202 C C . TYR A 1 275 ? 2.535 -10.317 23.184 1.00 53.53 275 TYR A C 1
ATOM 2204 O O . TYR A 1 275 ? 1.329 -10.382 23.409 1.00 53.53 275 TYR A O 1
ATOM 2212 N N . THR A 1 276 ? 3.350 -11.349 23.368 1.00 57.06 276 THR A N 1
ATOM 2213 C CA . THR A 1 276 ? 2.940 -12.574 24.059 1.00 57.06 276 THR A CA 1
ATOM 2214 C C . THR A 1 276 ? 3.705 -12.691 25.368 1.00 57.06 276 THR A C 1
ATOM 2216 O O . THR A 1 276 ? 4.823 -12.192 25.484 1.00 57.06 276 THR A O 1
ATOM 2219 N N . ILE A 1 277 ? 3.145 -13.405 26.346 1.00 59.88 277 ILE A N 1
ATOM 2220 C CA . ILE A 1 277 ? 3.858 -13.728 27.595 1.00 59.88 277 ILE A CA 1
ATOM 2221 C C . ILE A 1 277 ? 5.204 -14.419 27.295 1.00 59.88 277 ILE A C 1
ATOM 2223 O O . ILE A 1 277 ? 6.174 -14.224 28.022 1.00 59.88 277 ILE A O 1
ATOM 2227 N N . ALA A 1 278 ? 5.285 -15.176 26.195 1.00 58.03 278 ALA A N 1
ATOM 2228 C CA . ALA A 1 278 ? 6.498 -15.862 25.760 1.00 58.03 278 ALA A CA 1
ATOM 2229 C C . ALA A 1 278 ? 7.578 -14.918 25.194 1.00 58.03 278 ALA A C 1
ATOM 2231 O O . ALA A 1 278 ? 8.762 -15.196 25.350 1.00 58.03 278 ALA A O 1
ATOM 2232 N N . THR A 1 279 ? 7.195 -13.814 24.543 1.00 59.22 279 THR A N 1
ATOM 2233 C CA . THR A 1 279 ? 8.134 -12.862 23.919 1.00 59.22 279 THR A CA 1
ATOM 2234 C C . THR A 1 279 ? 8.517 -11.718 24.852 1.00 59.22 279 THR A C 1
ATOM 2236 O O . THR A 1 279 ? 9.686 -11.356 24.935 1.00 59.22 279 THR A O 1
ATOM 2239 N N . ASP A 1 280 ? 7.539 -11.169 25.575 1.00 62.34 280 ASP A N 1
ATOM 2240 C CA . ASP A 1 280 ? 7.652 -9.915 26.332 1.00 62.34 280 ASP A CA 1
ATOM 2241 C C . ASP A 1 280 ? 7.277 -10.079 27.803 1.00 62.34 280 ASP A C 1
ATOM 2243 O O . ASP A 1 280 ? 6.967 -9.094 28.481 1.00 62.34 280 ASP A O 1
ATOM 2247 N N . GLY A 1 281 ? 7.298 -11.317 28.301 1.00 70.25 281 GLY A N 1
ATOM 2248 C CA . GLY A 1 281 ? 7.049 -11.663 29.694 1.00 70.25 281 GLY A CA 1
ATOM 2249 C C . GLY A 1 281 ? 5.672 -11.267 30.231 1.00 70.25 281 GLY A C 1
ATOM 2250 O O . GLY A 1 281 ? 4.899 -10.520 29.628 1.00 70.25 281 GLY A O 1
ATOM 2251 N N . LYS A 1 282 ? 5.365 -11.745 31.433 1.00 78.06 282 LYS A N 1
ATOM 2252 C CA . LYS A 1 282 ? 4.185 -11.315 32.183 1.00 78.06 282 LYS A CA 1
ATOM 2253 C C . LYS A 1 282 ? 4.489 -10.002 32.900 1.00 78.06 282 LYS A C 1
ATOM 2255 O O . LYS A 1 282 ? 5.488 -9.911 33.606 1.00 78.06 282 LYS A O 1
ATOM 2260 N N . ILE A 1 283 ? 3.649 -8.980 32.742 1.00 82.88 283 ILE A N 1
ATOM 2261 C CA . ILE A 1 283 ? 3.781 -7.746 33.532 1.00 82.88 283 ILE A CA 1
ATOM 2262 C C . ILE A 1 283 ? 3.345 -8.050 34.967 1.00 82.88 283 ILE A C 1
ATOM 2264 O O . ILE A 1 283 ? 2.227 -8.502 35.190 1.00 82.88 283 ILE A O 1
ATOM 2268 N N . ILE A 1 284 ? 4.227 -7.793 35.931 1.00 82.81 284 ILE A N 1
ATOM 2269 C CA . ILE A 1 284 ? 3.952 -7.996 37.359 1.00 82.81 284 ILE A CA 1
ATOM 2270 C C . ILE A 1 284 ? 3.492 -6.691 38.003 1.00 82.81 284 ILE A C 1
ATOM 2272 O O . ILE A 1 284 ? 2.603 -6.684 38.849 1.00 82.81 284 ILE A O 1
ATOM 2276 N N . SER A 1 285 ? 4.124 -5.578 37.631 1.00 85.75 285 SER A N 1
ATOM 2277 C CA . SER A 1 285 ? 3.800 -4.273 38.194 1.00 85.75 285 SER A CA 1
ATOM 2278 C C . SER A 1 285 ? 4.074 -3.160 37.190 1.00 85.75 285 SER A C 1
ATOM 2280 O O . SER A 1 285 ? 4.978 -3.248 36.352 1.00 85.75 285 SER A O 1
ATOM 2282 N N . ALA A 1 286 ? 3.300 -2.082 37.283 1.00 88.81 286 ALA A N 1
ATOM 2283 C CA . ALA A 1 286 ? 3.583 -0.836 36.590 1.00 88.81 286 ALA A CA 1
ATOM 2284 C C . ALA A 1 286 ? 3.268 0.348 37.504 1.00 88.81 286 ALA A C 1
ATOM 2286 O O . ALA A 1 286 ? 2.201 0.400 38.107 1.00 88.81 286 ALA A O 1
ATOM 2287 N N . HIS A 1 287 ? 4.191 1.302 37.598 1.00 90.12 287 HIS A N 1
ATOM 2288 C CA . HIS A 1 287 ? 3.987 2.536 38.357 1.00 90.12 287 HIS A CA 1
ATOM 2289 C C . HIS A 1 287 ? 4.718 3.709 37.709 1.00 90.12 287 HIS A C 1
ATOM 2291 O O . HIS A 1 287 ? 5.814 3.583 37.158 1.00 90.12 287 HIS A O 1
ATOM 2297 N N . VAL A 1 288 ? 4.112 4.884 37.779 1.00 89.94 288 VAL A N 1
ATOM 2298 C CA . VAL A 1 288 ? 4.687 6.145 37.325 1.00 89.94 288 VAL A CA 1
ATOM 2299 C C . VAL A 1 288 ? 5.707 6.632 38.349 1.00 89.94 288 VAL A C 1
ATOM 2301 O O . VAL A 1 288 ? 5.373 6.915 39.498 1.00 89.94 288 VAL A O 1
ATOM 2304 N N . VAL A 1 289 ? 6.958 6.765 37.909 1.00 87.38 289 VAL A N 1
ATOM 2305 C CA . VAL A 1 289 ? 8.091 7.201 38.741 1.00 87.38 289 VAL A CA 1
ATOM 2306 C C . VAL A 1 289 ? 8.294 8.710 38.661 1.00 87.38 289 VAL A C 1
ATOM 2308 O O . VAL A 1 289 ? 8.648 9.356 39.644 1.00 87.38 289 VAL A O 1
ATOM 2311 N N . SER A 1 290 ? 8.101 9.292 37.480 1.00 85.31 290 SER A N 1
ATOM 2312 C CA . SER A 1 290 ? 8.297 10.723 37.256 1.00 85.31 290 SER A CA 1
ATOM 2313 C C . SER A 1 290 ? 7.467 11.222 36.078 1.00 85.31 290 SER A C 1
ATOM 2315 O O . SER A 1 290 ? 6.876 10.438 35.338 1.00 85.31 290 SER A O 1
ATOM 2317 N N . TYR A 1 291 ? 7.425 12.540 35.891 1.00 86.75 291 TYR A N 1
ATOM 2318 C CA . TYR A 1 291 ? 6.874 13.162 34.692 1.00 86.75 291 TYR A CA 1
ATOM 2319 C C . TYR A 1 291 ? 7.837 14.212 34.136 1.00 86.75 291 TYR A C 1
ATOM 2321 O O . TYR A 1 291 ? 8.538 14.898 34.879 1.00 86.75 291 TYR A O 1
ATOM 2329 N N . GLU A 1 292 ? 7.854 14.347 32.816 1.00 84.44 292 GLU A N 1
ATOM 2330 C CA . GLU A 1 292 ? 8.664 15.299 32.068 1.00 84.44 292 GLU A CA 1
ATOM 2331 C C . GLU A 1 292 ? 7.752 16.252 31.291 1.00 84.44 292 GLU A C 1
ATOM 2333 O O . GLU A 1 292 ? 6.768 15.842 30.675 1.00 84.44 292 GLU A O 1
ATOM 2338 N N . LYS A 1 293 ? 8.083 17.546 31.305 1.00 80.69 293 LYS A N 1
ATOM 2339 C CA . LYS A 1 293 ? 7.399 18.550 30.485 1.00 80.69 293 LYS A CA 1
ATOM 2340 C C . LYS A 1 293 ? 8.066 18.609 29.111 1.00 80.69 293 LYS A C 1
ATOM 2342 O O . LYS A 1 293 ? 9.263 18.876 29.034 1.00 80.69 293 LYS A O 1
ATOM 2347 N N . ARG A 1 294 ? 7.295 18.450 28.037 1.00 76.69 294 ARG A N 1
ATOM 2348 C CA . ARG A 1 294 ? 7.743 18.641 26.650 1.00 76.69 294 ARG A CA 1
ATOM 2349 C C . ARG A 1 294 ? 7.012 19.834 26.035 1.00 76.69 294 ARG A C 1
ATOM 2351 O O . ARG A 1 294 ? 5.851 20.091 26.337 1.00 76.69 294 ARG A O 1
ATOM 2358 N N . THR A 1 295 ? 7.719 20.624 25.229 1.00 59.69 295 THR A N 1
ATOM 2359 C CA . THR A 1 295 ? 7.225 21.913 24.697 1.00 59.69 295 THR A CA 1
ATOM 2360 C C . THR A 1 295 ? 7.297 22.016 23.175 1.00 59.69 295 THR A C 1
ATOM 2362 O O . THR A 1 295 ? 7.222 23.116 22.640 1.00 59.69 295 THR A O 1
ATOM 2365 N N . HIS A 1 296 ? 7.445 20.901 22.464 1.00 42.84 296 HIS A N 1
ATOM 2366 C CA . HIS A 1 296 ? 7.411 20.861 21.001 1.00 42.84 296 HIS A CA 1
ATOM 2367 C C . HIS A 1 296 ? 6.537 19.685 20.559 1.00 42.84 296 HIS A C 1
ATOM 2369 O O . HIS A 1 296 ? 6.842 18.566 20.974 1.00 42.84 296 HIS A O 1
ATOM 2375 N N . PRO A 1 297 ? 5.467 19.887 19.762 1.00 48.72 297 PRO A N 1
ATOM 2376 C CA . PRO A 1 297 ? 4.936 21.139 19.182 1.00 48.72 297 PRO A CA 1
ATOM 2377 C C . PRO A 1 297 ? 3.910 21.893 20.065 1.00 48.72 297 PRO A C 1
ATOM 2379 O O . PRO A 1 297 ? 3.621 23.058 19.814 1.00 48.72 297 PRO A O 1
ATOM 2382 N N . THR A 1 298 ? 3.390 21.274 21.129 1.00 58.19 298 THR A N 1
ATOM 2383 C CA . THR A 1 298 ? 2.522 21.892 22.156 1.00 58.19 298 THR A CA 1
ATOM 2384 C C . THR A 1 298 ? 3.025 21.515 23.553 1.00 58.19 298 THR A C 1
ATOM 2386 O O . THR A 1 298 ? 3.728 20.515 23.711 1.00 58.19 298 THR A O 1
ATOM 2389 N N . LYS A 1 299 ? 2.725 22.324 24.582 1.00 70.75 299 LYS A N 1
ATOM 2390 C CA . LYS A 1 299 ? 3.073 22.012 25.983 1.00 70.75 299 LYS A CA 1
ATOM 2391 C C . LYS A 1 299 ? 2.288 20.773 26.413 1.00 70.75 299 LYS A C 1
ATOM 2393 O O . LYS A 1 299 ? 1.090 20.919 26.578 1.00 70.75 299 LYS A O 1
ATOM 2398 N N . HIS A 1 300 ? 2.967 19.645 26.629 1.00 77.44 300 HIS A N 1
ATOM 2399 C CA . HIS A 1 300 ? 2.380 18.407 27.148 1.00 77.44 300 HIS A CA 1
ATOM 2400 C C . HIS A 1 300 ? 3.271 17.725 28.187 1.00 77.44 300 HIS A C 1
ATOM 2402 O O . HIS A 1 300 ? 4.476 17.996 28.273 1.00 77.44 300 HIS A O 1
ATOM 2408 N N . TYR A 1 301 ? 2.671 16.870 29.015 1.00 81.06 301 TYR A N 1
ATOM 2409 C CA . TYR A 1 301 ? 3.384 16.108 30.042 1.00 81.06 301 TYR A CA 1
ATOM 2410 C C . TYR A 1 301 ? 3.455 14.623 29.684 1.00 81.06 301 TYR A C 1
ATOM 2412 O O . TYR A 1 301 ? 2.438 13.988 29.409 1.00 81.06 301 TYR A O 1
ATOM 2420 N N . LEU A 1 302 ? 4.670 14.074 29.722 1.00 83.94 302 LEU A N 1
ATOM 2421 C CA . LEU A 1 302 ? 4.930 12.642 29.593 1.00 83.94 302 LEU A CA 1
ATOM 2422 C C . LEU A 1 302 ? 5.197 12.049 30.970 1.00 83.94 302 LEU A C 1
ATOM 2424 O O . LEU A 1 302 ? 5.980 12.596 31.740 1.00 83.94 302 LEU A O 1
ATOM 2428 N N . TYR A 1 303 ? 4.585 10.912 31.258 1.00 84.19 303 TYR A N 1
ATOM 2429 C CA . TYR A 1 303 ? 4.737 10.155 32.490 1.00 84.19 303 TYR A CA 1
ATOM 2430 C C . TYR A 1 303 ? 5.674 8.978 32.236 1.00 84.19 303 TYR A C 1
ATOM 2432 O O . TYR A 1 303 ? 5.444 8.177 31.331 1.00 84.19 303 TYR A O 1
ATOM 2440 N N . LYS A 1 304 ? 6.747 8.889 33.023 1.00 85.06 304 LYS A N 1
ATOM 2441 C CA . LYS A 1 304 ? 7.715 7.794 32.987 1.00 85.06 304 LYS A CA 1
ATOM 2442 C C . LYS A 1 304 ? 7.200 6.651 33.854 1.00 85.06 304 LYS A C 1
ATOM 2444 O O . LYS A 1 304 ? 7.254 6.722 35.081 1.00 85.06 304 LYS A O 1
ATOM 2449 N N . VAL A 1 305 ? 6.723 5.601 33.204 1.00 85.75 305 VAL A N 1
ATOM 2450 C CA . VAL A 1 305 ? 6.226 4.368 33.813 1.00 85.75 305 VAL A CA 1
ATOM 2451 C C . VAL A 1 305 ? 7.372 3.382 33.935 1.00 85.75 305 VAL A C 1
ATOM 2453 O O . VAL A 1 305 ? 8.009 3.047 32.939 1.00 85.75 305 VAL A O 1
ATOM 2456 N N . LYS A 1 306 ? 7.635 2.912 35.148 1.00 86.56 306 LYS A N 1
ATOM 2457 C CA . LYS A 1 306 ? 8.469 1.744 35.399 1.00 86.56 306 LYS A CA 1
ATOM 2458 C C . LYS A 1 306 ? 7.576 0.512 35.331 1.00 86.56 306 LYS A C 1
ATOM 2460 O O . LYS A 1 306 ? 6.598 0.440 36.070 1.00 86.56 306 LYS A O 1
ATOM 2465 N N . VAL A 1 307 ? 7.912 -0.422 34.450 1.00 85.38 307 VAL A N 1
ATOM 2466 C CA . VAL A 1 307 ? 7.189 -1.680 34.256 1.00 85.38 307 VAL A CA 1
ATOM 2467 C C . VAL A 1 307 ? 8.126 -2.828 34.601 1.00 85.38 307 VAL A C 1
ATOM 2469 O O . VAL A 1 307 ? 9.221 -2.933 34.043 1.00 85.38 307 VAL A O 1
ATOM 2472 N N . GLU A 1 308 ? 7.702 -3.664 35.539 1.00 82.94 308 GLU A N 1
ATOM 2473 C CA . GLU A 1 308 ? 8.420 -4.858 35.973 1.00 82.94 308 GLU A CA 1
ATOM 2474 C C . GLU A 1 308 ? 7.764 -6.076 35.345 1.00 82.94 308 GLU A C 1
ATOM 2476 O O . GLU A 1 308 ? 6.540 -6.228 35.376 1.00 82.94 308 GLU A O 1
ATOM 2481 N N . ARG A 1 309 ? 8.585 -6.930 34.744 1.00 83.00 309 ARG A N 1
ATOM 2482 C CA . ARG A 1 309 ? 8.115 -8.069 33.970 1.00 83.00 309 ARG A CA 1
ATOM 2483 C C . ARG A 1 309 ? 8.850 -9.343 34.366 1.00 83.00 309 ARG A C 1
ATOM 2485 O O . ARG A 1 309 ? 10.028 -9.309 34.726 1.00 83.00 309 ARG A O 1
ATOM 2492 N N . GLU A 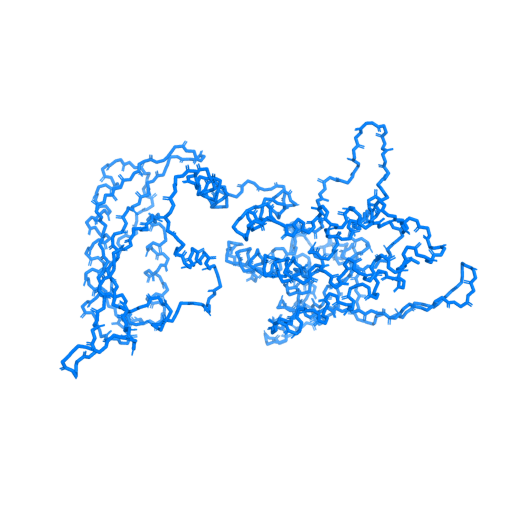1 310 ? 8.131 -10.449 34.262 1.00 80.75 310 GLU A N 1
ATOM 2493 C CA . GLU A 1 310 ? 8.578 -11.816 34.488 1.00 80.75 310 GLU A CA 1
ATOM 2494 C C . GLU A 1 310 ? 8.791 -12.511 33.143 1.00 80.75 310 GLU A C 1
ATOM 2496 O O . GLU A 1 310 ? 7.830 -12.691 32.398 1.00 80.75 310 GLU A O 1
ATOM 2501 N N . ILE A 1 311 ? 10.023 -12.893 32.799 1.00 70.62 311 ILE A N 1
ATOM 2502 C CA . ILE A 1 311 ? 10.275 -13.806 31.671 1.00 70.62 311 ILE A CA 1
ATOM 2503 C C . ILE A 1 311 ? 10.599 -15.190 32.226 1.00 70.62 311 ILE A C 1
ATOM 2505 O O . ILE A 1 311 ? 11.473 -15.338 33.089 1.00 70.62 311 ILE A O 1
ATOM 2509 N N . PHE A 1 312 ? 9.914 -16.192 31.677 1.00 64.31 312 PHE A N 1
ATOM 2510 C CA . PHE A 1 312 ? 10.261 -17.597 31.837 1.00 64.31 312 PHE A CA 1
ATOM 2511 C C . PHE A 1 312 ? 11.398 -17.931 30.868 1.00 64.31 312 PHE A C 1
ATOM 2513 O O . PHE A 1 312 ? 11.232 -17.827 29.655 1.00 64.31 312 PHE A O 1
ATOM 2520 N N . ASP A 1 313 ? 12.569 -18.273 31.405 1.00 59.09 313 ASP A N 1
ATOM 2521 C CA . ASP A 1 313 ? 13.740 -18.660 30.617 1.00 59.09 313 ASP A CA 1
ATOM 2522 C C . ASP A 1 313 ? 13.916 -20.183 30.721 1.00 59.09 313 ASP A C 1
ATOM 2524 O O . ASP A 1 313 ? 14.483 -20.693 31.690 1.00 59.09 313 ASP A O 1
ATOM 2528 N N . ASP A 1 314 ? 13.412 -20.923 29.729 1.00 55.38 314 ASP A N 1
ATOM 2529 C CA . ASP A 1 314 ? 13.474 -22.397 29.689 1.00 55.38 314 ASP A CA 1
ATOM 2530 C C . ASP A 1 314 ? 14.917 -22.940 29.589 1.00 55.38 314 ASP A C 1
ATOM 2532 O O . ASP A 1 314 ? 15.156 -24.138 29.740 1.00 55.38 314 ASP A O 1
ATOM 2536 N N . ASN A 1 315 ? 15.906 -22.071 29.347 1.00 50.84 315 ASN A N 1
ATOM 2537 C CA . ASN A 1 315 ? 17.283 -22.457 29.041 1.00 50.84 315 ASN A CA 1
ATOM 2538 C C . ASN A 1 315 ? 18.240 -22.447 30.247 1.00 50.84 315 ASN A C 1
ATOM 2540 O O . ASN A 1 315 ? 19.419 -22.771 30.085 1.00 50.84 315 ASN A O 1
ATOM 2544 N N . ILE A 1 316 ? 17.783 -22.081 31.452 1.00 48.22 316 ILE A N 1
ATOM 2545 C CA . ILE A 1 316 ? 18.638 -22.020 32.650 1.00 48.22 316 ILE A CA 1
ATOM 2546 C C . ILE A 1 316 ? 18.026 -22.852 33.780 1.00 48.22 316 ILE A C 1
ATOM 2548 O O . ILE A 1 316 ? 17.186 -22.382 34.544 1.00 48.22 316 ILE A O 1
ATOM 2552 N N . ILE A 1 317 ? 18.509 -24.089 33.918 1.00 46.91 317 ILE A N 1
ATOM 2553 C CA . ILE A 1 317 ? 18.166 -24.987 35.026 1.00 46.91 317 ILE A CA 1
ATOM 2554 C C . ILE A 1 317 ? 19.284 -24.919 36.068 1.00 46.91 317 ILE A C 1
ATOM 2556 O O . ILE A 1 317 ? 20.404 -25.365 35.822 1.00 46.91 317 ILE A O 1
ATOM 2560 N N . ILE A 1 318 ? 18.975 -24.405 37.258 1.00 51.03 318 ILE A N 1
ATOM 2561 C CA . ILE A 1 318 ? 19.823 -24.550 38.447 1.00 51.03 318 ILE A CA 1
ATOM 2562 C C . ILE A 1 318 ? 18.958 -25.214 39.521 1.00 51.03 318 ILE A C 1
ATOM 2564 O O . ILE A 1 318 ? 17.862 -24.749 39.812 1.00 51.03 318 ILE A O 1
ATOM 2568 N N . ASN A 1 319 ? 19.425 -26.325 40.095 1.00 46.47 319 ASN A N 1
ATOM 2569 C CA . ASN A 1 319 ? 18.728 -27.073 41.154 1.00 46.47 319 ASN A CA 1
ATOM 2570 C C . ASN A 1 319 ? 17.290 -27.532 40.811 1.00 46.47 319 ASN A C 1
ATOM 2572 O O . ASN A 1 319 ? 16.419 -27.500 41.677 1.00 46.47 319 ASN A O 1
ATOM 2576 N N . ASN A 1 320 ? 17.028 -27.982 39.575 1.00 52.78 320 ASN A N 1
ATOM 2577 C CA . ASN A 1 320 ? 15.704 -28.464 39.130 1.00 52.78 320 ASN A CA 1
ATOM 2578 C C . ASN A 1 320 ? 14.549 -27.458 39.336 1.00 52.78 320 ASN A C 1
ATOM 2580 O O . ASN A 1 320 ? 13.392 -27.860 39.455 1.00 52.78 320 ASN A O 1
ATOM 2584 N N . GLN A 1 321 ? 14.847 -26.157 39.375 1.00 50.75 321 GLN A N 1
ATOM 2585 C CA . GLN A 1 321 ? 13.847 -25.094 39.421 1.00 50.75 321 GLN A CA 1
ATOM 2586 C C . GLN A 1 321 ? 14.049 -24.161 38.226 1.00 50.75 321 GLN A C 1
ATOM 2588 O O . GLN A 1 321 ? 15.170 -23.726 37.956 1.00 50.75 321 GLN A O 1
ATOM 2593 N N . ASN A 1 322 ? 12.961 -23.871 37.509 1.00 54.88 322 ASN A N 1
ATOM 2594 C CA . ASN A 1 322 ? 12.950 -22.862 36.453 1.00 54.88 322 ASN A CA 1
ATOM 2595 C C . ASN A 1 322 ? 13.247 -21.498 37.085 1.00 54.88 322 ASN A C 1
ATOM 2597 O O . ASN A 1 322 ? 12.619 -21.127 38.079 1.00 54.88 322 ASN A O 1
ATOM 2601 N N . ILE A 1 323 ? 14.206 -20.756 36.532 1.00 55.97 323 ILE A N 1
ATOM 2602 C CA . ILE A 1 323 ? 14.542 -19.421 37.027 1.00 55.97 323 ILE A CA 1
ATOM 2603 C C . ILE A 1 323 ? 13.701 -18.391 36.281 1.00 55.97 323 ILE A C 1
ATOM 2605 O O . ILE A 1 323 ? 13.887 -18.150 35.091 1.00 55.97 323 ILE A O 1
ATOM 2609 N N . THR A 1 324 ? 12.828 -17.723 37.021 1.00 60.78 324 THR A N 1
ATOM 2610 C CA . THR A 1 324 ? 12.222 -16.463 36.606 1.00 60.78 324 THR A CA 1
ATOM 2611 C C . THR A 1 324 ? 13.291 -15.367 36.545 1.00 60.78 324 THR A C 1
ATOM 2613 O O . THR A 1 324 ? 13.973 -15.102 37.541 1.00 60.78 324 THR A O 1
ATOM 2616 N N . ARG A 1 325 ? 13.399 -14.656 35.416 1.00 66.75 325 ARG A N 1
ATOM 2617 C CA . ARG A 1 325 ? 14.146 -13.390 35.347 1.00 66.75 325 ARG A CA 1
ATOM 2618 C C . ARG A 1 325 ? 13.194 -12.205 35.440 1.00 66.75 325 ARG A C 1
ATOM 2620 O O . ARG A 1 325 ? 12.276 -12.064 34.635 1.00 66.75 325 ARG A O 1
ATOM 2627 N N . LEU A 1 326 ? 13.468 -11.330 36.407 1.00 69.88 326 LEU A N 1
ATOM 2628 C CA . LEU A 1 326 ? 12.828 -10.025 36.524 1.00 69.88 326 LEU A CA 1
ATOM 2629 C C . LEU A 1 326 ? 13.601 -9.005 35.698 1.00 69.88 326 LEU A C 1
ATOM 2631 O O . LEU A 1 326 ? 14.815 -8.860 35.851 1.00 69.88 326 LEU A O 1
ATOM 2635 N N . TYR A 1 327 ? 12.894 -8.264 34.859 1.00 74.31 327 TYR A N 1
ATOM 2636 C CA . TYR A 1 327 ? 13.473 -7.170 34.094 1.00 74.31 327 TYR A CA 1
ATOM 2637 C C . TYR A 1 327 ? 12.594 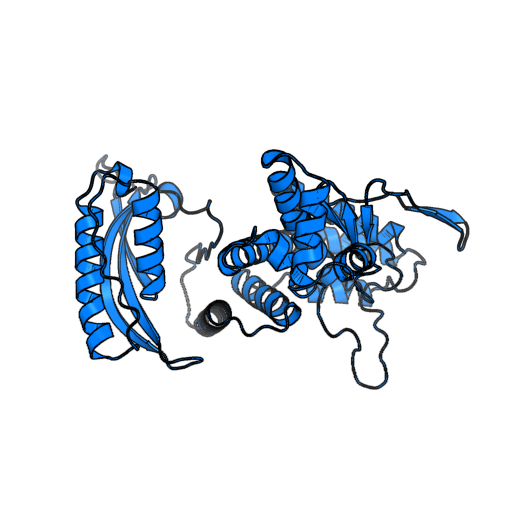-5.933 34.196 1.00 74.31 327 TYR A C 1
ATOM 2639 O O . TYR A 1 327 ? 11.368 -5.996 34.312 1.00 74.31 327 TYR A O 1
ATOM 2647 N N . ILE A 1 328 ? 13.268 -4.789 34.209 1.00 75.50 328 ILE A N 1
ATOM 2648 C CA . ILE A 1 328 ? 12.666 -3.487 34.454 1.00 75.50 328 ILE A CA 1
ATOM 2649 C C . ILE A 1 328 ? 12.794 -2.680 33.174 1.00 75.50 328 ILE A C 1
ATOM 2651 O O . ILE A 1 328 ? 13.894 -2.469 32.665 1.00 75.50 328 ILE A O 1
ATOM 2655 N N . THR A 1 329 ? 11.664 -2.199 32.677 1.00 75.31 329 THR A N 1
ATOM 2656 C CA . THR A 1 329 ? 11.586 -1.347 31.489 1.00 75.31 329 THR A CA 1
ATOM 2657 C C . THR A 1 329 ? 10.979 -0.002 31.858 1.00 75.31 329 THR A C 1
ATOM 2659 O O . THR A 1 329 ? 10.188 0.107 32.797 1.00 75.31 329 THR A O 1
ATOM 2662 N N . TYR A 1 330 ? 11.384 1.050 31.147 1.00 77.19 330 TYR A N 1
ATOM 2663 C CA . TYR A 1 330 ? 10.839 2.391 31.334 1.00 77.19 330 TYR A CA 1
ATOM 2664 C C . TYR A 1 330 ? 10.132 2.837 30.063 1.00 77.19 330 TYR A C 1
ATOM 2666 O O . TYR A 1 330 ? 10.741 2.893 28.996 1.00 77.19 330 TYR A O 1
ATOM 2674 N N . HIS A 1 331 ? 8.860 3.198 30.192 1.00 77.12 331 HIS A N 1
ATOM 2675 C CA . HIS A 1 331 ? 8.033 3.660 29.086 1.00 77.12 331 HIS A CA 1
ATOM 2676 C C . HIS A 1 331 ? 7.516 5.067 29.362 1.00 77.12 331 HIS A C 1
ATOM 2678 O O . HIS A 1 331 ? 7.137 5.392 30.483 1.00 77.12 331 HIS A O 1
ATOM 2684 N N . TYR A 1 332 ? 7.486 5.904 28.331 1.00 79.25 332 TYR A N 1
ATOM 2685 C CA . TYR A 1 332 ? 6.924 7.247 28.409 1.00 79.25 332 TYR A CA 1
ATOM 2686 C C . TYR A 1 332 ? 5.532 7.247 27.790 1.00 79.25 332 TYR A C 1
ATOM 2688 O O . TYR A 1 332 ? 5.372 6.799 26.653 1.00 79.25 332 TYR A O 1
ATOM 2696 N N . ARG A 1 333 ? 4.535 7.715 28.543 1.00 79.81 333 ARG A N 1
ATOM 2697 C CA . ARG A 1 333 ? 3.132 7.768 28.110 1.00 79.81 333 ARG A CA 1
ATOM 2698 C C . ARG A 1 333 ? 2.486 9.101 28.463 1.00 79.81 333 ARG A C 1
ATOM 2700 O O . ARG A 1 333 ? 2.843 9.733 29.454 1.00 79.81 333 ARG A O 1
ATOM 2707 N N . THR A 1 334 ? 1.543 9.541 27.651 1.00 82.94 334 THR A N 1
ATOM 2708 C CA . THR A 1 334 ? 0.682 10.699 27.897 1.00 82.94 334 THR A CA 1
ATOM 2709 C C . THR A 1 334 ? -0.503 10.307 28.777 1.00 82.94 334 THR A C 1
ATOM 2711 O O . THR A 1 334 ? -0.875 9.140 28.857 1.00 82.94 334 THR A O 1
ATOM 2714 N N . TYR A 1 335 ? -1.150 11.290 29.411 1.00 82.50 335 TYR A N 1
ATOM 2715 C CA . TYR A 1 335 ? -2.369 11.025 30.188 1.00 82.50 335 TYR A CA 1
ATOM 2716 C C . TYR A 1 335 ? -3.502 10.429 29.338 1.00 82.50 335 TYR A C 1
ATOM 2718 O O . TYR A 1 335 ? -4.257 9.586 29.812 1.00 82.50 335 TYR A O 1
ATOM 2726 N N . ASN A 1 336 ? -3.605 10.854 28.076 1.00 78.81 336 ASN A N 1
ATOM 2727 C CA . ASN A 1 336 ? -4.655 10.395 27.171 1.00 78.81 336 ASN A CA 1
ATOM 2728 C C . ASN A 1 336 ? -4.525 8.903 26.849 1.00 78.81 336 ASN A C 1
ATOM 2730 O O . ASN A 1 336 ? -5.544 8.238 26.750 1.00 78.81 336 ASN A O 1
ATOM 2734 N N . GLU A 1 337 ? -3.304 8.368 26.761 1.00 78.94 337 GLU A N 1
ATOM 2735 C CA . GLU A 1 337 ? -3.087 6.929 26.546 1.00 78.94 337 GLU A CA 1
ATOM 2736 C C . GLU A 1 337 ? -3.566 6.091 27.746 1.00 78.94 337 GLU A C 1
ATOM 2738 O O . GLU A 1 337 ? -4.147 5.025 27.561 1.00 78.94 337 GLU A O 1
ATOM 2743 N N . PHE A 1 338 ? -3.398 6.578 28.984 1.00 82.69 338 PHE A N 1
ATOM 2744 C CA . PHE A 1 338 ? -3.982 5.914 30.161 1.00 82.69 338 PHE A CA 1
ATOM 2745 C C . PHE A 1 338 ? -5.508 5.980 30.157 1.00 82.69 338 PHE A C 1
ATOM 2747 O O . PHE A 1 338 ? -6.171 5.016 30.533 1.00 82.69 338 PHE A O 1
ATOM 2754 N N . TYR A 1 339 ? -6.065 7.108 29.717 1.00 79.62 339 TYR A N 1
ATOM 2755 C CA . TYR A 1 339 ? -7.509 7.262 29.597 1.00 79.62 339 TYR A CA 1
ATOM 2756 C C . TYR A 1 339 ? -8.103 6.367 28.504 1.00 79.62 339 TYR A C 1
ATOM 2758 O O . TYR A 1 339 ? -9.158 5.774 28.701 1.00 79.62 339 TYR A O 1
ATOM 2766 N N . GLU A 1 340 ? -7.403 6.200 27.385 1.00 76.31 340 GLU A N 1
ATOM 2767 C CA . GLU A 1 340 ? -7.788 5.267 26.327 1.00 76.31 340 GLU A CA 1
ATOM 2768 C C . GLU A 1 340 ? -7.786 3.815 26.828 1.00 76.31 340 GLU A C 1
ATOM 2770 O O . GLU A 1 340 ? -8.740 3.075 26.578 1.00 76.31 340 GLU A O 1
ATOM 2775 N N . LEU A 1 341 ? -6.755 3.414 27.585 1.00 81.56 341 LEU A N 1
ATOM 2776 C CA . LEU A 1 341 ? -6.705 2.099 28.232 1.00 81.56 341 LEU A CA 1
ATOM 2777 C C . LEU A 1 341 ? -7.903 1.898 29.170 1.00 81.56 341 LEU A C 1
ATOM 2779 O O . LEU A 1 341 ? -8.579 0.873 29.099 1.00 81.56 341 LEU A O 1
ATOM 2783 N N . TYR A 1 342 ? -8.193 2.895 30.005 1.00 82.25 342 TYR A N 1
ATOM 2784 C CA . TYR A 1 342 ? -9.354 2.906 30.890 1.00 82.25 342 TYR A CA 1
ATOM 2785 C C . TYR A 1 342 ? -10.679 2.732 30.128 1.00 82.25 342 TYR A C 1
ATOM 2787 O O . TYR A 1 342 ? -11.491 1.876 30.482 1.00 82.25 342 TYR A O 1
ATOM 2795 N N . GLU A 1 343 ? -10.897 3.490 29.048 1.00 76.75 343 GLU A N 1
ATOM 2796 C CA . GLU A 1 343 ? -12.117 3.380 28.240 1.00 76.75 343 GLU A CA 1
ATOM 2797 C C . GLU A 1 343 ? -12.255 2.010 27.568 1.00 76.75 343 GLU A C 1
ATOM 2799 O O . GLU A 1 343 ? -13.362 1.469 27.498 1.00 76.75 343 GLU A O 1
ATOM 2804 N N . ARG A 1 344 ? -11.153 1.433 27.072 1.00 77.62 344 ARG A N 1
ATOM 2805 C CA . ARG A 1 344 ? -11.162 0.093 26.466 1.00 77.62 344 ARG A CA 1
ATOM 2806 C C . ARG A 1 344 ? -11.474 -0.988 27.500 1.00 77.62 344 ARG A C 1
ATOM 2808 O O . ARG A 1 344 ? -12.333 -1.826 27.233 1.00 77.62 344 ARG A O 1
ATOM 2815 N N . LEU A 1 345 ? -10.864 -0.922 28.685 1.00 76.81 345 LEU A N 1
ATOM 2816 C CA . LEU A 1 345 ? -11.135 -1.857 29.780 1.00 76.81 345 LEU A CA 1
ATOM 2817 C C . LEU A 1 345 ? -12.589 -1.780 30.249 1.00 76.81 345 LEU A C 1
ATOM 2819 O O . LEU A 1 345 ? -13.231 -2.814 30.383 1.00 76.81 345 LEU A O 1
ATOM 2823 N N . ASN A 1 346 ? -13.153 -0.581 30.402 1.00 79.00 346 ASN A N 1
ATOM 2824 C CA . ASN A 1 346 ? -14.559 -0.429 30.787 1.00 79.00 346 ASN A CA 1
ATOM 2825 C C . ASN A 1 346 ? -15.538 -0.919 29.712 1.00 79.00 346 ASN A C 1
ATOM 2827 O O . ASN A 1 346 ? -16.614 -1.414 30.042 1.00 79.00 346 ASN A O 1
ATOM 2831 N N . LYS A 1 347 ? -15.190 -0.796 28.424 1.00 74.50 347 LYS A N 1
ATOM 2832 C CA . LYS A 1 347 ? -15.997 -1.365 27.330 1.00 74.50 347 LYS A CA 1
ATOM 2833 C C . LYS A 1 347 ? -15.963 -2.892 27.335 1.00 74.50 347 LYS A C 1
ATOM 2835 O O . LYS A 1 347 ? -16.984 -3.516 27.063 1.00 74.50 347 LYS A O 1
ATOM 2840 N N . GLN A 1 348 ? -14.802 -3.479 27.618 1.00 76.00 348 GLN A N 1
ATOM 2841 C CA . GLN A 1 348 ? -14.605 -4.928 27.611 1.00 76.00 348 GLN A CA 1
ATOM 2842 C C . GLN A 1 348 ? -15.132 -5.596 28.889 1.00 76.00 348 GLN A C 1
ATOM 2844 O O . GLN A 1 348 ? -15.706 -6.681 28.825 1.00 76.00 348 GLN A O 1
ATOM 2849 N N . PHE A 1 349 ? -15.003 -4.922 30.032 1.00 78.38 349 PHE A N 1
ATOM 2850 C CA . PHE A 1 349 ? -15.384 -5.415 31.352 1.00 78.38 349 PHE A CA 1
ATOM 2851 C C . PHE A 1 349 ? -16.255 -4.393 32.112 1.00 78.38 349 PHE A C 1
ATOM 2853 O O . PHE A 1 349 ? -15.827 -3.815 33.112 1.00 78.38 349 PHE A O 1
ATOM 2860 N N . PRO A 1 350 ? -17.516 -4.183 31.695 1.00 72.06 350 PRO A N 1
ATOM 2861 C CA . PRO A 1 350 ? -18.388 -3.134 32.241 1.00 72.06 350 PRO A CA 1
ATOM 2862 C C . PRO A 1 350 ? -18.797 -3.329 33.712 1.00 72.06 350 PRO A C 1
ATOM 2864 O O . PRO A 1 350 ? -19.361 -2.423 34.318 1.00 72.06 350 PRO A O 1
ATOM 2867 N N . LEU A 1 351 ? -18.540 -4.506 34.293 1.00 71.19 351 LEU A N 1
ATOM 2868 C CA . LEU A 1 351 ? -18.809 -4.809 35.705 1.00 71.19 351 LEU A CA 1
ATOM 2869 C C . LEU A 1 351 ? -17.676 -4.364 36.643 1.00 71.19 351 LEU A C 1
ATOM 2871 O O . LEU A 1 351 ? -17.827 -4.441 37.863 1.00 71.19 351 LEU A O 1
ATOM 2875 N N . ILE A 1 352 ? -16.544 -3.923 36.096 1.00 72.88 352 ILE A N 1
ATOM 2876 C CA . ILE A 1 352 ? -15.373 -3.535 36.873 1.00 72.88 352 ILE A CA 1
ATOM 2877 C C . ILE A 1 352 ? -15.439 -2.041 37.164 1.00 72.88 352 ILE A C 1
ATOM 2879 O O . ILE A 1 352 ? -15.488 -1.212 36.261 1.00 72.88 352 ILE A O 1
ATOM 2883 N N . ASN A 1 353 ? -15.399 -1.694 38.448 1.00 67.50 353 ASN A N 1
ATOM 2884 C CA . ASN A 1 353 ? -15.368 -0.306 38.887 1.00 67.50 353 ASN A CA 1
ATOM 2885 C C . ASN A 1 353 ? -13.919 0.199 38.953 1.00 67.50 353 ASN A C 1
ATOM 2887 O O . ASN A 1 353 ? -13.346 0.337 40.034 1.00 67.50 353 ASN A O 1
ATOM 2891 N N . LEU A 1 354 ? -13.310 0.415 37.787 1.00 72.00 354 LEU A N 1
ATOM 2892 C CA . LEU A 1 354 ? -12.085 1.205 37.687 1.00 72.00 354 LEU A CA 1
ATOM 2893 C C . LEU A 1 354 ? -12.477 2.688 37.687 1.00 72.00 354 LEU A C 1
ATOM 2895 O O . LEU A 1 354 ? -13.455 3.082 37.046 1.00 72.00 354 LEU A O 1
ATOM 2899 N N . ASP A 1 355 ? -11.704 3.523 38.378 1.00 72.44 355 ASP A N 1
ATOM 2900 C CA . ASP A 1 355 ? -11.866 4.977 38.339 1.00 72.44 355 ASP A CA 1
ATOM 2901 C C . ASP A 1 355 ? -10.561 5.615 37.864 1.00 72.44 355 ASP A C 1
ATOM 2903 O O . ASP A 1 355 ? -9.500 5.423 38.461 1.00 72.44 355 ASP A O 1
ATOM 2907 N N . LEU A 1 356 ? -10.644 6.363 36.767 1.00 75.25 356 LEU A N 1
ATOM 2908 C CA . LEU A 1 356 ? -9.583 7.236 36.292 1.00 75.25 356 LEU A CA 1
ATOM 2909 C C . LEU A 1 356 ? -10.226 8.573 35.924 1.00 75.25 356 LEU A C 1
ATOM 2911 O O . LEU A 1 356 ? -10.974 8.693 34.950 1.00 75.25 356 LEU A O 1
ATOM 2915 N N . LYS A 1 357 ? -9.944 9.603 36.723 1.00 70.81 357 LYS A N 1
ATOM 2916 C CA . LYS A 1 357 ? -10.619 10.901 36.615 1.00 70.81 357 LYS A CA 1
ATOM 2917 C C . LYS A 1 357 ? -10.324 11.567 35.274 1.00 70.81 357 LYS A C 1
ATOM 2919 O O . LYS A 1 357 ? -9.216 12.043 35.025 1.00 70.81 357 LYS A O 1
ATOM 2924 N N . PHE A 1 358 ? -11.329 11.702 34.416 1.00 57.84 358 PHE A N 1
ATOM 2925 C CA . PHE A 1 358 ? -11.183 12.517 33.214 1.00 57.84 358 PHE A CA 1
ATOM 2926 C C . PHE A 1 358 ? -11.141 14.002 33.587 1.00 57.84 358 PHE A C 1
ATOM 2928 O O . PHE A 1 358 ? -12.077 14.536 34.179 1.00 57.84 358 PHE A O 1
ATOM 2935 N N . SER A 1 359 ? -10.071 14.701 33.211 1.00 55.72 359 SER A N 1
ATOM 2936 C CA . SER A 1 359 ? -10.006 16.156 33.342 1.00 55.72 359 SER A CA 1
ATOM 2937 C C . SER A 1 359 ? -9.506 16.770 32.046 1.00 55.72 359 SER A C 1
ATOM 2939 O O . SER A 1 359 ? -8.329 16.648 31.700 1.00 55.72 359 SER A O 1
ATOM 2941 N N . ARG A 1 360 ? -10.410 17.482 31.363 1.00 51.19 360 ARG A N 1
ATOM 2942 C CA . ARG A 1 360 ? -10.164 18.266 30.140 1.00 51.19 360 ARG A CA 1
ATOM 2943 C C . ARG A 1 360 ? -9.401 19.578 30.413 1.00 51.19 360 ARG A C 1
ATOM 2945 O O . ARG A 1 360 ? -9.386 20.465 29.565 1.00 51.19 360 ARG A O 1
ATOM 2952 N N . GLN A 1 361 ? -8.836 19.735 31.614 1.00 54.53 361 GLN A N 1
ATOM 2953 C CA . GLN A 1 361 ? -8.150 20.951 32.050 1.00 54.53 361 GLN A CA 1
ATOM 2954 C C . GLN A 1 361 ? -6.817 21.158 31.324 1.00 54.53 361 GLN A C 1
ATOM 2956 O O . GLN A 1 361 ? -6.150 20.204 30.916 1.00 54.53 361 GLN A O 1
ATOM 2961 N N . THR A 1 362 ? -6.432 22.430 31.208 1.00 55.72 362 THR A N 1
ATOM 2962 C CA . THR A 1 362 ? -5.139 22.877 30.689 1.00 55.72 362 THR A CA 1
ATOM 2963 C C . THR A 1 362 ? -3.988 22.168 31.398 1.00 55.72 362 THR A C 1
ATOM 2965 O O . THR A 1 362 ? -3.973 22.029 32.622 1.00 55.72 362 THR A O 1
ATOM 2968 N N . GLU A 1 363 ? -3.014 21.701 30.616 1.00 62.66 363 GLU A N 1
ATOM 2969 C CA . GLU A 1 363 ? -1.847 20.979 31.114 1.00 62.66 363 GLU A CA 1
ATOM 2970 C C . GLU A 1 363 ? -0.946 21.908 31.933 1.00 62.66 363 GLU A C 1
ATOM 2972 O O . GLU A 1 363 ? -0.027 22.548 31.419 1.00 62.66 363 GLU A O 1
ATOM 2977 N N . ASP A 1 364 ? -1.212 21.985 33.234 1.00 70.44 364 ASP A N 1
ATOM 2978 C CA . ASP A 1 364 ? -0.413 22.717 34.209 1.00 70.44 364 ASP A CA 1
ATOM 2979 C C . ASP A 1 364 ? 0.332 21.782 35.152 1.00 70.44 364 ASP A C 1
ATOM 2981 O O . ASP A 1 364 ? -0.069 20.646 35.393 1.00 70.44 364 ASP A O 1
ATOM 2985 N N . LYS A 1 365 ? 1.439 22.273 35.720 1.00 76.38 365 LYS A N 1
ATOM 2986 C CA . LYS A 1 365 ? 2.340 21.470 36.564 1.00 76.38 365 LYS A CA 1
ATOM 2987 C C . LYS A 1 365 ? 1.612 20.835 37.757 1.00 76.38 365 LYS A C 1
ATOM 2989 O O . LYS A 1 365 ? 1.922 19.714 38.138 1.00 76.38 365 LYS A O 1
ATOM 2994 N N . ILE A 1 366 ? 0.627 21.540 38.314 1.00 79.81 366 ILE A N 1
ATOM 2995 C CA . ILE A 1 366 ? -0.196 21.057 39.433 1.00 79.81 366 ILE A CA 1
ATOM 2996 C C . ILE A 1 366 ? -1.090 19.892 38.985 1.00 79.81 366 ILE A C 1
ATOM 2998 O O . ILE A 1 366 ? -1.195 18.892 39.692 1.00 79.81 366 ILE A O 1
ATOM 3002 N N . VAL A 1 367 ? -1.697 19.998 37.799 1.00 82.06 367 VAL A N 1
ATOM 3003 C CA . VAL A 1 367 ? -2.521 18.934 37.206 1.00 82.06 367 VAL A CA 1
ATOM 3004 C C . VAL A 1 367 ? -1.650 17.725 36.876 1.00 82.06 367 VAL A C 1
ATOM 3006 O O . VAL A 1 367 ? -2.024 16.599 37.190 1.00 82.06 367 VAL A O 1
ATOM 3009 N N . ALA A 1 368 ? -0.456 17.954 36.325 1.00 80.94 368 ALA A N 1
ATOM 3010 C CA . ALA A 1 368 ? 0.484 16.889 36.006 1.00 80.94 368 ALA A CA 1
ATOM 3011 C C . ALA A 1 368 ? 0.894 16.089 37.251 1.00 80.94 368 ALA A C 1
ATOM 3013 O O . ALA A 1 368 ? 0.860 14.865 37.211 1.00 80.94 368 ALA A O 1
ATOM 3014 N N . GLN A 1 369 ? 1.194 16.771 38.363 1.00 84.50 369 GLN A N 1
ATOM 3015 C CA . GLN A 1 369 ? 1.529 16.129 39.636 1.00 84.50 369 GLN A CA 1
ATOM 3016 C C . GLN A 1 369 ? 0.364 15.308 40.205 1.00 84.50 369 GLN A C 1
ATOM 3018 O O . GLN A 1 369 ? 0.590 14.198 40.676 1.00 84.50 369 GLN A O 1
ATOM 3023 N N . ARG A 1 370 ? -0.870 15.833 40.168 1.00 84.50 370 ARG A N 1
ATOM 3024 C CA . ARG A 1 370 ? -2.058 15.104 40.651 1.00 84.50 370 ARG A CA 1
ATOM 3025 C C . ARG A 1 370 ? -2.290 13.820 39.861 1.00 84.50 370 ARG A C 1
ATOM 3027 O O . ARG A 1 370 ? -2.452 12.764 40.459 1.00 84.50 370 ARG A O 1
ATOM 3034 N N . ARG A 1 371 ? -2.166 13.905 38.535 1.00 85.31 371 ARG A N 1
ATOM 3035 C CA . ARG A 1 371 ? -2.310 12.764 37.626 1.00 85.31 371 ARG A CA 1
ATOM 3036 C C . ARG A 1 371 ? -1.303 11.645 37.891 1.00 85.31 371 ARG A C 1
ATOM 3038 O O . ARG A 1 371 ? -1.625 10.506 37.609 1.00 85.31 371 ARG A O 1
ATOM 3045 N N . VAL A 1 372 ? -0.118 11.920 38.449 1.00 85.44 372 VAL A N 1
ATOM 3046 C CA . VAL A 1 372 ? 0.799 10.839 38.871 1.00 85.44 372 VAL A C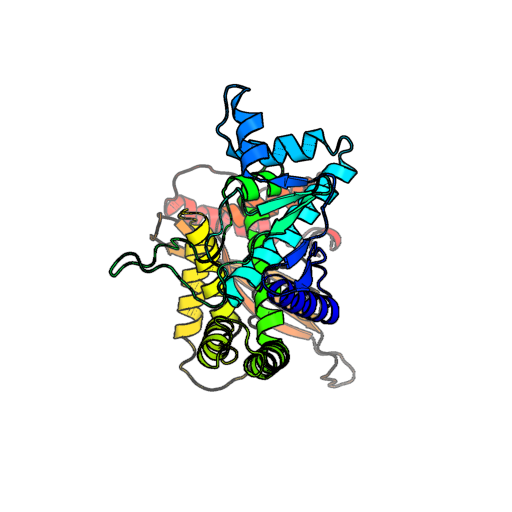A 1
ATOM 3047 C C . VAL A 1 372 ? 0.134 9.946 39.920 1.00 85.44 372 VAL A C 1
ATOM 3049 O O . VAL A 1 372 ? 0.207 8.729 39.803 1.00 85.44 372 VAL A O 1
ATOM 3052 N N . SER A 1 373 ? -0.529 10.550 40.913 1.00 85.88 373 SER A N 1
ATOM 3053 C CA . SER A 1 373 ? -1.284 9.807 41.929 1.00 85.88 373 SER A CA 1
ATOM 3054 C C . SER A 1 373 ? -2.459 9.081 41.291 1.00 85.88 373 SER A C 1
ATOM 3056 O O . SER A 1 373 ? -2.572 7.879 41.467 1.00 85.88 373 SER A O 1
ATOM 3058 N N . ASP A 1 374 ? -3.262 9.779 40.479 1.00 86.44 374 ASP A N 1
ATOM 3059 C CA . ASP A 1 374 ? -4.447 9.182 39.850 1.00 86.44 374 ASP A CA 1
ATOM 3060 C C . ASP A 1 374 ? -4.078 7.977 38.953 1.00 86.44 374 ASP A C 1
ATOM 3062 O O . ASP A 1 374 ? -4.765 6.960 38.972 1.00 86.44 374 ASP A O 1
ATOM 3066 N N . ILE A 1 375 ? -2.978 8.061 38.187 1.00 86.88 375 ILE A N 1
ATOM 3067 C CA . ILE A 1 375 ? -2.494 6.951 37.349 1.00 86.88 375 ILE A CA 1
ATOM 3068 C C . ILE A 1 375 ? -1.978 5.799 38.216 1.00 86.88 375 ILE A C 1
ATOM 3070 O O . ILE A 1 375 ? -2.251 4.646 37.900 1.00 86.88 375 ILE A O 1
ATOM 3074 N N . ASN A 1 376 ? -1.229 6.079 39.286 1.00 89.56 376 ASN A N 1
ATOM 3075 C CA . ASN A 1 376 ? -0.724 5.024 40.166 1.00 89.56 376 ASN A CA 1
ATOM 3076 C C . ASN A 1 376 ? -1.863 4.310 40.896 1.00 89.56 376 ASN A C 1
ATOM 3078 O O . ASN A 1 376 ? -1.872 3.086 40.914 1.00 89.56 376 ASN A O 1
ATOM 3082 N N . ASP A 1 377 ? -2.855 5.047 41.398 1.00 86.12 377 ASP A N 1
ATOM 3083 C CA . ASP A 1 377 ? -4.051 4.471 42.016 1.00 86.12 377 ASP A CA 1
ATOM 3084 C C . ASP A 1 377 ? -4.825 3.605 41.004 1.00 86.12 377 ASP A C 1
ATOM 3086 O O . ASP A 1 377 ? -5.262 2.500 41.323 1.00 86.12 377 ASP A O 1
ATOM 3090 N N . PHE A 1 378 ? -4.953 4.069 39.755 1.00 87.38 378 PHE A N 1
ATOM 3091 C CA . PHE A 1 378 ? -5.568 3.303 38.670 1.00 87.38 378 PHE A CA 1
ATOM 3092 C C . PHE A 1 378 ? -4.805 2.008 38.355 1.00 87.38 378 PHE A C 1
ATOM 3094 O O . PHE A 1 378 ? -5.419 0.944 38.292 1.00 87.38 378 PHE A O 1
ATOM 3101 N N . LEU A 1 379 ? -3.480 2.075 38.190 1.00 86.88 379 LEU A N 1
ATOM 3102 C CA . LEU A 1 379 ? -2.647 0.906 37.894 1.00 86.88 379 LEU A CA 1
ATOM 3103 C C . LEU A 1 379 ? -2.631 -0.083 39.067 1.00 86.88 379 LEU A C 1
ATOM 3105 O O . LEU A 1 379 ? -2.779 -1.282 38.850 1.00 86.88 379 LEU A O 1
ATOM 3109 N N . GLU A 1 380 ? -2.509 0.393 40.307 1.00 86.12 380 GLU A N 1
ATOM 3110 C CA . GLU A 1 380 ? -2.571 -0.465 41.495 1.00 86.12 380 GLU A CA 1
ATOM 3111 C C . GLU A 1 380 ? -3.920 -1.175 41.617 1.00 86.12 380 GLU A C 1
ATOM 3113 O O . GLU A 1 380 ? -3.959 -2.363 41.933 1.00 86.12 380 GLU A O 1
ATOM 3118 N N . ASN A 1 381 ? -5.024 -0.476 41.343 1.00 84.81 381 ASN A N 1
ATOM 3119 C CA . ASN A 1 381 ? -6.343 -1.096 41.326 1.00 84.81 381 ASN A CA 1
ATOM 3120 C C . ASN A 1 381 ? -6.465 -2.119 40.196 1.00 84.81 381 ASN A C 1
ATOM 3122 O O . ASN A 1 381 ? -6.994 -3.198 40.440 1.00 84.81 381 ASN A O 1
ATOM 3126 N N . LEU A 1 382 ? -5.930 -1.825 39.006 1.00 84.38 382 LEU A N 1
ATOM 3127 C CA . LEU A 1 382 ? -5.921 -2.749 37.872 1.00 84.38 382 LEU A CA 1
ATOM 3128 C C . LEU A 1 382 ? -5.216 -4.066 38.226 1.00 84.38 382 LEU A C 1
ATOM 3130 O O . LEU A 1 382 ? -5.808 -5.124 38.054 1.00 84.38 382 LEU A O 1
ATOM 3134 N N . PHE A 1 383 ? -4.013 -4.012 38.808 1.00 83.38 383 PHE A N 1
ATOM 3135 C CA . PHE A 1 383 ? -3.262 -5.213 39.211 1.00 83.38 383 PHE A CA 1
ATOM 3136 C C . PHE A 1 383 ? -3.861 -5.968 40.412 1.00 83.38 383 PHE A C 1
ATOM 3138 O O . PHE A 1 383 ? -3.429 -7.082 40.704 1.00 83.38 383 PHE A O 1
ATOM 3145 N N . ARG A 1 384 ? -4.847 -5.397 41.119 1.00 82.19 384 ARG A N 1
ATOM 3146 C CA . ARG A 1 384 ? -5.600 -6.087 42.186 1.00 82.19 384 ARG A CA 1
ATOM 3147 C C . ARG A 1 384 ? -6.827 -6.842 41.675 1.00 82.19 384 ARG A C 1
ATOM 3149 O O . ARG A 1 384 ? -7.454 -7.557 42.460 1.00 82.19 384 ARG A O 1
ATOM 3156 N N . LEU A 1 385 ? -7.204 -6.658 40.411 1.00 80.31 385 LEU A N 1
ATOM 3157 C CA . LEU A 1 385 ? -8.339 -7.350 39.805 1.00 80.31 385 LEU A CA 1
ATOM 3158 C C . LEU A 1 385 ? -7.997 -8.812 39.485 1.00 80.31 385 LEU A C 1
ATOM 3160 O O . LEU A 1 385 ? -6.889 -9.289 39.721 1.00 80.31 385 LEU A O 1
ATOM 3164 N N . THR A 1 386 ? -8.989 -9.555 38.997 1.00 73.94 386 THR A N 1
ATOM 3165 C CA . THR A 1 386 ? -8.817 -10.958 38.611 1.00 73.94 386 THR A CA 1
ATOM 3166 C C . THR A 1 386 ? -7.788 -11.099 37.489 1.00 73.94 386 THR A C 1
ATOM 3168 O O . THR A 1 386 ? -7.664 -10.225 36.634 1.00 73.94 386 THR A O 1
ATOM 3171 N N . ASN A 1 387 ? -7.082 -12.235 37.460 1.00 70.12 387 ASN A N 1
ATOM 3172 C CA . ASN A 1 387 ? -6.052 -12.509 36.451 1.00 70.12 387 ASN A CA 1
ATOM 3173 C C . ASN A 1 387 ? -6.566 -12.347 35.010 1.00 70.12 387 ASN A C 1
ATOM 3175 O O . ASN A 1 387 ? -5.808 -11.901 34.168 1.00 70.12 387 ASN A O 1
ATOM 3179 N N . GLU A 1 388 ? -7.849 -12.622 34.749 1.00 69.19 388 GLU A N 1
ATOM 3180 C CA . GLU A 1 388 ? -8.493 -12.443 33.432 1.00 69.19 388 GLU A CA 1
ATOM 3181 C C . GLU A 1 388 ? -8.539 -10.990 32.931 1.00 69.19 388 GLU A C 1
ATOM 3183 O O . GLU A 1 388 ? -8.762 -10.757 31.750 1.00 69.19 388 GLU A O 1
ATOM 3188 N N . VAL A 1 389 ? -8.410 -10.018 33.834 1.00 68.38 389 VAL A N 1
ATOM 3189 C CA . VAL A 1 389 ? -8.442 -8.580 33.522 1.00 68.38 389 VAL A CA 1
ATOM 3190 C C . VAL A 1 389 ? -7.027 -8.005 33.479 1.00 68.38 389 VAL A C 1
ATOM 3192 O O . VAL A 1 389 ? -6.778 -7.005 32.810 1.00 68.38 389 VAL A O 1
ATOM 3195 N N . VAL A 1 390 ? -6.122 -8.610 34.250 1.00 65.06 390 VAL A N 1
ATOM 3196 C CA . VAL A 1 390 ? -4.712 -8.220 34.348 1.00 65.06 390 VAL A CA 1
ATOM 3197 C C . VAL A 1 390 ? -3.897 -8.758 33.168 1.00 65.06 390 VAL A C 1
ATOM 3199 O O . VAL A 1 390 ? -2.953 -8.093 32.740 1.00 65.06 390 VAL A O 1
ATOM 3202 N N . GLU A 1 391 ? -4.233 -9.956 32.681 1.00 63.44 391 GLU A N 1
ATOM 3203 C CA . GLU A 1 391 ? -3.692 -10.561 31.452 1.00 63.44 391 GLU A CA 1
ATOM 3204 C C . GLU A 1 391 ? -4.355 -9.980 30.202 1.00 63.44 391 GLU A C 1
ATOM 3206 O O . GLU A 1 391 ? -3.601 -9.729 29.231 1.00 63.44 391 GLU A O 1
#

Radius of gyration: 24.59 Å; Cα contacts (8 Å, |Δi|>4): 514; chains: 1; bounding box: 55×52×74 Å

pLDDT: mean 76.38, std 18.15, range [26.34, 97.75]